Protein AF-0000000079965210 (afdb_homodimer)

Foldseek 3Di:
DDPPPPPPPPPPPPPPQVPPVCVVVVPPPPPDPPCLDDDDDDDDDDDDDDPVCPPDDAQEDEDEALDVVQQQVCCCQQVVKDWLDKDDPDPFKIKTKIGQQCDDDNRPDDDDSVRCNVCSSVHHDMYMYMYGNVPSDDDDDVPVDPPPPAQAAEAEDADLVVSQVSCVVVVFAWLDHAQDDDQDQVDPSNCLNCVSVPNNRSPDPVNVVVSVSCVNVCVQQVVSGWTWTAGPSGHIYTYDYPSGGD/DDPPPPPPPPPPPPPPPVPPVCVVVVPPCPPDPPCLDDDDDDDDDDDDDDPVCPPDDAQEDEDEALDVVQQQVCCCQQVVKDWLDKDDPDPFKIKTKIGQQCDDDNRPDDDDSVRCNVCSSVHHDMYMYMYGNVPSDDDDDVPVPPPPPAQAAEAEDADLVVSQVSCVVVVFAWLDHAQDDDQDQVDPSNCLNCVSVPNNRSPDPVNVVVSVSCVNVCVQQVVSGWTWTAGPSGHIYTYDYPSGGD

InterPro domains:
  IPR004360 Glyoxalase/fosfomycin resistance/dioxygenase domain [PF00903] (58-175)
  IPR029068 Glyoxalase/Bleomycin resistance protein/Dihydroxybiphenyl dioxygenase [G3DSA:3.10.180.10] (38-243)
  IPR029068 Glyoxalase/Bleomycin resistance protein/Dihydroxybiphenyl dioxygenase [SSF54593] (42-241)
  IPR037523 Vicinal oxygen chelate (VOC), core domain [PS51819] (57-242)

Organism: NCBI:txid1448308

Radius of gyration: 24.74 Å; Cα contacts (8 Å, |Δi|>4): 946; chains: 2; bounding box: 66×96×73 Å

Sequence (492 aa):
MHFSIFITLLLPTIALACNYAQLDNFQEDINHENRTFQFKFIPGDDPPADPATKGYFVNHVSLLSSNLTATREWYSTVLGMRHIFTIHVSETYSIMYMGHSQGGRNSTGFQSGAEMIRDKNNMAGLMEFQHYSRHPTRRYTPQSTPHLTFSHMGLIVDSLSAAQARFDRLGVRTIKRQGAIDFSPEREENRIFAGAWGIPDLGDEQAQNDFIEGLPGMRAIGFGEFILVADPDGNLFEVQGRVGRIMHFSIFITLLLPTIALACNYAQLDNFQEDINHENRTFQFKFIPGDDPPADPATKGYFVNHVSLLSSNLTATREWYSTVLGMRHIFTIHVSETYSIMYMGHSQGGRNSTGFQSGAEMIRDKNNMAGLMEFQHYSRHPTRRYTPQSTPHLTFSHMGLIVDSLSAAQARFDRLGVRTIKRQGAIDFSPEREENRIFAGAWGIPDLGDEQAQNDFIEGLPGMRAIGFGEFILVADPDGNLFEVQGRVGRI

Secondary structure (DSSP, 8-state):
-------------------GGGGGGG-----SSS-----EEEE----PPPGGGTT-EEEEEEEE-S-HHHHHHHHHHTT--EEEEEEESSSSEEEEEEE---BSGGG-B---HHHHHHHGGG-SSEEEEEEETT-SS----GGG-----EEEEEEEES-HHHHHHHHHHHT-EEEE-TT-----TTSHHHHHHHHHTT-S-TTSHHHHHHHHHHHHHHHHTTGGG-EEEE-TT--EEEEEESS---/-------------------GGGGGGG-----SSS-----EEEE----PPPGGGTT-EEEEEEEE-S-HHHHHHHHHHTT--EEEEEEE-SSSEEEEEEE---BSGGG-B---HHHHHHHGGG-SSEEEEEEETT--S----GGG-----EEEEEEEES-HHHHHHHHHHHT-EEEE-TT-----TTSHHHHHHHHHTT-S-TTSHHHHHHHHHHHHHHHHTTGGG-EEEE-TT--EEEEEESS---

Nearest PDB structures (foldseek):
  7wsz-assembly1_A  TM=7.697E-01  e=1.062E-11  Homo sapiens
  4x2a-assembly1_A  TM=7.361E-01  e=1.877E-11  Mus musculus
  1bh5-assembly1_B  TM=7.002E-01  e=3.113E-11  Homo sapiens
  4x2a-assembly1_B  TM=7.407E-01  e=2.354E-10  Mus musculus
  7vq6-assembly1_B  TM=7.255E-01  e=2.508E-10  Gossypium hirsutum

Solvent-accessible surface area (backbone atoms only — not comparable to full-atom values): 26935 Å² total; per-residue (Å²): 138,86,80,78,78,80,78,79,78,76,72,78,78,78,75,79,68,82,59,70,77,57,62,69,65,65,67,64,80,75,73,68,89,72,83,67,65,69,48,45,78,46,72,23,75,64,73,81,55,58,74,89,34,58,72,37,42,40,27,30,44,29,30,53,32,64,44,62,69,62,48,52,51,45,43,29,71,74,52,23,29,38,50,27,35,36,35,30,28,32,97,48,34,35,41,35,36,33,30,50,58,68,22,55,78,92,34,71,28,84,53,51,20,66,53,43,55,72,39,48,61,78,38,55,32,28,39,33,36,35,31,34,69,90,44,33,71,49,72,74,53,74,87,70,56,64,60,66,29,71,33,34,33,31,32,26,27,72,43,55,68,61,48,51,53,47,37,58,76,70,65,50,51,68,49,38,54,65,64,52,83,73,72,53,53,86,42,65,43,35,40,55,50,31,40,42,72,53,38,85,52,49,73,38,67,68,51,45,50,49,50,60,50,19,44,66,25,38,52,54,51,37,50,36,56,28,29,29,34,40,50,98,76,60,53,35,35,40,37,39,38,42,82,54,60,108,137,84,80,78,78,78,78,78,78,78,73,77,78,79,73,78,66,84,60,71,76,57,62,68,68,64,67,62,80,76,73,68,88,73,83,65,68,67,46,44,78,46,72,23,76,64,72,80,55,56,75,90,33,58,71,39,42,40,26,30,44,29,31,53,34,64,46,65,68,61,49,51,51,46,42,30,71,75,53,23,29,38,51,28,35,34,36,31,28,30,97,50,33,36,40,34,37,33,30,51,57,67,22,55,80,92,34,70,28,84,53,51,21,68,53,43,55,72,40,48,61,77,39,54,32,28,40,34,35,35,32,34,67,89,44,34,71,50,70,76,53,72,88,71,56,64,60,67,29,71,33,36,33,30,31,26,27,71,43,58,70,60,48,51,52,47,38,57,74,70,65,52,52,68,49,38,53,66,64,50,84,72,72,54,51,86,42,63,41,36,40,54,50,31,41,41,70,52,38,83,52,50,72,39,66,67,50,44,51,50,50,61,50,18,43,65,24,38,54,50,49,37,51,36,54,28,28,29,32,39,51,97,75,61,53,35,36,42,37,38,38,42,80,62,60,105

pLDDT: mean 80.73, std 23.47, range [28.08, 98.81]

Structure (mmCIF, N/CA/C/O backbone):
data_AF-0000000079965210-model_v1
#
loop_
_entity.id
_entity.type
_entity.pdbx_description
1 polymer 'VOC domain-containing protein'
#
loop_
_atom_site.group_PDB
_atom_site.id
_atom_site.type_symbol
_atom_site.label_atom_id
_atom_site.label_alt_id
_atom_site.label_comp_id
_atom_site.label_asym_id
_atom_site.label_entity_id
_atom_site.label_seq_id
_atom_site.pdbx_PDB_ins_code
_atom_site.Cartn_x
_atom_site.Cartn_y
_atom_site.Cartn_z
_atom_site.occupancy
_atom_site.B_iso_or_equiv
_atom_site.auth_seq_id
_atom_site.auth_comp_id
_atom_site.auth_asym_id
_atom_site.auth_atom_id
_atom_site.pdbx_PDB_model_num
ATOM 1 N N . MET A 1 1 ? 40.531 33.531 44.188 1 32.19 1 MET A N 1
ATOM 2 C CA . MET A 1 1 ? 40.156 32.219 43.656 1 32.19 1 MET A CA 1
ATOM 3 C C . MET A 1 1 ? 38.656 32.156 43.375 1 32.19 1 MET A C 1
ATOM 5 O O . MET A 1 1 ? 37.844 32.094 44.312 1 32.19 1 MET A O 1
ATOM 9 N N . HIS A 1 2 ? 38.062 32.906 42.312 1 36.75 2 HIS A N 1
ATOM 10 C CA . HIS A 1 2 ? 36.719 33.188 41.906 1 36.75 2 HIS A CA 1
ATOM 11 C C . HIS A 1 2 ? 36.031 31.953 41.344 1 36.75 2 HIS A C 1
ATOM 13 O O . HIS A 1 2 ? 36.531 31.344 40.375 1 36.75 2 HIS A O 1
ATOM 19 N N . PHE A 1 3 ? 35.375 31.141 42.188 1 37.06 3 PHE A N 1
ATOM 20 C CA . PHE A 1 3 ? 34.562 29.953 41.906 1 37.06 3 PHE A CA 1
ATOM 21 C C . PHE A 1 3 ? 33.406 30.297 41 1 37.06 3 PHE A C 1
ATOM 23 O O . PHE A 1 3 ? 32.531 31.078 41.344 1 37.06 3 PHE A O 1
ATOM 30 N N . SER A 1 4 ? 33.562 30.266 39.625 1 32.97 4 SER A N 1
ATOM 31 C CA . SER A 1 4 ? 32.531 30.453 38.625 1 32.97 4 SER A CA 1
ATOM 32 C C . SER A 1 4 ? 31.484 29.328 38.688 1 32.97 4 SER A C 1
ATOM 34 O O . SER A 1 4 ? 31.828 28.156 38.531 1 32.97 4 SER A O 1
ATOM 36 N N . ILE A 1 5 ? 30.406 29.469 39.469 1 34.97 5 ILE A N 1
ATOM 37 C CA . ILE A 1 5 ? 29.266 28.562 39.562 1 34.97 5 ILE A CA 1
ATOM 38 C C . ILE A 1 5 ? 28.562 28.484 38.188 1 34.97 5 ILE A C 1
ATOM 40 O O . ILE A 1 5 ? 28.094 29.484 37.656 1 34.97 5 ILE A O 1
ATOM 44 N N . PHE A 1 6 ? 28.984 27.547 37.312 1 36.19 6 PHE A N 1
ATOM 45 C CA . PHE A 1 6 ? 28.266 27.25 36.062 1 36.19 6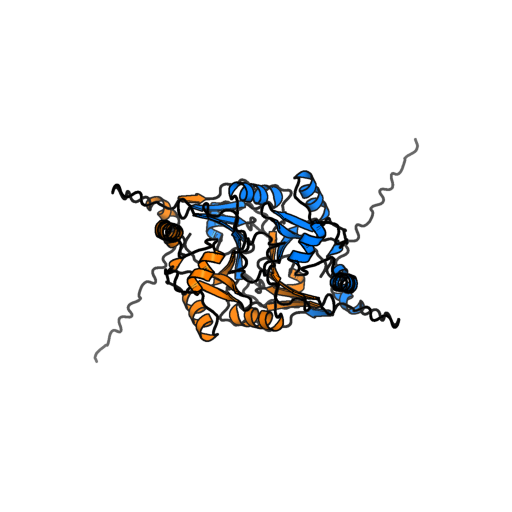 PHE A CA 1
ATOM 46 C C . PHE A 1 6 ? 26.859 26.75 36.344 1 36.19 6 PHE A C 1
ATOM 48 O O . PHE A 1 6 ? 26.672 25.734 37 1 36.19 6 PHE A O 1
ATOM 55 N N . ILE A 1 7 ? 25.797 27.609 36.438 1 33.34 7 ILE A N 1
ATOM 56 C CA . ILE A 1 7 ? 24.375 27.266 36.562 1 33.34 7 ILE A CA 1
ATOM 57 C C . ILE A 1 7 ? 23.922 26.516 35.312 1 33.34 7 ILE A C 1
ATOM 59 O O . ILE A 1 7 ? 23.969 27.062 34.188 1 33.34 7 ILE A O 1
ATOM 63 N N . THR A 1 8 ? 24.047 25.172 35.281 1 31.45 8 THR A N 1
ATOM 64 C CA . THR A 1 8 ? 23.469 24.359 34.219 1 31.45 8 THR A CA 1
ATOM 65 C C . THR A 1 8 ? 21.953 24.531 34.188 1 31.45 8 THR A C 1
ATOM 67 O O . THR A 1 8 ? 21.25 24.188 35.156 1 31.45 8 THR A O 1
ATOM 70 N N . LEU A 1 9 ? 21.375 25.531 33.5 1 29.81 9 LEU A N 1
ATOM 71 C CA . LEU A 1 9 ? 19.938 25.672 33.281 1 29.81 9 LEU A CA 1
ATOM 72 C C . LEU A 1 9 ? 19.375 24.438 32.562 1 29.81 9 LEU A C 1
ATOM 74 O O . LEU A 1 9 ? 19.766 24.125 31.438 1 29.81 9 LEU A O 1
ATOM 78 N N . LEU A 1 10 ? 19.031 23.406 33.344 1 31.59 10 LEU A N 1
ATOM 79 C CA . LEU A 1 10 ? 18.266 22.281 32.781 1 31.59 10 LEU A CA 1
ATOM 80 C C . LEU A 1 10 ? 16.984 22.766 32.125 1 31.59 10 LEU A C 1
ATOM 82 O O . LEU A 1 10 ? 16.109 23.312 32.812 1 31.59 10 LEU A O 1
ATOM 86 N N . LEU A 1 11 ? 16.969 23.172 30.875 1 31.3 11 LEU A N 1
ATOM 87 C CA . LEU A 1 11 ? 15.727 23.469 30.172 1 31.3 11 LEU A CA 1
ATOM 88 C C . LEU A 1 11 ? 14.812 22.25 30.156 1 31.3 11 LEU A C 1
ATOM 90 O O . LEU A 1 11 ? 15.234 21.156 29.781 1 31.3 11 LEU A O 1
ATOM 94 N N . PRO A 1 12 ? 13.742 22.219 30.984 1 31.94 12 PRO A N 1
ATOM 95 C CA . PRO A 1 12 ? 12.789 21.125 30.906 1 31.94 12 PRO A CA 1
ATOM 96 C C . PRO A 1 12 ? 12.281 20.875 29.484 1 31.94 12 PRO A C 1
ATOM 98 O O . PRO A 1 12 ? 12.094 21.812 28.719 1 31.94 12 PRO A O 1
ATOM 101 N N . THR A 1 13 ? 12.719 19.844 28.844 1 32 13 THR A N 1
ATOM 102 C CA . THR A 1 13 ? 12.117 19.359 27.594 1 32 13 THR A CA 1
ATOM 103 C C . THR A 1 13 ? 10.625 19.125 27.781 1 32 13 THR A C 1
ATOM 105 O O . THR A 1 13 ? 10.219 18.281 28.578 1 32 13 THR A O 1
ATOM 108 N N . ILE A 1 14 ? 9.734 20.109 27.656 1 28.08 14 ILE A N 1
ATOM 109 C CA . ILE A 1 14 ? 8.289 19.938 27.578 1 28.08 14 ILE A CA 1
ATOM 110 C C . ILE A 1 14 ? 7.945 18.875 26.547 1 28.08 14 ILE A C 1
ATOM 112 O O . ILE A 1 14 ? 8.203 19.031 25.359 1 28.08 14 ILE A O 1
ATOM 116 N N . ALA A 1 15 ? 7.922 17.688 27 1 28.84 15 ALA A N 1
ATOM 117 C CA . ALA A 1 15 ? 7.266 16.641 26.234 1 28.84 15 ALA A CA 1
ATOM 118 C C . ALA A 1 15 ? 5.809 17 25.953 1 28.84 15 ALA A C 1
ATOM 120 O O . ALA A 1 15 ? 4.977 16.984 26.875 1 28.84 15 ALA A O 1
ATOM 121 N N . LEU A 1 16 ? 5.496 17.797 25 1 28.48 16 LEU A N 1
ATOM 122 C CA . LEU A 1 16 ? 4.137 17.969 24.484 1 28.48 16 LEU A CA 1
ATOM 123 C C . LEU A 1 16 ? 3.523 16.609 24.125 1 28.48 16 LEU A C 1
ATOM 125 O O . LEU A 1 16 ? 3.863 16.031 23.094 1 28.48 16 LEU A O 1
ATOM 129 N N . ALA A 1 17 ? 3.285 15.852 25.094 1 30.02 17 ALA A N 1
ATOM 130 C CA . ALA A 1 17 ? 2.338 14.758 24.891 1 30.02 17 ALA A CA 1
ATOM 131 C C . ALA A 1 17 ? 1.045 15.266 24.25 1 30.02 17 ALA A C 1
ATOM 133 O O . ALA A 1 17 ? 0.423 16.203 24.766 1 30.02 17 ALA A O 1
ATOM 134 N N . CYS A 1 18 ? 0.774 15.07 23.047 1 31.91 18 CYS A N 1
ATOM 135 C CA . CYS A 1 18 ? -0.509 15.32 22.406 1 31.91 18 CYS A CA 1
ATOM 136 C C . CYS A 1 18 ? -1.652 14.711 23.203 1 31.91 18 CYS A C 1
ATOM 138 O O . CYS A 1 18 ? -1.807 13.492 23.25 1 31.91 18 CYS A O 1
ATOM 140 N N . ASN A 1 19 ? -1.995 15.164 24.375 1 30.11 19 ASN A N 1
ATOM 141 C CA . ASN A 1 19 ? -3.219 14.797 25.078 1 30.11 19 ASN A CA 1
ATOM 142 C C . ASN A 1 19 ? -4.441 14.906 24.172 1 30.11 19 ASN A C 1
ATOM 144 O O . ASN A 1 19 ? -4.832 16 23.781 1 30.11 19 ASN A O 1
ATOM 148 N N . TYR A 1 20 ? -4.902 13.914 23.562 1 34.84 20 TYR A N 1
ATOM 149 C CA . TYR A 1 20 ? -6.133 13.805 22.781 1 34.84 20 TYR A CA 1
ATOM 150 C C . TYR A 1 20 ? -7.316 14.383 23.562 1 34.84 20 TYR A C 1
ATOM 152 O O . TYR A 1 20 ? -8.367 14.664 22.969 1 34.84 20 TYR A O 1
ATOM 160 N N . ALA A 1 21 ? -7.383 14.352 24.922 1 34.81 21 ALA A N 1
ATOM 161 C CA . ALA A 1 21 ? -8.484 14.906 25.703 1 34.81 21 ALA A CA 1
ATOM 162 C C . ALA A 1 21 ? -8.68 16.391 25.406 1 34.81 21 ALA A C 1
ATOM 164 O O . ALA A 1 21 ? -9.781 16.922 25.578 1 34.81 21 ALA A O 1
ATOM 165 N N . GLN A 1 22 ? -7.641 17.078 24.984 1 31.16 22 GLN A N 1
ATOM 166 C CA . GLN A 1 22 ? -7.82 18.516 24.766 1 31.16 22 GLN A CA 1
ATOM 167 C C . GLN A 1 22 ? -8.391 18.781 23.375 1 31.16 22 GLN A C 1
ATOM 169 O O . GLN A 1 22 ? -8.711 19.938 23.047 1 31.16 22 GLN A O 1
ATOM 174 N N . LEU A 1 23 ? -8.578 17.766 22.5 1 35.69 23 LEU A N 1
ATOM 175 C CA . LEU A 1 23 ? -9.227 18.078 21.234 1 35.69 23 LEU A CA 1
ATOM 176 C C . LEU A 1 23 ? -10.695 18.422 21.453 1 35.69 23 LEU A C 1
ATOM 178 O O . LEU A 1 23 ? -11.328 19.031 20.578 1 35.69 23 LEU A O 1
ATOM 182 N N . ASP A 1 24 ? -11.398 17.984 22.578 1 33.31 24 ASP A N 1
ATOM 183 C CA . ASP A 1 24 ? -12.75 18.469 22.812 1 33.31 24 ASP A CA 1
ATOM 184 C C . ASP A 1 24 ? -12.789 20 22.859 1 33.31 24 ASP A C 1
ATOM 186 O O . ASP A 1 24 ? -13.758 20.609 22.391 1 33.31 24 ASP A O 1
ATOM 190 N N . ASN A 1 25 ? -11.82 20.594 23.625 1 31.95 25 ASN A N 1
ATOM 191 C CA . ASN A 1 25 ? -11.938 22.016 23.922 1 31.95 25 ASN A CA 1
ATOM 192 C C . ASN A 1 25 ? -11.492 22.859 22.734 1 31.95 25 ASN A C 1
ATOM 194 O O . ASN A 1 25 ? -11.32 24.078 22.859 1 31.95 25 ASN A O 1
ATOM 198 N N . PHE A 1 26 ? -11.047 22.219 21.688 1 32.38 26 PHE A N 1
ATOM 199 C CA . PHE A 1 26 ? -10.648 23.141 20.625 1 32.38 26 PHE A CA 1
ATOM 200 C C . PHE A 1 26 ? -11.867 23.766 19.969 1 32.38 26 PHE A C 1
ATOM 202 O O . PHE A 1 26 ? -11.773 24.344 18.875 1 32.38 26 PHE A O 1
ATOM 209 N N . GLN A 1 27 ? -13.141 23.438 20.531 1 30.75 27 GLN A N 1
ATOM 210 C CA . GLN A 1 27 ? -14.242 24.25 20.031 1 30.75 27 GLN A CA 1
ATOM 211 C C . GLN A 1 27 ? -14.055 25.719 20.422 1 30.75 27 GLN A C 1
ATOM 213 O O . GLN A 1 27 ? -14.531 26.141 21.484 1 30.75 27 GLN A O 1
ATOM 218 N N . GLU A 1 28 ? -12.938 26.266 20.469 1 30.41 28 GLU A N 1
ATOM 219 C CA . GLU A 1 28 ? -13.062 27.688 20.703 1 30.41 28 GLU A CA 1
ATOM 220 C C . GLU A 1 28 ? -14.039 28.328 19.719 1 30.41 28 GLU A C 1
ATOM 222 O O . GLU A 1 28 ? -13.977 28.062 18.516 1 30.41 28 GLU A O 1
ATOM 227 N N . ASP A 1 29 ? -15.18 28.906 20.234 1 29.14 29 ASP A N 1
ATOM 228 C CA . ASP A 1 29 ? -16.219 29.781 19.703 1 29.14 29 ASP A CA 1
ATOM 229 C C . ASP A 1 29 ? -15.602 30.906 18.859 1 29.14 29 ASP A C 1
ATOM 231 O O . ASP A 1 29 ? -15.203 31.938 19.391 1 29.14 29 ASP A O 1
ATOM 235 N N . ILE A 1 30 ? -14.719 30.75 17.906 1 30.11 30 ILE A N 1
ATOM 236 C CA . ILE A 1 30 ? -14.5 31.953 17.125 1 30.11 30 ILE A CA 1
ATOM 237 C C . ILE A 1 30 ? -15.836 32.469 16.594 1 30.11 30 ILE A C 1
ATOM 239 O O . ILE A 1 30 ? -16.5 31.812 15.789 1 30.11 30 ILE A O 1
ATOM 243 N N . ASN A 1 31 ? -16.641 33.219 17.234 1 29.55 31 ASN A N 1
ATOM 244 C CA . ASN A 1 31 ? -17.797 34.031 16.922 1 29.55 31 ASN A CA 1
ATOM 245 C C . ASN A 1 31 ? -17.594 34.812 15.617 1 29.55 31 ASN A C 1
ATOM 247 O O . ASN A 1 31 ? -18.422 35.656 15.258 1 29.55 31 ASN A O 1
ATOM 251 N N . HIS A 1 32 ? -16.391 35.281 15.148 1 31.81 32 HIS A N 1
ATOM 252 C CA . HIS A 1 32 ? -16.641 36.281 14.109 1 31.81 32 HIS A CA 1
ATOM 253 C C . HIS A 1 32 ? -17.344 35.656 12.906 1 31.81 32 HIS A C 1
ATOM 255 O O . HIS A 1 32 ? -17.234 34.469 12.672 1 31.81 32 HIS A O 1
ATOM 261 N N . GLU A 1 33 ? -18.281 36.281 12.086 1 34.16 33 GLU A N 1
ATOM 262 C CA . GLU A 1 33 ? -19.109 35.969 10.922 1 34.16 33 GLU A CA 1
ATOM 263 C C . GLU A 1 33 ? -18.344 35.188 9.875 1 34.16 33 GLU A C 1
ATOM 265 O O . GLU A 1 33 ? -18.844 34.938 8.773 1 34.16 33 GLU A O 1
ATOM 270 N N . ASN A 1 34 ? -17.031 35.344 9.594 1 37.41 34 ASN A N 1
ATOM 271 C CA . ASN A 1 34 ? -16.234 34.719 8.547 1 37.41 34 ASN A CA 1
ATOM 272 C C . ASN A 1 34 ? -16.266 33.188 8.648 1 37.41 34 ASN A C 1
ATOM 274 O O . ASN A 1 34 ? -15.867 32.625 9.672 1 37.41 34 ASN A O 1
ATOM 278 N N . ARG A 1 35 ? -17.078 32.375 7.965 1 41.62 35 ARG A N 1
ATOM 279 C CA . ARG A 1 35 ? -17.391 30.953 7.832 1 41.62 35 ARG A CA 1
ATOM 280 C C . ARG A 1 35 ? -16.141 30.094 7.891 1 41.62 35 ARG A C 1
ATOM 282 O O . ARG A 1 35 ? -15.5 29.859 6.863 1 41.62 35 ARG A O 1
ATOM 289 N N . THR A 1 36 ? -15.133 30.297 8.703 1 50.31 36 THR A N 1
ATOM 290 C CA . THR A 1 36 ? -13.93 29.484 8.766 1 50.31 36 THR A CA 1
ATOM 291 C C . THR A 1 36 ? -14.297 28 8.875 1 50.31 36 THR A C 1
ATOM 293 O O . THR A 1 36 ? -14.977 27.594 9.82 1 50.31 36 THR A O 1
ATOM 296 N N . PHE A 1 37 ? -14.492 27.469 7.766 1 51.5 37 PHE A N 1
ATOM 297 C CA . PHE A 1 37 ? -14.711 26.031 7.824 1 51.5 37 PHE A CA 1
ATOM 298 C C . PHE A 1 37 ? -13.797 25.391 8.859 1 51.5 37 PHE A C 1
ATOM 300 O O . PHE A 1 37 ? -12.586 25.609 8.852 1 51.5 37 PHE A O 1
ATOM 307 N N . GLN A 1 38 ? -14.344 24.922 9.953 1 71.56 38 GLN A N 1
ATOM 308 C CA . GLN A 1 38 ? -13.664 24.094 10.938 1 71.56 38 GLN A CA 1
ATOM 309 C C . GLN A 1 38 ? -13.633 22.641 10.492 1 71.56 38 GLN A C 1
ATOM 311 O O . GLN A 1 38 ? -14.562 22.156 9.828 1 71.56 38 GLN A O 1
ATOM 316 N N . PHE A 1 39 ? -12.5 22.031 10.367 1 81.94 39 PHE A N 1
ATOM 317 C CA . PHE A 1 39 ? -12.43 20.609 10.039 1 81.94 39 PHE A CA 1
ATOM 318 C C . PHE A 1 39 ? -13.297 19.797 10.984 1 81.94 39 PHE A C 1
ATOM 320 O O . PHE A 1 39 ? -13.672 20.266 12.062 1 81.94 39 PHE A O 1
ATOM 327 N N . LYS A 1 40 ? -13.898 18.781 10.492 1 91.81 40 LYS A N 1
ATOM 328 C CA . LYS A 1 40 ? -14.711 17.859 11.273 1 91.81 40 LYS A CA 1
ATOM 329 C C . LYS A 1 40 ? -14.016 16.5 11.43 1 91.81 40 LYS A C 1
ATOM 331 O O . LYS A 1 40 ? -13.531 15.938 10.445 1 91.81 40 LYS A O 1
ATOM 336 N N . PHE A 1 41 ? -13.883 16.094 12.625 1 92.81 41 PHE A N 1
ATOM 337 C CA . PHE A 1 41 ? -13.266 14.812 12.953 1 92.81 41 PHE A CA 1
ATOM 338 C C . PHE A 1 41 ? -14.305 13.812 13.445 1 92.81 41 PHE A C 1
ATOM 340 O O . PHE A 1 41 ? -15.047 14.094 14.391 1 92.81 41 PHE A O 1
ATOM 347 N N . ILE A 1 42 ? -14.414 12.641 12.828 1 95.25 42 ILE A N 1
ATOM 348 C CA . ILE A 1 42 ? -15.359 11.594 13.164 1 95.25 42 ILE A CA 1
ATOM 349 C C . ILE A 1 42 ? -14.609 10.32 13.555 1 95.25 42 ILE A C 1
ATOM 351 O O . ILE A 1 42 ? -14.078 9.617 12.695 1 95.25 42 ILE A O 1
ATOM 355 N N . PRO A 1 43 ? -14.523 9.961 14.82 1 95.19 43 PRO A N 1
ATOM 356 C CA . PRO A 1 43 ? -13.867 8.727 15.25 1 95.19 43 PRO A CA 1
ATOM 357 C C . PRO A 1 43 ? -14.672 7.477 14.898 1 95.19 43 PRO A C 1
ATOM 359 O O . PRO A 1 43 ? -15.898 7.527 14.844 1 95.19 43 PRO A O 1
ATOM 362 N N . GLY A 1 44 ? -13.914 6.426 14.656 1 94.5 44 GLY A N 1
ATOM 363 C CA . GLY A 1 44 ? -14.594 5.16 14.43 1 94.5 44 GLY A CA 1
ATOM 364 C C . GLY A 1 44 ? -15.312 4.633 15.656 1 94.5 44 GLY A C 1
ATOM 365 O O . GLY A 1 44 ? -14.828 4.781 16.781 1 94.5 44 GLY A O 1
ATOM 366 N N . ASP A 1 45 ? -16.453 4.016 15.359 1 93.25 45 ASP A N 1
ATOM 367 C CA . ASP A 1 45 ? -17.25 3.426 16.438 1 93.25 45 ASP A CA 1
ATOM 368 C C . ASP A 1 45 ? -17.828 2.076 16.016 1 93.25 45 ASP A C 1
ATOM 370 O O . ASP A 1 45 ? -18.828 1.632 16.578 1 93.25 45 ASP A O 1
ATOM 374 N N . ASP A 1 46 ? -17.188 1.517 15.125 1 92.88 46 ASP A N 1
ATOM 375 C CA . ASP A 1 46 ? -17.688 0.253 14.578 1 92.88 46 ASP A CA 1
ATOM 376 C C . ASP A 1 46 ? -17.703 -0.835 15.656 1 92.88 46 ASP A C 1
ATOM 378 O O . ASP A 1 46 ? -16.828 -0.863 16.531 1 92.88 46 ASP A O 1
ATOM 382 N N . PRO A 1 47 ? -18.672 -1.729 15.555 1 91.31 47 PRO A N 1
ATOM 383 C CA . PRO A 1 47 ? -18.578 -2.969 16.328 1 91.31 47 PRO A CA 1
ATOM 384 C C . PRO A 1 47 ? -17.469 -3.887 15.828 1 91.31 47 PRO A C 1
ATOM 386 O O . PRO A 1 47 ? -16.797 -3.574 14.836 1 91.31 47 PRO A O 1
ATOM 389 N N . PRO A 1 48 ? -17.25 -5.016 16.531 1 90.62 48 PRO A N 1
ATOM 390 C CA . PRO A 1 48 ? -16.234 -5.953 16.031 1 90.62 48 PRO A CA 1
ATOM 391 C C . PRO A 1 48 ? -16.516 -6.418 14.602 1 90.62 48 PRO A C 1
ATOM 393 O O . PRO A 1 48 ? -17.672 -6.539 14.203 1 90.62 48 PRO A O 1
ATOM 396 N N . ALA A 1 49 ? -15.445 -6.645 13.922 1 92.75 49 ALA A N 1
ATOM 397 C CA . ALA A 1 49 ? -15.547 -7.113 12.539 1 92.75 49 ALA A CA 1
ATOM 398 C C . ALA A 1 49 ? -16.25 -8.469 12.469 1 92.75 49 ALA A C 1
ATOM 400 O O . ALA A 1 49 ? -16.281 -9.203 13.461 1 92.75 49 ALA A O 1
ATOM 401 N N . ASP A 1 50 ? -16.797 -8.719 11.281 1 94.12 50 ASP A N 1
ATOM 402 C CA . ASP A 1 50 ? -17.375 -10.039 11.031 1 94.12 50 ASP A CA 1
ATOM 403 C C . ASP A 1 50 ? -16.375 -11.148 11.336 1 94.12 50 ASP A C 1
ATOM 405 O O . ASP A 1 50 ? -15.25 -11.125 10.828 1 94.12 50 ASP A O 1
ATOM 409 N N . PRO A 1 51 ? -16.797 -12.125 12.117 1 92.69 51 PRO A N 1
ATOM 410 C CA . PRO A 1 51 ? -15.883 -13.211 12.492 1 92.69 51 PRO A CA 1
ATOM 411 C C . PRO A 1 51 ? -15.312 -13.953 11.289 1 92.69 51 PRO A C 1
ATOM 413 O O . PRO A 1 51 ? -14.234 -14.547 11.375 1 92.69 51 PRO A O 1
ATOM 416 N N . ALA A 1 52 ? -15.984 -13.914 10.195 1 94.56 52 ALA A N 1
ATOM 417 C CA . ALA A 1 52 ? -15.531 -14.578 8.977 1 94.56 52 ALA A CA 1
ATOM 418 C C . ALA A 1 52 ? -14.234 -13.953 8.469 1 94.56 52 ALA A C 1
ATOM 420 O O . ALA A 1 52 ? -13.555 -14.539 7.621 1 94.56 52 ALA A O 1
ATOM 421 N N . THR A 1 53 ? -13.859 -12.758 8.969 1 94.94 53 THR A N 1
ATOM 422 C CA . THR A 1 53 ? -12.664 -12.078 8.484 1 94.94 53 THR A CA 1
ATOM 423 C C . THR A 1 53 ? -11.539 -12.156 9.508 1 94.94 53 THR A C 1
ATOM 425 O O . THR A 1 53 ? -10.57 -11.398 9.438 1 94.94 53 THR A O 1
ATOM 428 N N . LYS A 1 54 ? -11.742 -13.039 10.461 1 91.19 54 LYS A N 1
ATOM 429 C CA . LYS A 1 54 ? -10.641 -13.273 11.391 1 91.19 54 LYS A CA 1
ATOM 430 C C . LYS A 1 54 ? -9.359 -13.656 10.656 1 91.19 54 LYS A C 1
ATOM 432 O O . LYS A 1 54 ? -9.383 -14.523 9.773 1 91.19 54 LYS A O 1
ATOM 437 N N . GLY A 1 55 ? -8.289 -12.969 11.016 1 89.44 55 GLY A N 1
ATOM 438 C CA . GLY A 1 55 ? -6.996 -13.297 10.43 1 89.44 55 GLY A CA 1
ATOM 439 C C . GLY A 1 55 ? -6.691 -12.508 9.172 1 89.44 55 GLY A C 1
ATOM 440 O O . GLY A 1 55 ? -5.586 -12.578 8.641 1 89.44 55 GLY A O 1
ATOM 441 N N . TYR A 1 56 ? -7.699 -11.758 8.648 1 94.94 56 TYR A N 1
ATOM 442 C CA . TYR A 1 56 ? -7.457 -10.922 7.48 1 94.94 56 TYR A CA 1
ATOM 443 C C . TYR A 1 56 ? -6.508 -9.773 7.816 1 94.94 56 TYR A C 1
ATOM 445 O O . TYR A 1 56 ? -6.645 -9.141 8.867 1 94.94 56 TYR A O 1
ATOM 453 N N . PHE A 1 57 ? -5.531 -9.5 7 1 94.81 57 PHE A N 1
ATOM 454 C CA . PHE A 1 57 ? -4.781 -8.258 7.109 1 94.81 57 PHE A CA 1
ATOM 455 C C . PHE A 1 57 ? -4.059 -7.941 5.805 1 94.81 57 PHE A C 1
ATOM 457 O O . PHE A 1 57 ? -3.785 -8.844 5.008 1 94.81 57 PHE A O 1
ATOM 464 N N . VAL A 1 58 ? -3.789 -6.707 5.598 1 97.25 58 VAL A N 1
ATOM 465 C CA . VAL A 1 58 ? -3.027 -6.277 4.43 1 97.25 58 VAL A CA 1
ATOM 466 C C . VAL A 1 58 ? -1.543 -6.566 4.648 1 97.25 58 VAL A C 1
ATOM 468 O O . VAL A 1 58 ? -0.936 -6.055 5.594 1 97.25 58 VAL A O 1
ATOM 471 N N . ASN A 1 59 ? -1.025 -7.305 3.775 1 96.81 59 ASN A N 1
ATOM 472 C CA . ASN A 1 59 ? 0.335 -7.824 3.869 1 96.81 59 ASN A CA 1
ATOM 473 C C . ASN A 1 59 ? 1.329 -6.93 3.137 1 96.81 59 ASN A C 1
ATOM 475 O O . ASN A 1 59 ? 2.371 -6.57 3.688 1 96.81 59 ASN A O 1
ATOM 479 N N . HIS A 1 60 ? 0.981 -6.547 1.906 1 98.31 60 HIS A N 1
ATOM 480 C CA . HIS A 1 60 ? 1.954 -5.812 1.107 1 98.31 60 HIS A CA 1
ATOM 481 C C . HIS A 1 60 ? 1.263 -4.922 0.078 1 98.31 60 HIS A C 1
ATOM 483 O O . HIS A 1 60 ? 0.077 -5.102 -0.206 1 98.31 60 HIS A O 1
ATOM 489 N N . VAL A 1 61 ? 2.004 -3.973 -0.381 1 98.06 61 VAL A N 1
ATOM 490 C CA . VAL A 1 61 ? 1.688 -3.199 -1.577 1 98.06 61 VAL A CA 1
ATOM 491 C C . VAL A 1 61 ? 2.645 -3.576 -2.705 1 98.06 61 VAL A C 1
ATOM 493 O O . VAL A 1 61 ? 3.846 -3.742 -2.479 1 98.06 61 VAL A O 1
ATOM 496 N N . SER A 1 62 ? 2.059 -3.75 -3.852 1 97.5 62 SER A N 1
ATOM 497 C CA . SER A 1 62 ? 2.863 -4.133 -5.008 1 97.5 62 SER A CA 1
ATOM 498 C C . SER A 1 62 ? 2.977 -2.982 -6.004 1 97.5 62 SER A C 1
ATOM 500 O O . SER A 1 62 ? 1.968 -2.393 -6.395 1 97.5 62 SER A O 1
ATOM 502 N N . LEU A 1 63 ? 4.172 -2.723 -6.336 1 95.5 63 LEU A N 1
ATOM 503 C CA . LEU A 1 63 ? 4.469 -1.682 -7.312 1 95.5 63 LEU A CA 1
ATOM 504 C C . LEU A 1 63 ? 5.23 -2.256 -8.5 1 95.5 63 LEU A C 1
ATOM 506 O O . LEU A 1 63 ? 6.039 -3.174 -8.344 1 95.5 63 LEU A O 1
ATOM 510 N N . LEU A 1 64 ? 4.969 -1.691 -9.648 1 94.31 64 LEU A N 1
ATOM 511 C CA . LEU A 1 64 ? 5.797 -1.971 -10.812 1 94.31 64 LEU A CA 1
ATOM 512 C C . LEU A 1 64 ? 7.086 -1.162 -10.773 1 94.31 64 LEU A C 1
ATOM 514 O O . LEU A 1 64 ? 7.059 0.048 -10.531 1 94.31 64 LEU A O 1
ATOM 518 N N . SER A 1 65 ? 8.18 -1.86 -10.953 1 95.25 65 SER A N 1
ATOM 519 C CA . SER A 1 65 ? 9.492 -1.224 -10.922 1 95.25 65 SER A CA 1
ATOM 520 C C . SER A 1 65 ? 10.117 -1.161 -12.312 1 95.25 65 SER A C 1
ATOM 522 O O . SER A 1 65 ? 10.125 -2.158 -13.031 1 95.25 65 SER A O 1
ATOM 524 N N . SER A 1 66 ? 10.641 0.009 -12.641 1 92.88 66 SER A N 1
ATOM 525 C CA . SER A 1 66 ? 11.32 0.157 -13.922 1 92.88 66 SER A CA 1
ATOM 526 C C . SER A 1 66 ? 12.719 -0.458 -13.891 1 92.88 66 SER A C 1
ATOM 528 O O . SER A 1 66 ? 13.266 -0.835 -14.93 1 92.88 66 SER A O 1
ATOM 530 N N . ASN A 1 67 ? 13.312 -0.511 -12.75 1 95.44 67 ASN A N 1
ATOM 531 C CA . ASN A 1 67 ? 14.656 -1.019 -12.523 1 95.44 67 ASN A CA 1
ATOM 532 C C . ASN A 1 67 ? 14.812 -1.592 -11.117 1 95.44 67 ASN A C 1
ATOM 534 O O . ASN A 1 67 ? 14.992 -0.845 -10.148 1 95.44 67 ASN A O 1
ATOM 538 N N . LEU A 1 68 ? 14.852 -2.896 -11.008 1 96.69 68 LEU A N 1
ATOM 539 C CA . LEU A 1 68 ? 14.828 -3.566 -9.711 1 96.69 68 LEU A CA 1
ATOM 540 C C . LEU A 1 68 ? 16.094 -3.277 -8.922 1 96.69 68 LEU A C 1
ATOM 542 O O . LEU A 1 68 ? 16.062 -3.168 -7.691 1 96.69 68 LEU A O 1
ATOM 546 N N . THR A 1 69 ? 17.172 -3.195 -9.625 1 97.25 69 THR A N 1
ATOM 547 C CA . THR A 1 69 ? 18.438 -2.922 -8.953 1 97.25 69 THR A CA 1
ATOM 548 C C . THR A 1 69 ? 18.406 -1.552 -8.281 1 97.25 69 THR A C 1
ATOM 550 O O . THR A 1 69 ? 18.766 -1.42 -7.109 1 97.25 69 THR A O 1
ATOM 553 N N . ALA A 1 70 ? 18.016 -0.545 -9.016 1 97.56 70 ALA A N 1
ATOM 554 C CA . ALA A 1 70 ? 17.906 0.801 -8.461 1 97.56 70 ALA A CA 1
ATOM 555 C C . ALA A 1 70 ? 16.875 0.844 -7.324 1 97.56 70 ALA A C 1
ATOM 557 O O . ALA A 1 70 ? 17.094 1.524 -6.316 1 97.56 70 ALA A O 1
ATOM 558 N N . THR A 1 71 ? 15.781 0.156 -7.57 1 97.88 71 THR A N 1
ATOM 559 C CA . THR A 1 71 ? 14.75 0.076 -6.543 1 97.88 71 THR A CA 1
ATOM 560 C C . THR A 1 71 ? 15.312 -0.535 -5.262 1 97.88 71 THR A C 1
ATOM 562 O O . THR A 1 71 ? 15.172 0.042 -4.184 1 97.88 71 THR A O 1
ATOM 565 N N . ARG A 1 72 ? 15.922 -1.632 -5.379 1 98.25 72 ARG A N 1
ATOM 566 C CA . ARG A 1 72 ? 16.484 -2.307 -4.211 1 98.25 72 ARG A CA 1
ATOM 567 C C . ARG A 1 72 ? 17.453 -1.4 -3.467 1 98.25 72 ARG A C 1
ATOM 569 O O . ARG A 1 72 ? 17.406 -1.296 -2.24 1 98.25 72 ARG A O 1
ATOM 576 N N . 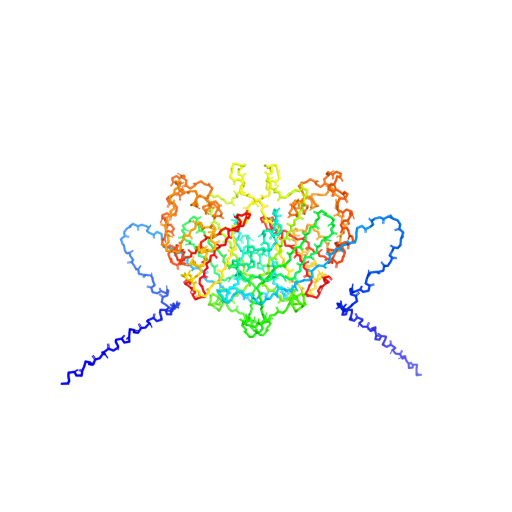GLU A 1 73 ? 18.328 -0.812 -4.191 1 98.19 73 GLU A N 1
ATOM 577 C CA . GLU A 1 73 ? 19.328 0.064 -3.584 1 98.19 73 GLU A CA 1
ATOM 578 C C . GLU A 1 73 ? 18.656 1.215 -2.832 1 98.19 73 GLU A C 1
ATOM 580 O O . GLU A 1 73 ? 19.031 1.511 -1.692 1 98.19 73 GLU A O 1
ATOM 585 N N . TRP A 1 74 ? 17.719 1.822 -3.418 1 98.69 74 TRP A N 1
ATOM 586 C CA . TRP A 1 74 ? 17.078 2.98 -2.809 1 98.69 74 TRP A CA 1
ATOM 587 C C . TRP A 1 74 ? 16.328 2.582 -1.544 1 98.69 74 TRP A C 1
ATOM 589 O O . TRP A 1 74 ? 16.484 3.213 -0.495 1 98.69 74 TRP A O 1
ATOM 599 N N . TYR A 1 75 ? 15.539 1.583 -1.593 1 98.69 75 TYR A N 1
ATOM 600 C CA . TYR A 1 75 ? 14.695 1.191 -0.47 1 98.69 75 TYR A CA 1
ATOM 601 C C . TYR A 1 75 ? 15.531 0.649 0.681 1 98.69 75 TYR A C 1
ATOM 603 O O . TYR A 1 75 ? 15.164 0.794 1.849 1 98.69 75 TYR A O 1
ATOM 611 N N . SER A 1 76 ? 16.625 0.001 0.357 1 97.75 76 SER A N 1
ATOM 612 C CA . SER A 1 76 ? 17.531 -0.468 1.404 1 97.75 76 SER A CA 1
ATOM 613 C C . SER A 1 76 ? 18.266 0.694 2.053 1 97.75 76 SER A C 1
ATOM 615 O O . SER A 1 76 ? 18.25 0.841 3.277 1 97.75 76 SER A O 1
ATOM 617 N N . THR A 1 77 ? 18.828 1.508 1.239 1 98.19 77 THR A N 1
ATOM 618 C CA . THR A 1 77 ? 19.688 2.572 1.736 1 98.19 77 THR A CA 1
ATOM 619 C C . THR A 1 77 ? 18.859 3.689 2.369 1 98.19 77 THR A C 1
ATOM 621 O O . THR A 1 77 ? 19.172 4.156 3.465 1 98.19 77 THR A O 1
ATOM 624 N N . VAL A 1 78 ? 17.812 4.086 1.744 1 98.62 78 VAL A N 1
ATOM 625 C CA . VAL A 1 78 ? 17.078 5.27 2.16 1 98.62 78 VAL A CA 1
ATOM 626 C C . VAL A 1 78 ? 16.094 4.902 3.268 1 98.62 78 VAL A C 1
ATOM 628 O O . VAL A 1 78 ? 15.984 5.609 4.27 1 98.62 78 VAL A O 1
ATOM 631 N N . LEU A 1 79 ? 15.414 3.791 3.104 1 98.25 79 LEU A N 1
ATOM 632 C CA . LEU A 1 79 ? 14.32 3.48 4.023 1 98.25 79 LEU A CA 1
ATOM 633 C C . LEU A 1 79 ? 14.742 2.412 5.027 1 98.25 79 LEU A C 1
ATOM 635 O O . LEU A 1 79 ? 14.023 2.146 5.992 1 98.25 79 LEU A O 1
ATOM 639 N N . GLY A 1 80 ? 15.812 1.739 4.797 1 96.69 80 GLY A N 1
ATOM 640 C CA . GLY A 1 80 ? 16.266 0.713 5.719 1 96.69 80 GLY A CA 1
ATOM 641 C C . GLY A 1 80 ? 15.547 -0.608 5.551 1 96.69 80 GLY A C 1
ATOM 642 O O . GLY A 1 80 ? 15.508 -1.425 6.473 1 96.69 80 GLY A O 1
ATOM 643 N N . MET A 1 81 ? 14.922 -0.827 4.43 1 97 81 MET A N 1
ATOM 644 C CA . MET A 1 81 ? 14.273 -2.109 4.188 1 97 81 MET A CA 1
ATOM 645 C C . MET A 1 81 ? 15.305 -3.186 3.852 1 97 81 MET A C 1
ATOM 647 O O . MET A 1 81 ? 16.375 -2.885 3.324 1 97 81 MET A O 1
ATOM 651 N N . ARG A 1 82 ? 14.914 -4.336 4.145 1 95.81 82 ARG A N 1
ATOM 652 C CA . ARG A 1 82 ? 15.75 -5.48 3.801 1 95.81 82 ARG A CA 1
ATOM 653 C C . ARG A 1 82 ? 15.164 -6.25 2.619 1 95.81 82 ARG A C 1
ATOM 655 O O . ARG A 1 82 ? 13.945 -6.301 2.445 1 95.81 82 ARG A O 1
ATOM 662 N N . HIS A 1 83 ? 16.078 -6.812 1.91 1 97 83 HIS A N 1
ATOM 663 C CA . HIS A 1 83 ? 15.711 -7.723 0.831 1 97 83 HIS A CA 1
ATOM 664 C C . HIS A 1 83 ? 15.242 -9.062 1.379 1 97 83 HIS A C 1
ATOM 666 O O . HIS A 1 83 ? 16 -9.781 2.023 1 97 83 HIS A O 1
ATOM 672 N N . ILE A 1 84 ? 14.023 -9.375 1.152 1 96.25 84 ILE A N 1
ATOM 673 C CA . ILE A 1 84 ? 13.516 -10.664 1.61 1 96.25 84 ILE A CA 1
ATOM 674 C C . ILE A 1 84 ? 13.883 -11.758 0.602 1 96.25 84 ILE A C 1
ATOM 676 O O . ILE A 1 84 ? 14.648 -12.664 0.915 1 96.25 84 ILE A O 1
ATOM 680 N N . PHE A 1 85 ? 13.375 -11.562 -0.623 1 96.12 85 PHE A N 1
ATOM 681 C CA . PHE A 1 85 ? 13.812 -12.43 -1.718 1 96.12 85 PHE A CA 1
ATOM 682 C C . PHE A 1 85 ? 13.484 -11.797 -3.064 1 96.12 85 PHE A C 1
ATOM 684 O O . PHE A 1 85 ? 12.703 -10.844 -3.137 1 96.12 85 PHE A O 1
ATOM 691 N N . THR A 1 86 ? 14.141 -12.305 -4.078 1 97.06 86 THR A N 1
ATOM 692 C CA . THR A 1 86 ? 13.766 -12.102 -5.473 1 97.06 86 THR A CA 1
ATOM 693 C C . THR A 1 86 ? 13.508 -13.438 -6.164 1 97.06 86 THR A C 1
ATOM 695 O O . THR A 1 86 ? 14.273 -14.391 -6 1 97.06 86 THR A O 1
ATOM 698 N N . ILE A 1 87 ? 12.422 -13.484 -6.836 1 95.56 87 ILE A N 1
ATOM 699 C CA . ILE A 1 87 ? 12.18 -14.633 -7.707 1 95.56 87 ILE A CA 1
ATOM 700 C C . ILE A 1 87 ? 12.117 -14.172 -9.164 1 95.56 87 ILE A C 1
ATOM 702 O O . ILE A 1 87 ? 11.367 -13.25 -9.492 1 95.56 87 ILE A O 1
ATOM 706 N N . HIS A 1 88 ? 12.984 -14.734 -9.953 1 95.25 88 HIS A N 1
ATOM 707 C CA . HIS A 1 88 ? 12.828 -14.625 -11.398 1 95.25 88 HIS A CA 1
ATOM 708 C C . HIS A 1 88 ? 11.883 -15.695 -11.938 1 95.25 88 HIS A C 1
ATOM 710 O O . HIS A 1 88 ? 12.289 -16.844 -12.125 1 95.25 88 HIS A O 1
ATOM 716 N N . VAL A 1 89 ? 10.656 -15.258 -12.148 1 93.38 89 VAL A N 1
ATOM 717 C CA . VAL A 1 89 ? 9.594 -16.156 -12.578 1 93.38 89 VAL A CA 1
ATOM 718 C C . VAL A 1 89 ? 9.906 -16.703 -13.969 1 93.38 89 VAL A C 1
ATOM 720 O O . VAL A 1 89 ? 9.641 -17.875 -14.258 1 93.38 89 VAL A O 1
ATOM 723 N N . SER A 1 90 ? 10.406 -15.844 -14.773 1 91.56 90 SER A N 1
ATOM 724 C CA . SER A 1 90 ? 10.93 -16.141 -16.109 1 91.56 90 SER A CA 1
ATOM 725 C C . SER A 1 90 ? 12.125 -15.242 -16.438 1 91.56 90 SER A C 1
ATOM 727 O O . SER A 1 90 ? 12.617 -14.508 -15.57 1 91.56 90 SER A O 1
ATOM 729 N N . GLU A 1 91 ? 12.539 -15.336 -17.609 1 90.88 91 GLU A N 1
ATOM 730 C CA . GLU A 1 91 ? 13.641 -14.484 -18.031 1 90.88 91 GLU A CA 1
ATOM 731 C C . GLU A 1 91 ? 13.227 -13.016 -18.078 1 90.88 91 GLU A C 1
ATOM 733 O O . GLU A 1 91 ? 14.055 -12.117 -17.922 1 90.88 91 GLU A O 1
ATOM 738 N N . THR A 1 92 ? 12.008 -12.82 -18.25 1 93.81 92 THR A N 1
ATOM 739 C CA . THR A 1 92 ? 11.57 -11.453 -18.531 1 93.81 92 THR A CA 1
ATOM 740 C C . THR A 1 92 ? 10.789 -10.891 -17.359 1 93.81 92 THR A C 1
ATOM 742 O O . THR A 1 92 ? 10.445 -9.703 -17.344 1 93.81 92 THR A O 1
ATOM 745 N N . TYR A 1 93 ? 10.5 -11.734 -16.344 1 95.06 93 TYR A N 1
ATOM 746 C CA . TYR A 1 93 ? 9.633 -11.258 -15.281 1 95.06 93 TYR A CA 1
ATOM 747 C C . TYR A 1 93 ? 10.203 -11.617 -13.914 1 95.06 93 TYR A C 1
ATOM 749 O O . TYR A 1 93 ? 10.516 -12.781 -13.656 1 95.06 93 TYR A O 1
ATOM 757 N N . SER A 1 94 ? 10.297 -10.594 -13.07 1 96.81 94 SER A N 1
ATOM 758 C CA . SER A 1 94 ? 10.836 -10.781 -11.727 1 96.81 94 SER A CA 1
ATOM 759 C C . SER A 1 94 ? 9.93 -10.156 -10.672 1 96.81 94 SER A C 1
ATOM 761 O O . SER A 1 94 ? 9.242 -9.172 -10.938 1 96.81 94 SER A O 1
ATOM 763 N N . ILE A 1 95 ? 9.953 -10.742 -9.516 1 97.12 95 ILE A N 1
ATOM 764 C CA . ILE A 1 95 ? 9.258 -10.25 -8.328 1 97.12 95 ILE A CA 1
ATOM 765 C C . ILE A 1 95 ? 10.242 -10.133 -7.168 1 97.12 95 ILE A C 1
ATOM 767 O O . ILE A 1 95 ? 11.023 -11.055 -6.91 1 97.12 95 ILE A O 1
ATOM 771 N N . MET A 1 96 ? 10.234 -9.016 -6.523 1 98.19 96 MET A N 1
ATOM 772 C CA . MET A 1 96 ? 11.078 -8.789 -5.352 1 98.19 96 MET A CA 1
ATOM 773 C C . MET A 1 96 ? 10.242 -8.344 -4.156 1 98.19 96 MET A C 1
ATOM 775 O O . MET A 1 96 ? 9.375 -7.477 -4.289 1 98.19 96 MET A O 1
ATOM 779 N N . TYR A 1 97 ? 10.5 -8.992 -3.021 1 98.06 97 TYR A N 1
ATOM 780 C CA . TYR A 1 97 ? 9.898 -8.57 -1.761 1 98.06 97 TYR A CA 1
ATOM 781 C C . TYR A 1 97 ? 10.938 -7.91 -0.86 1 98.06 97 TYR A C 1
ATOM 783 O O . TYR A 1 97 ? 12.055 -8.414 -0.711 1 98.06 97 TYR A O 1
ATOM 791 N N . MET A 1 98 ? 10.562 -6.812 -0.321 1 98.06 98 MET A N 1
ATOM 792 C CA . MET A 1 98 ? 11.359 -6.113 0.684 1 98.06 98 MET A CA 1
ATOM 793 C C . MET A 1 98 ? 10.5 -5.715 1.879 1 98.06 98 MET A C 1
ATOM 795 O O . MET A 1 98 ? 9.281 -5.613 1.764 1 98.06 98 MET A O 1
ATOM 799 N N . GLY A 1 99 ? 11.109 -5.539 2.982 1 96.69 99 GLY A N 1
ATOM 800 C CA . GLY A 1 99 ? 10.406 -5.086 4.172 1 96.69 99 GLY A CA 1
ATOM 801 C C . GLY A 1 99 ? 11.344 -4.703 5.305 1 96.69 99 GLY A C 1
ATOM 802 O O . GLY A 1 99 ? 12.547 -4.941 5.23 1 96.69 99 GLY A O 1
ATOM 803 N N . HIS A 1 100 ? 10.758 -3.977 6.238 1 95.38 100 HIS A N 1
ATOM 804 C CA . HIS A 1 100 ? 11.484 -3.707 7.477 1 95.38 100 HIS A CA 1
ATOM 805 C C . HIS A 1 100 ? 11.492 -4.93 8.391 1 95.38 100 HIS A C 1
ATOM 807 O O . HIS A 1 100 ? 10.516 -5.676 8.445 1 95.38 100 HIS A O 1
ATOM 813 N N . SER A 1 101 ? 12.602 -5.078 9.062 1 87.38 101 SER A N 1
ATOM 814 C CA . SER A 1 101 ? 12.672 -6.148 10.055 1 87.38 101 SER A CA 1
ATOM 815 C C . SER A 1 101 ? 11.602 -5.973 11.125 1 87.38 101 SER A C 1
ATOM 817 O O . SER A 1 101 ? 11.336 -4.855 11.57 1 87.38 101 SER A O 1
ATOM 819 N N . GLN A 1 102 ? 10.953 -7.016 11.477 1 78.75 102 GLN A N 1
ATOM 820 C CA . GLN A 1 102 ? 9.938 -7.02 12.523 1 78.75 102 GLN A CA 1
ATOM 821 C C . GLN A 1 102 ? 10.32 -7.973 13.656 1 78.75 102 GLN A C 1
ATOM 823 O O . GLN A 1 102 ? 9.453 -8.461 14.383 1 78.75 102 GLN A O 1
ATOM 828 N N . GLY A 1 103 ? 11.648 -8.273 13.578 1 69.75 103 GLY A N 1
ATOM 829 C CA . GLY A 1 103 ? 12.172 -9.18 14.586 1 69.75 103 GLY A CA 1
ATOM 830 C C . GLY A 1 103 ? 12.367 -8.516 15.938 1 69.75 103 GLY A C 1
ATOM 831 O O . GLY A 1 103 ? 12.68 -7.324 16.016 1 69.75 103 GLY A O 1
ATOM 832 N N . GLY A 1 104 ? 12.273 -9.344 16.844 1 62.44 104 GLY A N 1
ATOM 833 C CA . GLY A 1 104 ? 12.492 -8.891 18.203 1 62.44 104 GLY A CA 1
ATOM 834 C C . GLY A 1 104 ? 11.266 -8.227 18.812 1 62.44 104 GLY A C 1
ATOM 835 O O . GLY A 1 104 ? 10.211 -8.164 18.188 1 62.44 104 GLY A O 1
ATOM 836 N N . ARG A 1 105 ? 11.609 -7.906 20 1 51.5 105 ARG A N 1
ATOM 837 C CA . ARG A 1 105 ? 10.57 -7.109 20.656 1 51.5 105 ARG A CA 1
ATOM 838 C C . ARG A 1 105 ? 10.445 -5.734 20 1 51.5 105 ARG A C 1
ATOM 840 O O . ARG A 1 105 ? 11.445 -5.039 19.828 1 51.5 105 ARG A O 1
ATOM 847 N N . ASN A 1 106 ? 9.336 -5.426 19.422 1 49.91 106 ASN A N 1
ATOM 848 C CA . ASN A 1 106 ? 9.008 -4.145 18.812 1 49.91 106 ASN A CA 1
ATOM 849 C C . ASN A 1 106 ? 9.828 -3.898 17.547 1 49.91 106 ASN A C 1
ATOM 851 O O . ASN A 1 106 ? 10.242 -2.77 17.281 1 49.91 106 ASN A O 1
ATOM 855 N N . SER A 1 107 ? 10.359 -5.023 16.984 1 60.06 107 SER A N 1
ATOM 856 C CA . SER A 1 107 ? 11.016 -4.918 15.688 1 60.06 107 SER A CA 1
ATOM 857 C C . SER A 1 107 ? 12.438 -4.371 15.828 1 60.06 107 SER A C 1
ATOM 859 O O . SER A 1 107 ? 12.922 -3.664 14.945 1 60.06 107 SER A O 1
ATOM 861 N N . THR A 1 108 ? 13.016 -4.551 17 1 62.31 108 THR A N 1
ATOM 862 C CA . THR A 1 108 ? 14.352 -4.012 17.234 1 62.31 108 THR A CA 1
ATOM 863 C C . THR A 1 108 ? 15.414 -5.066 16.953 1 62.31 108 THR A C 1
ATOM 865 O O . THR A 1 108 ? 16.609 -4.746 16.844 1 62.31 108 THR A O 1
ATOM 868 N N . GLY A 1 109 ? 14.898 -6.125 16.797 1 73.44 109 GLY A N 1
ATOM 869 C CA . GLY A 1 109 ? 15.875 -7.188 16.609 1 73.44 109 GLY A CA 1
ATOM 870 C C . GLY A 1 109 ? 16.172 -7.461 15.141 1 73.44 109 GLY A C 1
ATOM 871 O O . GLY A 1 109 ? 15.375 -7.109 14.266 1 73.44 109 GLY A O 1
ATOM 872 N N . PHE A 1 110 ? 17.375 -7.961 15.008 1 81 110 PHE A N 1
ATOM 873 C CA . PHE A 1 110 ? 17.75 -8.422 13.672 1 81 110 PHE A CA 1
ATOM 874 C C . PHE A 1 110 ? 16.906 -9.625 13.258 1 81 110 PHE A C 1
ATOM 876 O O . PHE A 1 110 ? 16.609 -10.492 14.078 1 81 110 PHE A O 1
ATOM 883 N N . GLN A 1 111 ? 16.438 -9.547 12.117 1 88.38 111 GLN A N 1
ATOM 884 C CA . GLN A 1 111 ? 15.766 -10.664 11.461 1 88.38 111 GLN A CA 1
ATOM 885 C C . GLN A 1 111 ? 16.484 -11.055 10.164 1 88.38 111 GLN A C 1
ATOM 887 O O . GLN A 1 111 ? 16.656 -10.227 9.273 1 88.38 111 GLN A O 1
ATOM 892 N N . SER A 1 112 ? 16.891 -12.32 10.055 1 87.69 112 SER A N 1
ATOM 893 C CA . SER A 1 112 ? 17.625 -12.781 8.883 1 87.69 112 SER A CA 1
ATOM 894 C C . SER A 1 112 ? 16.703 -12.891 7.664 1 87.69 112 SER A C 1
ATOM 896 O O . SER A 1 112 ? 15.477 -12.891 7.805 1 87.69 112 SER A O 1
ATOM 898 N N . GLY A 1 113 ? 17.375 -12.945 6.516 1 87.69 113 GLY A N 1
ATOM 899 C CA . GLY A 1 113 ? 16.609 -13.172 5.309 1 87.69 113 GLY A CA 1
ATOM 900 C C . GLY A 1 113 ? 15.742 -14.422 5.375 1 87.69 113 GLY A C 1
ATOM 901 O O . GLY A 1 113 ? 14.57 -14.391 4.988 1 87.69 113 GLY A O 1
ATOM 902 N N . ALA A 1 114 ? 16.266 -15.477 5.922 1 89.12 114 ALA A N 1
ATOM 903 C CA . ALA A 1 114 ? 15.531 -16.734 6.055 1 89.12 114 ALA A CA 1
ATOM 904 C C . ALA A 1 114 ? 14.328 -16.578 6.977 1 89.12 114 ALA A C 1
ATOM 906 O O . ALA A 1 114 ? 13.25 -17.109 6.703 1 89.12 114 ALA A O 1
ATOM 907 N N . GLU A 1 115 ? 14.516 -15.875 8.039 1 90.25 115 GLU A N 1
ATOM 908 C CA . GLU A 1 115 ? 13.414 -15.625 8.961 1 90.25 115 GLU A CA 1
ATOM 909 C C . GLU A 1 115 ? 12.328 -14.766 8.312 1 90.25 115 GLU A C 1
ATOM 911 O O . GLU A 1 115 ? 11.141 -15.008 8.508 1 90.25 115 GLU A O 1
ATOM 916 N N . MET A 1 116 ? 12.805 -13.789 7.566 1 92.06 116 MET A N 1
ATOM 917 C CA . MET A 1 116 ? 11.836 -12.922 6.914 1 92.06 116 MET A CA 1
ATOM 918 C C . MET A 1 116 ? 11.062 -13.68 5.84 1 92.06 116 MET A C 1
ATOM 920 O O . MET A 1 116 ? 9.867 -13.43 5.641 1 92.06 116 MET A O 1
ATOM 924 N N . ILE A 1 117 ? 11.688 -14.555 5.125 1 92.31 117 ILE A N 1
ATOM 925 C CA . ILE A 1 117 ? 10.992 -15.406 4.16 1 92.31 117 ILE A CA 1
ATOM 926 C C . ILE A 1 117 ? 9.953 -16.266 4.879 1 92.31 117 ILE A C 1
ATOM 928 O O . ILE A 1 117 ? 8.805 -16.344 4.445 1 92.31 117 ILE A O 1
ATOM 932 N N . ARG A 1 118 ? 10.305 -16.828 5.988 1 89.75 118 ARG A N 1
ATOM 933 C CA . ARG A 1 118 ? 9.414 -17.672 6.773 1 89.75 118 ARG A CA 1
ATOM 934 C C . ARG A 1 118 ? 8.203 -16.891 7.262 1 89.75 118 ARG A C 1
ATOM 936 O O . ARG A 1 118 ? 7.078 -17.391 7.258 1 89.75 118 ARG A O 1
ATOM 943 N N . ASP A 1 119 ? 8.438 -15.68 7.633 1 91.12 119 ASP A N 1
ATOM 944 C CA . ASP A 1 119 ? 7.41 -14.898 8.305 1 91.12 119 ASP A CA 1
ATOM 945 C C . ASP A 1 119 ? 6.668 -14 7.316 1 91.12 119 ASP A C 1
ATOM 947 O O . ASP A 1 119 ? 5.77 -13.25 7.703 1 91.12 119 ASP A O 1
ATOM 951 N N . LYS A 1 120 ? 6.965 -14.07 6.07 1 92.88 120 LYS A N 1
ATOM 952 C CA . LYS A 1 120 ? 6.496 -13.125 5.059 1 92.88 120 LYS A CA 1
ATOM 953 C C . LYS A 1 120 ? 4.984 -12.945 5.129 1 92.88 120 LYS A C 1
ATOM 955 O O . LYS A 1 120 ? 4.484 -11.82 5.121 1 92.88 120 LYS A O 1
ATOM 960 N N . ASN A 1 121 ? 4.227 -14.055 5.23 1 93.31 121 ASN A N 1
ATOM 961 C CA . ASN A 1 121 ? 2.771 -13.977 5.207 1 93.31 121 ASN A CA 1
ATOM 962 C C . ASN A 1 121 ? 2.201 -13.695 6.594 1 93.31 121 ASN A C 1
ATOM 964 O O . ASN A 1 121 ? 0.986 -13.75 6.793 1 93.31 121 ASN A O 1
ATOM 968 N N . ASN A 1 122 ? 3.088 -13.391 7.543 1 90.69 122 ASN A N 1
ATOM 969 C CA . ASN A 1 122 ? 2.672 -12.969 8.875 1 90.69 122 ASN A CA 1
ATOM 970 C C . ASN A 1 122 ? 3.145 -11.547 9.18 1 90.69 122 ASN A C 1
ATOM 972 O O . ASN A 1 122 ? 3.08 -11.102 10.328 1 90.69 122 ASN A O 1
ATOM 976 N N . MET A 1 123 ? 3.615 -10.922 8.227 1 91.44 123 MET A N 1
ATOM 977 C CA . MET A 1 123 ? 4.117 -9.562 8.375 1 91.44 123 MET A CA 1
ATOM 978 C C . MET A 1 123 ? 3.254 -8.578 7.594 1 91.44 123 MET A C 1
ATOM 980 O O . MET A 1 123 ? 2.699 -8.922 6.551 1 91.44 123 MET A O 1
ATOM 984 N N . ALA A 1 124 ? 3.096 -7.355 8.133 1 93.38 124 ALA A N 1
ATOM 985 C CA . ALA A 1 124 ? 2.473 -6.254 7.402 1 93.38 124 ALA A CA 1
ATOM 986 C C . ALA A 1 124 ? 3.506 -5.203 7.008 1 93.38 124 ALA A C 1
ATOM 988 O O . ALA A 1 124 ? 4.637 -5.223 7.496 1 93.38 124 ALA A O 1
ATOM 989 N N . GLY A 1 125 ? 3.119 -4.355 6.066 1 96.19 125 GLY A N 1
ATOM 990 C CA . GLY A 1 125 ? 3.998 -3.266 5.668 1 96.19 125 GLY A CA 1
ATOM 991 C C . GLY A 1 125 ? 5.074 -3.695 4.688 1 96.19 125 GLY A C 1
ATOM 992 O O . GLY A 1 125 ? 6.109 -3.039 4.574 1 96.19 125 GLY A O 1
ATOM 993 N N . LEU A 1 126 ? 4.895 -4.812 4.004 1 97.62 126 LEU A N 1
ATOM 994 C CA . LEU A 1 126 ? 5.867 -5.273 3.018 1 97.62 126 LEU A CA 1
ATOM 995 C C . LEU A 1 126 ? 5.668 -4.555 1.687 1 97.62 126 LEU A C 1
ATOM 997 O O . LEU A 1 126 ? 4.574 -4.07 1.395 1 97.62 126 LEU A O 1
ATOM 1001 N N . MET A 1 127 ? 6.719 -4.48 0.96 1 98.56 127 MET A N 1
ATOM 1002 C CA . MET A 1 127 ? 6.691 -3.984 -0.413 1 98.56 127 MET A CA 1
ATOM 1003 C C . MET A 1 127 ? 7.016 -5.102 -1.399 1 98.56 127 MET A C 1
ATOM 1005 O O . MET A 1 127 ? 7.992 -5.832 -1.216 1 98.56 127 MET A O 1
ATOM 1009 N N . GLU A 1 128 ? 6.215 -5.25 -2.33 1 98.56 128 GLU A N 1
ATOM 1010 C CA . GLU A 1 128 ? 6.488 -6.105 -3.479 1 98.56 128 GLU A CA 1
ATOM 1011 C C . GLU A 1 128 ? 6.758 -5.281 -4.734 1 98.56 128 GLU A C 1
ATOM 1013 O O . GLU A 1 128 ? 6.027 -4.332 -5.023 1 98.56 128 GLU A O 1
ATOM 1018 N N . PHE A 1 129 ? 7.797 -5.6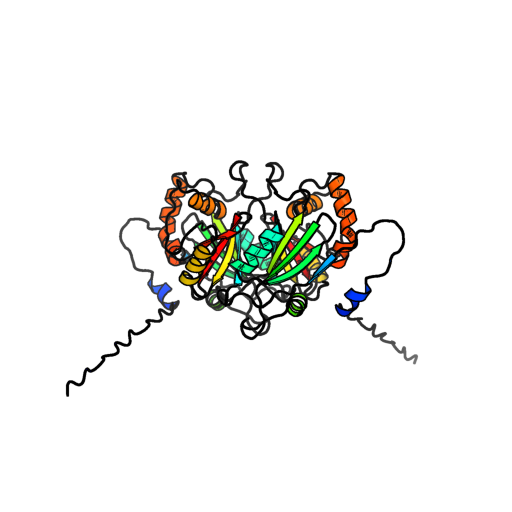45 -5.398 1 97.94 129 PHE A N 1
ATOM 1019 C CA . PHE A 1 129 ? 8.133 -4.996 -6.66 1 97.94 129 PHE A CA 1
ATOM 1020 C C . PHE A 1 129 ? 8.117 -6 -7.809 1 97.94 129 PHE A C 1
ATOM 1022 O O . PHE A 1 129 ? 8.688 -7.082 -7.703 1 97.94 129 PHE A O 1
ATOM 1029 N N . GLN A 1 130 ? 7.445 -5.625 -8.844 1 96.5 130 GLN A N 1
ATOM 1030 C CA . GLN A 1 130 ? 7.379 -6.438 -10.055 1 96.5 130 GLN A CA 1
ATOM 1031 C C . GLN A 1 130 ? 8.055 -5.73 -11.227 1 96.5 130 GLN A C 1
ATOM 1033 O O . GLN A 1 130 ? 7.93 -4.516 -11.383 1 96.5 130 GLN A O 1
ATOM 1038 N N . HIS A 1 131 ? 8.758 -6.5 -11.977 1 96 131 HIS A N 1
ATOM 1039 C CA . HIS A 1 131 ? 9.484 -5.949 -13.117 1 96 131 HIS A CA 1
ATOM 1040 C C . HIS A 1 131 ? 9.305 -6.82 -14.359 1 96 131 HIS A C 1
ATOM 1042 O O . HIS A 1 131 ? 9.68 -7.996 -14.359 1 96 131 HIS A O 1
ATOM 1048 N N . TYR A 1 132 ? 8.688 -6.277 -15.352 1 93.88 132 TYR A N 1
ATOM 1049 C CA . TYR A 1 132 ? 8.594 -6.867 -16.672 1 93.88 132 TYR A CA 1
ATOM 1050 C C . TYR A 1 132 ? 9.578 -6.203 -17.641 1 93.88 132 TYR A C 1
ATOM 1052 O O . TYR A 1 132 ? 9.383 -5.059 -18.047 1 93.88 132 TYR A O 1
ATOM 1060 N N . SER A 1 133 ? 10.602 -6.898 -18.016 1 92.5 133 SER A N 1
ATOM 1061 C CA . SER A 1 133 ? 11.75 -6.301 -18.688 1 92.5 133 SER A CA 1
ATOM 1062 C C . SER A 1 133 ? 11.375 -5.828 -20.094 1 92.5 133 SER A C 1
ATOM 1064 O O . SER A 1 133 ? 12.055 -4.984 -20.672 1 92.5 133 SER A O 1
ATOM 1066 N N . ARG A 1 134 ? 10.312 -6.309 -20.609 1 90.25 134 ARG A N 1
ATOM 1067 C CA . ARG A 1 134 ? 9.914 -5.895 -21.953 1 90.25 134 ARG A CA 1
ATOM 1068 C C . ARG A 1 134 ? 9.203 -4.543 -21.922 1 90.25 134 ARG A C 1
ATOM 1070 O O . ARG A 1 134 ? 9.078 -3.879 -22.953 1 90.25 134 ARG A O 1
ATOM 1077 N N . HIS A 1 135 ? 8.688 -4.195 -20.781 1 82.44 135 HIS A N 1
ATOM 1078 C CA . HIS A 1 135 ? 8.016 -2.914 -20.594 1 82.44 135 HIS A CA 1
ATOM 1079 C C . HIS A 1 135 ? 8.398 -2.281 -19.266 1 82.44 135 HIS A C 1
ATOM 1081 O O . HIS A 1 135 ? 7.547 -2.123 -18.391 1 82.44 135 HIS A O 1
ATOM 1087 N N . PRO A 1 136 ? 9.547 -1.85 -19.188 1 74.62 136 PRO A N 1
ATOM 1088 C CA . PRO A 1 136 ? 10.016 -1.382 -17.891 1 74.62 136 PRO A CA 1
ATOM 1089 C C . PRO A 1 136 ? 9.352 -0.079 -17.453 1 74.62 136 PRO A C 1
ATOM 1091 O O . PRO A 1 136 ? 9.305 0.226 -16.266 1 74.62 136 PRO A O 1
ATOM 1094 N N . THR A 1 137 ? 9.031 0.703 -18.438 1 66.44 137 THR A N 1
ATOM 1095 C CA . THR A 1 137 ? 8.344 1.933 -18.047 1 66.44 137 THR A CA 1
ATOM 1096 C C . THR A 1 137 ? 6.922 1.958 -18.594 1 66.44 137 THR A C 1
ATOM 1098 O O . THR A 1 137 ? 6.691 1.599 -19.75 1 66.44 137 THR A O 1
ATOM 1101 N N . ARG A 1 138 ? 6.016 1.781 -17.641 1 61.31 138 ARG A N 1
ATOM 1102 C CA . ARG A 1 138 ? 4.637 1.799 -18.109 1 61.31 138 ARG A CA 1
ATOM 1103 C C . ARG A 1 138 ? 4.105 3.225 -18.203 1 61.31 138 ARG A C 1
ATOM 1105 O O . ARG A 1 138 ? 4.188 3.988 -17.234 1 61.31 138 ARG A O 1
ATOM 1112 N N . ARG A 1 139 ? 4.039 3.682 -19.438 1 50.34 139 ARG A N 1
ATOM 1113 C CA . ARG A 1 139 ? 3.26 4.891 -19.672 1 50.34 139 ARG A CA 1
ATOM 1114 C C . ARG A 1 139 ? 1.835 4.551 -20.094 1 50.34 139 ARG A C 1
ATOM 1116 O O . ARG A 1 139 ? 1.612 3.572 -20.812 1 50.34 139 ARG A O 1
ATOM 1123 N N . TYR A 1 140 ? 0.915 4.727 -19.125 1 45.94 140 TYR A N 1
ATOM 1124 C CA . TYR A 1 140 ? -0.465 4.445 -19.516 1 45.94 140 TYR A CA 1
ATOM 1125 C C . TYR A 1 140 ? -0.802 5.086 -20.844 1 45.94 140 TYR A C 1
ATOM 1127 O O . TYR A 1 140 ? -0.31 6.172 -21.172 1 45.94 140 TYR A O 1
ATOM 1135 N N . THR A 1 141 ? -1.153 4.234 -21.641 1 42.34 141 THR A N 1
ATOM 1136 C CA . THR A 1 141 ? -1.894 4.809 -22.766 1 42.34 141 THR A CA 1
ATOM 1137 C C . THR A 1 141 ? -3.32 5.148 -22.359 1 42.34 141 THR A C 1
ATOM 1139 O O . THR A 1 141 ? -3.879 4.523 -21.453 1 42.34 141 THR A O 1
ATOM 1142 N N . PRO A 1 142 ? -3.869 6.23 -22.641 1 40.62 142 PRO A N 1
ATOM 1143 C CA . PRO A 1 142 ? -5.234 6.684 -22.375 1 40.62 142 PRO A CA 1
ATOM 1144 C C . PRO A 1 142 ? -6.254 5.547 -22.422 1 40.62 142 PRO A C 1
ATOM 1146 O O . PRO A 1 142 ? -7.285 5.605 -21.75 1 40.62 142 PRO A O 1
ATOM 1149 N N . GLN A 1 143 ? -6.258 4.703 -23.297 1 39.84 143 GLN A N 1
ATOM 1150 C CA . GLN A 1 143 ? -7.367 3.787 -23.547 1 39.84 143 GLN A CA 1
ATOM 1151 C C . GLN A 1 143 ? -7.598 2.877 -22.344 1 39.84 143 GLN A C 1
ATOM 1153 O O . GLN A 1 143 ? -8.688 2.324 -22.172 1 39.84 143 GLN A O 1
ATOM 1158 N N . SER A 1 144 ? -6.711 2.449 -21.672 1 40.94 144 SER A N 1
ATOM 1159 C CA . SER A 1 144 ? -6.891 1.487 -20.578 1 40.94 144 SER A CA 1
ATOM 1160 C C . SER A 1 144 ? -6.719 2.148 -19.219 1 40.94 144 SER A C 1
ATOM 1162 O O . SER A 1 144 ? -5.949 1.672 -18.391 1 40.94 144 SER A O 1
ATOM 1164 N N . THR A 1 145 ? -7.023 3.396 -19.125 1 42.19 145 THR A N 1
ATOM 1165 C CA . THR A 1 145 ? -6.465 4.098 -17.969 1 42.19 145 THR A CA 1
ATOM 1166 C C . THR A 1 145 ? -7.16 3.662 -16.688 1 42.19 145 THR A C 1
ATOM 1168 O O . THR A 1 145 ? -8.352 3.93 -16.5 1 42.19 145 THR A O 1
ATOM 1171 N N . PRO A 1 146 ? -6.84 2.52 -16.203 1 45.88 146 PRO A N 1
ATOM 1172 C CA . PRO A 1 146 ? -7.41 2.279 -14.875 1 45.88 146 PRO A CA 1
ATOM 1173 C C . PRO A 1 146 ? -7.367 3.518 -13.984 1 45.88 146 PRO A C 1
ATOM 1175 O O . PRO A 1 146 ? -6.598 4.445 -14.242 1 45.88 146 PRO A O 1
ATOM 1178 N N . HIS A 1 147 ? -8.461 3.762 -13.305 1 52.56 147 HIS A N 1
ATOM 1179 C CA . HIS A 1 147 ? -8.539 4.809 -12.289 1 52.56 147 HIS A CA 1
ATOM 1180 C C . HIS A 1 147 ? -7.246 4.883 -11.477 1 52.56 147 HIS A C 1
ATOM 1182 O O . HIS A 1 147 ? -6.738 3.859 -11.016 1 52.56 147 HIS A O 1
ATOM 1188 N N . LEU A 1 148 ? -6.539 5.898 -11.688 1 73.19 148 LEU A N 1
ATOM 1189 C CA . LEU A 1 148 ? -5.367 6.199 -10.875 1 73.19 148 LEU A CA 1
ATOM 1190 C C . LEU A 1 148 ? -5.762 6.512 -9.438 1 73.19 148 LEU A C 1
ATOM 1192 O O . LEU A 1 148 ? -6.191 7.629 -9.133 1 73.19 148 LEU A O 1
ATOM 1196 N N . THR A 1 149 ? -5.746 5.512 -8.695 1 89.5 149 THR A N 1
ATOM 1197 C CA . THR A 1 149 ? -6.223 5.684 -7.324 1 89.5 149 THR A CA 1
ATOM 1198 C C . THR A 1 149 ? -5.055 5.781 -6.352 1 89.5 149 THR A C 1
ATOM 1200 O O . THR A 1 149 ? -5.223 6.23 -5.215 1 89.5 149 THR A O 1
ATOM 1203 N N . PHE A 1 150 ? -3.889 5.406 -6.828 1 92.25 150 PHE A N 1
ATOM 1204 C CA . PHE A 1 150 ? -2.768 5.355 -5.898 1 92.25 150 PHE A CA 1
ATOM 1205 C C . PHE A 1 150 ? -2.244 6.758 -5.605 1 92.25 150 PHE A C 1
ATOM 1207 O O . PHE A 1 150 ? -1.912 7.508 -6.523 1 92.25 150 PHE A O 1
ATOM 1214 N N . SER A 1 151 ? -2.199 7.078 -4.34 1 94.19 151 SER A N 1
ATOM 1215 C CA . SER A 1 151 ? -1.713 8.391 -3.914 1 94.19 151 SER A CA 1
ATOM 1216 C C . SER A 1 151 ? -0.281 8.305 -3.398 1 94.19 151 SER A C 1
ATOM 1218 O O . SER A 1 151 ? 0.652 8.758 -4.066 1 94.19 151 SER A O 1
ATOM 1220 N N . HIS A 1 152 ? -0.146 7.668 -2.283 1 96.31 152 HIS A N 1
ATOM 1221 C CA . HIS A 1 152 ? 1.168 7.598 -1.655 1 96.31 152 HIS A CA 1
ATOM 1222 C C . HIS A 1 152 ? 1.231 6.469 -0.634 1 96.31 152 HIS A C 1
ATOM 1224 O O . HIS A 1 152 ? 0.217 5.828 -0.345 1 96.31 152 HIS A O 1
ATOM 1230 N N . MET A 1 153 ? 2.457 6.234 -0.146 1 97.94 153 MET A N 1
ATOM 1231 C CA . MET A 1 153 ? 2.691 5.387 1.021 1 97.94 153 MET A CA 1
ATOM 1232 C C . MET A 1 153 ? 3.049 6.227 2.24 1 97.94 153 MET A C 1
ATOM 1234 O O . MET A 1 153 ? 3.738 7.242 2.121 1 97.94 153 MET A O 1
ATOM 1238 N N . GLY A 1 154 ? 2.568 5.742 3.385 1 98.25 154 GLY A N 1
ATOM 1239 C CA . GLY A 1 154 ? 2.957 6.379 4.633 1 98.25 154 GLY A CA 1
ATOM 1240 C C . GLY A 1 154 ? 4.137 5.699 5.305 1 98.25 154 GLY A C 1
ATOM 1241 O O . GLY A 1 154 ? 4.137 4.48 5.488 1 98.25 154 GLY A O 1
ATOM 1242 N N . LEU A 1 155 ? 5.086 6.457 5.676 1 98 155 LEU A N 1
ATOM 1243 C CA . LEU A 1 155 ? 6.262 5.988 6.402 1 98 155 LEU A CA 1
ATOM 1244 C C . LEU A 1 155 ? 6.34 6.629 7.781 1 98 155 LEU A C 1
ATOM 1246 O O . LEU A 1 155 ? 6.277 7.852 7.91 1 98 155 LEU A O 1
ATOM 1250 N N . ILE A 1 156 ? 6.492 5.789 8.773 1 96.62 156 ILE A N 1
ATOM 1251 C CA . ILE A 1 156 ? 6.699 6.305 10.117 1 96.62 156 ILE A CA 1
ATOM 1252 C C . ILE A 1 156 ? 8.195 6.324 10.438 1 96.62 156 ILE A C 1
ATOM 1254 O O . ILE A 1 156 ? 8.914 5.371 10.125 1 96.62 156 ILE A O 1
ATOM 1258 N N . VAL A 1 157 ? 8.594 7.375 11.07 1 96.19 157 VAL A N 1
ATOM 1259 C CA . VAL A 1 157 ? 9.969 7.496 11.547 1 96.19 157 VAL A CA 1
ATOM 1260 C C . VAL A 1 157 ? 9.969 7.992 12.992 1 96.19 157 VAL A C 1
ATOM 1262 O O . VAL A 1 157 ? 8.969 8.547 13.469 1 96.19 157 VAL A O 1
ATOM 1265 N N . ASP A 1 158 ? 11.094 7.828 13.672 1 92.94 158 ASP A N 1
ATOM 1266 C CA . ASP A 1 158 ? 11.18 8.273 15.055 1 92.94 158 ASP A CA 1
ATOM 1267 C C . ASP A 1 158 ? 11.336 9.789 15.141 1 92.94 158 ASP A C 1
ATOM 1269 O O . ASP A 1 158 ? 10.812 10.422 16.062 1 92.94 158 ASP A O 1
ATOM 1273 N N . SER A 1 159 ? 12.055 10.344 14.211 1 94.94 159 SER A N 1
ATOM 1274 C CA . SER A 1 159 ? 12.328 11.781 14.188 1 94.94 159 SER A CA 1
ATOM 1275 C C . SER A 1 159 ? 12.234 12.336 12.766 1 94.94 159 SER A C 1
ATOM 1277 O O . SER A 1 159 ? 13.016 11.945 11.891 1 94.94 159 SER A O 1
ATOM 1279 N N . LEU A 1 160 ? 11.344 13.266 12.602 1 96.94 160 LEU A N 1
ATOM 1280 C CA . LEU A 1 160 ? 11.172 13.883 11.289 1 96.94 160 LEU A CA 1
ATOM 1281 C C . LEU A 1 160 ? 12.398 14.703 10.906 1 96.94 160 LEU A C 1
ATOM 1283 O O . LEU A 1 160 ? 12.859 14.648 9.766 1 96.94 160 LEU A O 1
ATOM 1287 N N . SER A 1 161 ? 12.93 15.414 11.867 1 97.38 161 SER A N 1
ATOM 1288 C CA . SER A 1 161 ? 14.102 16.234 11.578 1 97.38 161 SER A CA 1
ATOM 1289 C C . SER A 1 161 ? 15.297 15.367 11.195 1 97.38 161 SER A C 1
ATOM 1291 O O . SER A 1 161 ? 16.047 15.695 10.273 1 97.38 161 SER A O 1
ATOM 1293 N N . ALA A 1 162 ? 15.5 14.281 11.883 1 97.62 162 ALA A N 1
ATOM 1294 C CA . ALA A 1 162 ? 16.594 13.367 11.555 1 97.62 162 ALA A CA 1
ATOM 1295 C C . ALA A 1 162 ? 16.391 12.727 10.188 1 97.62 162 ALA A C 1
ATOM 1297 O O . ALA A 1 162 ? 17.328 12.562 9.422 1 97.62 162 ALA A O 1
ATOM 1298 N N . ALA A 1 163 ? 15.18 12.383 9.906 1 98.06 163 ALA A N 1
ATOM 1299 C CA . ALA A 1 163 ? 14.867 11.797 8.609 1 98.06 163 ALA A CA 1
ATOM 1300 C C . ALA A 1 163 ? 15.148 12.781 7.48 1 98.06 163 ALA A C 1
ATOM 1302 O O . ALA A 1 163 ? 15.773 12.43 6.477 1 98.06 163 ALA A O 1
ATOM 1303 N N . GLN A 1 164 ? 14.703 14 7.664 1 98.5 164 GLN A N 1
ATOM 1304 C CA . GLN A 1 164 ? 14.953 15.016 6.645 1 98.5 164 GLN A CA 1
ATOM 1305 C C . GLN A 1 164 ? 16.453 15.195 6.402 1 98.5 164 GLN A C 1
ATOM 1307 O O . GLN A 1 164 ? 16.891 15.258 5.254 1 98.5 164 GLN A O 1
ATOM 1312 N N . ALA A 1 165 ? 17.172 15.312 7.465 1 98.69 165 ALA A N 1
ATOM 1313 C CA . ALA A 1 165 ? 18.625 15.461 7.336 1 98.69 165 ALA A CA 1
ATOM 1314 C C . ALA A 1 165 ? 19.234 14.289 6.578 1 98.69 165 ALA A C 1
ATOM 1316 O O . ALA A 1 165 ? 20.109 14.477 5.742 1 98.69 165 ALA A O 1
ATOM 1317 N N . ARG A 1 166 ? 18.781 13.164 6.84 1 98.5 166 ARG A N 1
ATOM 1318 C CA . ARG A 1 166 ? 19.266 11.961 6.164 1 98.5 166 ARG A CA 1
ATOM 1319 C C . ARG A 1 166 ? 18.922 12 4.676 1 98.5 166 ARG A C 1
ATOM 1321 O O . ARG A 1 166 ? 19.766 11.711 3.83 1 98.5 166 ARG A O 1
ATOM 1328 N N . PHE A 1 167 ? 17.672 12.289 4.375 1 98.81 167 PHE A N 1
ATOM 1329 C CA . PHE A 1 167 ? 17.25 12.375 2.98 1 98.81 167 PHE A CA 1
ATOM 1330 C C . PHE A 1 167 ? 18.109 13.383 2.223 1 98.81 167 PHE A C 1
ATOM 1332 O O . PHE A 1 167 ? 18.516 13.133 1.09 1 98.81 167 PHE A O 1
ATOM 1339 N N . ASP A 1 168 ? 18.359 14.5 2.865 1 98.69 168 ASP A N 1
ATOM 1340 C CA . ASP A 1 168 ? 19.219 15.516 2.252 1 98.69 168 ASP A CA 1
ATOM 1341 C C . ASP A 1 168 ? 20.609 14.961 1.968 1 98.69 168 ASP A C 1
ATOM 1343 O O . ASP A 1 168 ? 21.141 15.125 0.865 1 98.69 168 ASP A O 1
ATOM 1347 N N . ARG A 1 169 ? 21.172 14.328 2.889 1 98.56 169 ARG A N 1
ATOM 1348 C CA . ARG A 1 169 ? 22.531 13.797 2.762 1 98.56 169 ARG A CA 1
ATOM 1349 C C . ARG A 1 169 ? 22.609 12.758 1.647 1 98.56 169 ARG A C 1
ATOM 1351 O O . ARG A 1 169 ? 23.609 12.672 0.941 1 98.56 169 ARG A O 1
ATOM 1358 N N . LEU A 1 170 ? 21.562 12.016 1.51 1 98.75 170 LEU A N 1
ATOM 1359 C CA . LEU A 1 170 ? 21.562 10.914 0.553 1 98.75 170 LEU A CA 1
ATOM 1360 C C . LEU A 1 170 ? 21.094 11.383 -0.817 1 98.75 170 LEU A C 1
ATOM 1362 O O . LEU A 1 170 ? 21.016 10.594 -1.761 1 98.75 170 LEU A O 1
ATOM 1366 N N . GLY A 1 171 ? 20.656 12.617 -0.95 1 98.44 171 GLY A N 1
ATOM 1367 C CA . GLY A 1 171 ? 20.234 13.172 -2.229 1 98.44 171 GLY A CA 1
ATOM 1368 C C . GLY A 1 171 ? 18.859 12.68 -2.666 1 98.44 171 GLY A C 1
ATOM 1369 O O . GLY A 1 171 ? 18.594 12.555 -3.863 1 98.44 171 GLY A O 1
ATOM 1370 N N . VAL A 1 172 ? 18.047 12.391 -1.721 1 98.69 172 VAL A N 1
ATOM 1371 C CA . VAL A 1 172 ? 16.703 11.93 -2.021 1 98.69 172 VAL A CA 1
ATOM 1372 C C . VAL A 1 172 ? 15.867 13.086 -2.559 1 98.69 172 VAL A C 1
ATOM 1374 O O . VAL A 1 172 ? 15.93 14.203 -2.039 1 98.69 172 VAL A O 1
ATOM 1377 N N . ARG A 1 173 ? 15.094 12.82 -3.586 1 97.75 173 ARG A N 1
ATOM 1378 C CA . ARG A 1 173 ? 14.195 13.844 -4.109 1 97.75 173 ARG A CA 1
ATOM 1379 C C . ARG A 1 173 ? 13.109 14.188 -3.092 1 97.75 173 ARG A C 1
ATOM 1381 O O . ARG A 1 173 ? 12.234 13.375 -2.803 1 97.75 173 ARG A O 1
ATOM 1388 N N . THR A 1 174 ? 13.156 15.398 -2.613 1 98.19 174 THR A N 1
ATOM 1389 C CA . THR A 1 174 ? 12.164 15.875 -1.654 1 98.19 174 THR A CA 1
ATOM 1390 C C . THR A 1 174 ? 11.062 16.656 -2.361 1 98.19 174 THR A C 1
ATOM 1392 O O . THR A 1 174 ? 11.336 17.578 -3.131 1 98.19 174 THR A O 1
ATOM 1395 N N . ILE A 1 175 ? 9.875 16.266 -2.129 1 96.62 175 ILE A N 1
ATOM 1396 C CA . ILE A 1 175 ? 8.703 16.922 -2.709 1 96.62 175 ILE A CA 1
ATOM 1397 C C . ILE A 1 175 ? 8.195 18 -1.766 1 96.62 175 ILE A C 1
ATOM 1399 O O . ILE A 1 175 ? 7.844 19.109 -2.205 1 96.62 175 ILE A O 1
ATOM 1403 N N . LYS A 1 176 ? 8.148 17.734 -0.538 1 97.25 176 LYS A N 1
ATOM 1404 C CA . LYS A 1 176 ? 7.809 18.656 0.534 1 97.25 176 LYS A CA 1
ATOM 1405 C C . LYS A 1 176 ? 8.75 18.5 1.726 1 97.25 176 LYS A C 1
ATOM 1407 O O . LYS A 1 176 ? 8.93 17.391 2.229 1 97.25 176 LYS A O 1
ATOM 1412 N N . ARG A 1 177 ? 9.32 19.609 2.164 1 97.69 177 ARG A N 1
ATOM 1413 C CA . ARG A 1 177 ? 10.211 19.578 3.318 1 97.69 177 ARG A CA 1
ATOM 1414 C C . ARG A 1 177 ? 9.43 19.734 4.617 1 97.69 177 ARG A C 1
ATOM 1416 O O . ARG A 1 177 ? 8.336 20.297 4.625 1 97.69 177 ARG A O 1
ATOM 1423 N N . GLN A 1 178 ? 10.016 19.219 5.676 1 96.69 178 GLN A N 1
ATOM 1424 C CA . GLN A 1 178 ? 9.43 19.422 6.996 1 96.69 178 GLN A CA 1
ATOM 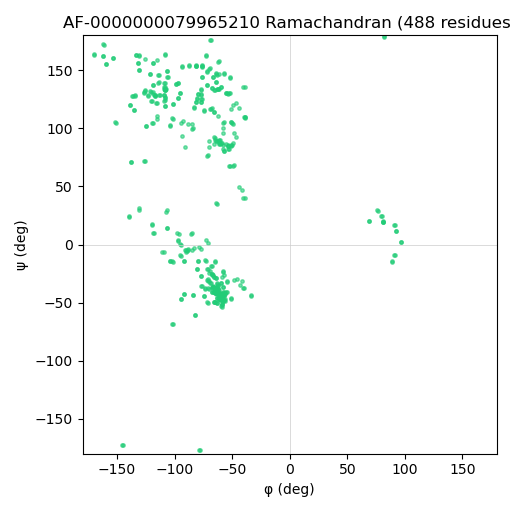1425 C C . GLN A 1 178 ? 9.172 20.906 7.258 1 96.69 178 GLN A C 1
ATOM 1427 O O . GLN A 1 178 ? 10.031 21.734 6.992 1 96.69 178 GLN A O 1
ATOM 1432 N N . GLY A 1 179 ? 7.949 21.188 7.707 1 93.44 179 GLY A N 1
ATOM 1433 C CA . GLY A 1 179 ? 7.617 22.562 8.086 1 93.44 179 GLY A CA 1
ATOM 1434 C C . GLY A 1 179 ? 7.086 23.391 6.938 1 93.44 179 GLY A C 1
ATOM 1435 O O . GLY A 1 179 ? 6.594 24.5 7.141 1 93.44 179 GLY A O 1
ATOM 1436 N N . ALA A 1 180 ? 7.246 22.938 5.727 1 91.31 180 ALA A N 1
ATOM 1437 C CA . ALA A 1 180 ? 6.816 23.703 4.559 1 91.31 180 ALA A CA 1
ATOM 1438 C C . ALA A 1 180 ? 5.301 23.625 4.375 1 91.31 180 ALA A C 1
ATOM 1440 O O . ALA A 1 180 ? 4.715 22.547 4.496 1 91.31 180 ALA A O 1
ATOM 1441 N N . ILE A 1 181 ? 4.695 24.688 4.234 1 86.44 181 ILE A N 1
ATOM 1442 C CA . ILE A 1 181 ? 3.293 24.781 3.838 1 86.44 181 ILE A CA 1
ATOM 1443 C C . ILE A 1 181 ? 3.158 25.688 2.619 1 86.44 181 ILE A C 1
ATOM 1445 O O . ILE A 1 181 ? 2.881 26.875 2.758 1 86.44 181 ILE A O 1
ATOM 1449 N N . ASP A 1 182 ? 3.578 25.25 1.534 1 88.44 182 ASP A N 1
ATOM 1450 C CA . ASP A 1 182 ? 3.547 25.953 0.255 1 88.44 182 ASP A CA 1
ATOM 1451 C C . ASP A 1 182 ? 2.803 25.141 -0.8 1 88.44 182 ASP A C 1
ATOM 1453 O O . ASP A 1 182 ? 3.121 23.969 -1.025 1 88.44 182 ASP A O 1
ATOM 1457 N N . PHE A 1 183 ? 1.877 25.797 -1.41 1 88.38 183 PHE A N 1
ATOM 1458 C CA . PHE A 1 183 ? 1.111 25.125 -2.455 1 88.38 183 PHE A CA 1
ATOM 1459 C C . PHE A 1 183 ? 1.05 25.969 -3.715 1 88.38 183 PHE A C 1
ATOM 1461 O O . PHE A 1 183 ? 0.038 25.984 -4.418 1 88.38 183 PHE A O 1
ATOM 1468 N N . SER A 1 184 ? 2.072 26.734 -3.91 1 92.81 184 SER A N 1
ATOM 1469 C CA . SER A 1 184 ? 2.168 27.531 -5.133 1 92.81 184 SER A CA 1
ATOM 1470 C C . SER A 1 184 ? 2.227 26.641 -6.367 1 92.81 184 SER A C 1
ATOM 1472 O O . SER A 1 184 ? 2.984 25.672 -6.402 1 92.81 184 SER A O 1
ATOM 1474 N N . PRO A 1 185 ? 1.447 26.984 -7.344 1 92.06 185 PRO A N 1
ATOM 1475 C CA . PRO A 1 185 ? 1.397 26.125 -8.523 1 92.06 185 PRO A CA 1
ATOM 1476 C C . PRO A 1 185 ? 2.652 26.219 -9.383 1 92.06 185 PRO A C 1
ATOM 1478 O O . PRO A 1 185 ? 2.857 25.406 -10.281 1 92.06 185 PRO A O 1
ATOM 1481 N N . GLU A 1 186 ? 3.484 27.172 -9.195 1 93.12 186 GLU A N 1
ATOM 1482 C CA . GLU A 1 186 ? 4.688 27.375 -9.992 1 93.12 186 GLU A CA 1
ATOM 1483 C C . GLU A 1 186 ? 5.738 26.312 -9.688 1 93.12 186 GLU A C 1
ATOM 1485 O O . GLU A 1 186 ? 6.559 25.984 -10.539 1 93.12 186 GLU A O 1
ATOM 1490 N N . ARG A 1 187 ? 5.73 25.844 -8.516 1 92.5 187 ARG A N 1
ATOM 1491 C CA . ARG A 1 187 ? 6.695 24.828 -8.102 1 92.5 187 ARG A CA 1
ATOM 1492 C C . ARG A 1 187 ? 6.266 23.438 -8.57 1 92.5 187 ARG A C 1
ATOM 1494 O O . ARG A 1 187 ? 5.172 22.984 -8.234 1 92.5 187 ARG A O 1
ATOM 1501 N N . GLU A 1 188 ? 7.113 22.781 -9.242 1 91.56 188 GLU A N 1
ATOM 1502 C CA . GLU A 1 188 ? 6.816 21.453 -9.789 1 91.56 188 GLU A CA 1
ATOM 1503 C C . GLU A 1 188 ? 6.465 20.469 -8.68 1 91.56 188 GLU A C 1
ATOM 1505 O O . GLU A 1 188 ? 5.523 19.688 -8.812 1 91.56 188 GLU A O 1
ATOM 1510 N N . GLU A 1 189 ? 7.211 20.469 -7.602 1 91.94 189 GLU A N 1
ATOM 1511 C CA . GLU A 1 189 ? 6.992 19.562 -6.48 1 91.94 189 GLU A CA 1
ATOM 1512 C C . GLU A 1 189 ? 5.586 19.719 -5.91 1 91.94 189 GLU A C 1
ATOM 1514 O O . GLU A 1 189 ? 4.949 18.734 -5.535 1 91.94 189 GLU A O 1
ATOM 1519 N N . ASN A 1 190 ? 5.137 20.953 -5.918 1 92.44 190 ASN A N 1
ATOM 1520 C CA . ASN A 1 190 ? 3.773 21.188 -5.449 1 92.44 190 ASN A CA 1
ATOM 1521 C C . ASN A 1 190 ? 2.744 20.562 -6.387 1 92.44 190 ASN A C 1
ATOM 1523 O O . ASN A 1 190 ? 1.724 20.047 -5.934 1 92.44 190 ASN A O 1
ATOM 1527 N N . ARG A 1 191 ? 3.006 20.594 -7.633 1 90.88 191 ARG A N 1
ATOM 1528 C CA . ARG A 1 191 ? 2.088 20 -8.594 1 90.88 191 ARG A CA 1
ATOM 1529 C C . ARG A 1 191 ? 2.09 18.469 -8.484 1 90.88 191 ARG A C 1
ATOM 1531 O O . ARG A 1 191 ? 1.044 17.844 -8.625 1 90.88 191 ARG A O 1
ATOM 1538 N N . ILE A 1 192 ? 3.223 17.922 -8.258 1 90.19 192 ILE A N 1
ATOM 1539 C CA . ILE A 1 192 ? 3.328 16.484 -8.047 1 90.19 192 ILE A CA 1
ATOM 1540 C C . ILE A 1 192 ? 2.508 16.078 -6.824 1 90.19 192 ILE A C 1
ATOM 1542 O O . ILE A 1 192 ? 1.69 15.148 -6.895 1 90.19 192 ILE A O 1
ATOM 1546 N N . PHE A 1 193 ? 2.717 16.828 -5.805 1 90.88 193 PHE A N 1
ATOM 1547 C CA . PHE A 1 193 ? 1.95 16.594 -4.59 1 90.88 193 PHE A CA 1
ATOM 1548 C C . PHE A 1 193 ? 0.456 16.719 -4.859 1 90.88 193 PHE A C 1
ATOM 1550 O O . PHE A 1 193 ? -0.32 15.82 -4.512 1 90.88 193 PHE A O 1
ATOM 1557 N N . ALA A 1 194 ? 0.06 17.766 -5.398 1 89.62 194 ALA A N 1
ATOM 1558 C CA . ALA A 1 194 ? -1.356 18.016 -5.645 1 89.62 194 ALA A CA 1
ATOM 1559 C C . ALA A 1 194 ? -1.974 16.922 -6.504 1 89.62 194 ALA A C 1
ATOM 1561 O O . ALA A 1 194 ? -3.062 16.422 -6.199 1 89.62 194 ALA A O 1
ATOM 1562 N N . GLY A 1 195 ? -1.307 16.547 -7.488 1 86.5 195 GLY A N 1
ATOM 1563 C CA . GLY A 1 195 ? -1.792 15.461 -8.328 1 86.5 195 GLY A CA 1
ATOM 1564 C C . GLY A 1 195 ? -1.98 14.156 -7.582 1 86.5 195 GLY A C 1
ATOM 1565 O O . GLY A 1 195 ? -3.004 13.484 -7.742 1 86.5 195 GLY A O 1
ATOM 1566 N N . ALA A 1 196 ? -1.045 13.828 -6.758 1 89.44 196 ALA A N 1
ATOM 1567 C CA . ALA A 1 196 ? -1.102 12.594 -5.98 1 89.44 196 ALA A CA 1
ATOM 1568 C C . ALA A 1 196 ? -2.236 12.641 -4.961 1 89.44 196 ALA A C 1
ATOM 1570 O O . ALA A 1 196 ? -2.783 11.602 -4.586 1 89.44 196 ALA A O 1
ATOM 1571 N N . TRP A 1 197 ? -2.619 13.781 -4.539 1 90.88 197 TRP A N 1
ATOM 1572 C CA . TRP A 1 197 ? -3.682 13.961 -3.557 1 90.88 197 TRP A CA 1
ATOM 1573 C C . TRP A 1 197 ? -5.016 14.25 -4.238 1 90.88 197 TRP A C 1
ATOM 1575 O O . TRP A 1 197 ? -5.957 14.727 -3.602 1 90.88 197 TRP A O 1
ATOM 1585 N N . GLY A 1 198 ? -5.062 14.109 -5.543 1 87.56 198 GLY A N 1
ATOM 1586 C CA . GLY A 1 198 ? -6.324 14.109 -6.262 1 87.56 198 GLY A CA 1
ATOM 1587 C C . GLY A 1 198 ? -6.727 15.484 -6.758 1 87.56 198 GLY A C 1
ATOM 1588 O O . GLY A 1 198 ? -7.883 15.703 -7.125 1 87.56 198 GLY A O 1
ATOM 1589 N N . ILE A 1 199 ? -5.84 16.375 -6.688 1 87.5 199 ILE A N 1
ATOM 1590 C CA . ILE A 1 199 ? -6.074 17.703 -7.219 1 87.5 199 ILE A CA 1
ATOM 1591 C C . ILE A 1 199 ? -5.348 17.875 -8.547 1 87.5 199 ILE A C 1
ATOM 1593 O O . ILE A 1 199 ? -4.148 18.156 -8.578 1 87.5 199 ILE A O 1
ATOM 1597 N N . PRO A 1 200 ? -6.004 17.797 -9.641 1 82.5 200 PRO A N 1
ATOM 1598 C CA . PRO A 1 200 ? -5.332 17.656 -10.938 1 82.5 200 PRO A CA 1
ATOM 1599 C C . PRO A 1 200 ? -4.656 18.953 -11.391 1 82.5 200 PRO A C 1
ATOM 1601 O O . PRO A 1 200 ? -3.619 18.906 -12.055 1 82.5 200 PRO A O 1
ATOM 1604 N N . ASP A 1 201 ? -5.27 20.062 -11.141 1 86.94 201 ASP A N 1
ATOM 1605 C CA . ASP A 1 201 ? -4.703 21.344 -11.562 1 86.94 201 ASP A CA 1
ATOM 1606 C C . ASP A 1 201 ? -4.566 22.297 -10.383 1 86.94 201 ASP A C 1
ATOM 1608 O O . ASP A 1 201 ? -5.508 23.016 -10.047 1 86.94 201 ASP A O 1
ATOM 1612 N N . LEU A 1 202 ? -3.369 22.406 -9.898 1 88.56 202 LEU A N 1
ATOM 1613 C CA . LEU A 1 202 ? -3.105 23.25 -8.727 1 88.56 202 LEU A CA 1
ATOM 1614 C C . LEU A 1 202 ? -3.215 24.719 -9.086 1 88.56 202 LEU A C 1
ATOM 1616 O O . LEU A 1 202 ? -3.352 25.562 -8.203 1 88.56 202 LEU A O 1
ATOM 1620 N N . GLY A 1 203 ? -3.096 25.062 -10.344 1 90.62 203 GLY A N 1
ATOM 1621 C CA . GLY A 1 203 ? -3.189 26.438 -10.773 1 90.62 203 GLY A CA 1
ATOM 1622 C C . GLY A 1 203 ? -4.621 26.938 -10.891 1 90.62 203 GLY A C 1
ATOM 1623 O O . GLY A 1 203 ? -4.855 28.125 -11.078 1 90.62 203 GLY A O 1
ATOM 1624 N N . ASP A 1 204 ? -5.508 25.984 -10.883 1 92 204 ASP A N 1
ATOM 1625 C CA . ASP A 1 204 ? -6.926 26.328 -10.93 1 92 204 ASP A CA 1
ATOM 1626 C C . ASP A 1 204 ? -7.32 27.156 -9.703 1 92 204 ASP A C 1
ATOM 1628 O O . ASP A 1 204 ? -6.984 26.797 -8.57 1 92 204 ASP A O 1
ATOM 1632 N N . GLU A 1 205 ? -8.039 28.219 -9.891 1 93.75 205 GLU A N 1
ATOM 1633 C CA . GLU A 1 205 ? -8.406 29.125 -8.812 1 93.75 205 GLU A CA 1
ATOM 1634 C C . GLU A 1 205 ? -9.234 28.406 -7.75 1 93.75 205 GLU A C 1
ATOM 1636 O O . GLU A 1 205 ? -9.055 28.641 -6.551 1 93.75 205 GLU A O 1
ATOM 1641 N N . GLN A 1 206 ? -10.172 27.688 -8.195 1 92.31 206 GLN A N 1
ATOM 1642 C CA . GLN A 1 206 ? -11.008 26.953 -7.25 1 92.31 206 GLN A CA 1
ATOM 1643 C C . GLN A 1 206 ? -10.172 26 -6.402 1 92.31 206 GLN A C 1
ATOM 1645 O O . GLN A 1 206 ? -10.406 25.859 -5.203 1 92.31 206 GLN A O 1
ATOM 1650 N N . ALA A 1 207 ? -9.281 25.281 -7 1 90.69 207 ALA A N 1
ATOM 1651 C CA . ALA A 1 207 ? -8.375 24.406 -6.266 1 90.69 207 ALA A CA 1
ATOM 1652 C C . ALA A 1 207 ? -7.582 25.188 -5.223 1 90.69 207 ALA A C 1
ATOM 1654 O O . ALA A 1 207 ? -7.434 24.734 -4.082 1 90.69 207 ALA A O 1
ATOM 1655 N N . GLN A 1 208 ? -7.109 26.297 -5.578 1 92.19 208 GLN A N 1
ATOM 1656 C CA . GLN A 1 208 ? -6.355 27.141 -4.656 1 92.19 208 GLN A CA 1
ATOM 1657 C C . GLN A 1 208 ? -7.215 27.562 -3.467 1 92.19 208 GLN A C 1
ATOM 1659 O O . GLN A 1 208 ? -6.762 27.516 -2.32 1 92.19 208 GLN A O 1
ATOM 1664 N N . ASN A 1 209 ? -8.406 27.906 -3.775 1 91.5 209 ASN A N 1
ATOM 1665 C CA . ASN A 1 209 ? -9.32 28.281 -2.705 1 91.5 209 ASN A CA 1
ATOM 1666 C C . ASN A 1 209 ? -9.602 27.109 -1.773 1 91.5 209 ASN A C 1
ATOM 1668 O O . ASN A 1 209 ? -9.68 27.281 -0.556 1 91.5 209 ASN A O 1
ATOM 1672 N N . ASP A 1 210 ? -9.734 25.984 -2.344 1 89.56 210 ASP A N 1
ATOM 1673 C CA . ASP A 1 210 ? -9.984 24.797 -1.538 1 89.56 210 ASP A CA 1
ATOM 1674 C C . ASP A 1 210 ? -8.805 24.5 -0.616 1 89.56 210 ASP A C 1
ATOM 1676 O O . ASP A 1 210 ? -8.992 24.094 0.531 1 89.56 210 ASP A O 1
ATOM 1680 N N . PHE A 1 211 ? -7.633 24.641 -1.112 1 88.44 211 PHE A N 1
ATOM 1681 C CA . PHE A 1 211 ? -6.449 24.453 -0.284 1 88.44 211 PHE A CA 1
ATOM 1682 C C . PHE A 1 211 ? -6.445 25.438 0.887 1 88.44 211 PHE A C 1
ATOM 1684 O O . PHE A 1 211 ? -6.172 25.047 2.025 1 88.44 211 PHE A O 1
ATOM 1691 N N . ILE A 1 212 ? -6.703 26.625 0.596 1 88.12 212 ILE A N 1
ATOM 1692 C CA . ILE A 1 212 ? -6.723 27.641 1.636 1 88.12 212 ILE A CA 1
ATOM 1693 C C . ILE A 1 212 ? -7.766 27.297 2.691 1 88.12 212 ILE A C 1
ATOM 1695 O O . ILE A 1 212 ? -7.496 27.375 3.893 1 88.12 212 ILE A O 1
ATOM 1699 N N . GLU A 1 213 ? -8.867 26.859 2.254 1 89.31 213 GLU A N 1
ATOM 1700 C CA . GLU A 1 213 ? -9.945 26.5 3.174 1 89.31 213 GLU A CA 1
ATOM 1701 C C . GLU A 1 213 ? -9.555 25.297 4.027 1 89.31 213 GLU A C 1
ATOM 1703 O O . GLU A 1 213 ? -10.016 25.156 5.16 1 89.31 213 GLU A O 1
ATOM 1708 N N . GLY A 1 214 ? -8.719 24.5 3.469 1 90.5 214 GLY A N 1
ATOM 1709 C CA . GLY A 1 214 ? -8.344 23.266 4.152 1 90.5 214 GLY A CA 1
ATOM 1710 C C . GLY A 1 214 ? -7.164 23.453 5.09 1 90.5 214 GLY A C 1
ATOM 1711 O O . GLY A 1 214 ? -6.793 22.516 5.816 1 90.5 214 GLY A O 1
ATOM 1712 N N . LEU A 1 215 ? -6.574 24.625 5.117 1 88.56 215 LEU A N 1
ATOM 1713 C CA . LEU A 1 215 ? -5.344 24.859 5.859 1 88.56 215 LEU A CA 1
ATOM 1714 C C . LEU A 1 215 ? -5.535 24.547 7.344 1 88.56 215 LEU A C 1
ATOM 1716 O O . LEU A 1 215 ? -4.699 23.891 7.953 1 88.56 215 LEU A O 1
ATOM 1720 N N . PRO A 1 216 ? -6.617 24.969 8 1 87.19 216 PRO A N 1
ATOM 1721 C CA . PRO A 1 216 ? -6.793 24.625 9.406 1 87.19 216 PRO A CA 1
ATOM 1722 C C . PRO A 1 216 ? -6.828 23.109 9.641 1 87.19 216 PRO A C 1
ATOM 1724 O O . PRO A 1 216 ? -6.223 22.625 10.602 1 87.19 216 PRO A O 1
ATOM 1727 N N . GLY A 1 217 ? -7.52 22.422 8.789 1 86.69 217 GLY A N 1
ATOM 1728 C CA . GLY A 1 217 ? -7.551 20.969 8.891 1 86.69 217 GLY A CA 1
ATOM 1729 C C . GLY A 1 217 ? -6.195 20.328 8.68 1 86.69 217 GLY A C 1
ATOM 1730 O O . GLY A 1 217 ? -5.836 19.375 9.383 1 86.69 217 GLY A O 1
ATOM 1731 N N . MET A 1 218 ? -5.48 20.812 7.727 1 88.81 218 MET A N 1
ATOM 1732 C CA . MET A 1 218 ? -4.141 20.312 7.445 1 88.81 218 MET A CA 1
ATOM 1733 C C . MET A 1 218 ? -3.217 20.516 8.641 1 88.81 218 MET A C 1
ATOM 1735 O O . MET A 1 218 ? -2.42 19.641 8.977 1 88.81 218 MET A O 1
ATOM 1739 N N . ARG A 1 219 ? -3.338 21.641 9.234 1 86.19 219 ARG A N 1
ATOM 1740 C CA . ARG A 1 219 ? -2.545 21.906 10.43 1 86.19 219 ARG A CA 1
ATOM 1741 C C . ARG A 1 219 ? -2.938 20.984 11.57 1 86.19 219 ARG A C 1
ATOM 1743 O O . ARG A 1 219 ? -2.074 20.484 12.297 1 86.19 219 ARG A O 1
ATOM 1750 N N . ALA A 1 220 ? -4.195 20.719 11.672 1 83.5 220 ALA A N 1
ATOM 1751 C CA . ALA A 1 220 ? -4.703 19.859 12.742 1 83.5 220 ALA A CA 1
ATOM 1752 C C . ALA A 1 220 ? -4.145 18.438 12.625 1 83.5 220 ALA A C 1
ATOM 1754 O O . ALA A 1 220 ? -3.846 17.797 13.633 1 83.5 220 ALA A O 1
ATOM 1755 N N . ILE A 1 221 ? -3.938 18 11.469 1 86.44 221 ILE A N 1
ATOM 1756 C CA . ILE A 1 221 ? -3.471 16.641 11.297 1 86.44 221 ILE A CA 1
ATOM 1757 C C . ILE A 1 221 ? -1.944 16.609 11.297 1 86.44 221 ILE A C 1
ATOM 1759 O O . ILE A 1 221 ? -1.338 15.539 11.219 1 86.44 221 ILE A O 1
ATOM 1763 N N . GLY A 1 222 ? -1.326 17.719 11.305 1 87.31 222 GLY A N 1
ATOM 1764 C CA . GLY A 1 222 ? 0.124 17.781 11.406 1 87.31 222 GLY A CA 1
ATOM 1765 C C . GLY A 1 222 ? 0.812 17.797 10.055 1 87.31 222 GLY A C 1
ATOM 1766 O O . GLY A 1 222 ? 2.006 17.5 9.953 1 87.31 222 GLY A O 1
ATOM 1767 N N . PHE A 1 223 ? 0.053 18.094 9.039 1 90.88 223 PHE A N 1
ATOM 1768 C CA . PHE A 1 223 ? 0.582 17.984 7.684 1 90.88 223 PHE A CA 1
ATOM 1769 C C . PHE A 1 223 ? 1.8 18.891 7.504 1 90.88 223 PHE A C 1
ATOM 1771 O O . PHE A 1 223 ? 2.721 18.547 6.754 1 90.88 223 PHE A O 1
ATOM 1778 N N . GLY A 1 224 ? 1.798 20 8.164 1 91.25 224 GLY A N 1
ATOM 1779 C CA . GLY A 1 224 ? 2.924 20.922 8.062 1 91.25 224 GLY A CA 1
ATOM 1780 C C . GLY A 1 224 ? 4.254 20.266 8.391 1 91.25 224 GLY A C 1
ATOM 1781 O O . GLY A 1 224 ? 5.281 20.625 7.809 1 91.25 224 GLY A O 1
ATOM 1782 N N . GLU A 1 225 ? 4.242 19.328 9.258 1 94.25 225 GLU A N 1
ATOM 1783 C CA . GLU A 1 225 ? 5.484 18.719 9.719 1 94.25 225 GLU A CA 1
ATOM 1784 C C . GLU A 1 225 ? 5.836 17.484 8.875 1 94.25 225 GLU A C 1
ATOM 1786 O O . GLU A 1 225 ? 6.969 17 8.93 1 94.25 225 GLU A O 1
ATOM 1791 N N . PHE A 1 226 ? 4.914 17.047 8.156 1 96.69 226 PHE A N 1
ATOM 1792 C CA . PHE A 1 226 ? 5.168 15.844 7.375 1 96.69 226 PHE A CA 1
ATOM 1793 C C . PHE A 1 226 ? 6.164 16.125 6.258 1 96.69 226 PHE A C 1
ATOM 1795 O O . PHE A 1 226 ? 6.316 17.266 5.828 1 96.69 226 PHE A O 1
ATOM 1802 N N . ILE A 1 227 ? 6.887 15.141 5.875 1 98.19 227 ILE A N 1
ATOM 1803 C CA . ILE A 1 227 ? 7.82 15.18 4.754 1 98.19 227 ILE A CA 1
ATOM 1804 C C . ILE A 1 227 ? 7.273 14.344 3.598 1 98.19 227 ILE A C 1
ATOM 1806 O O . ILE A 1 227 ? 6.664 13.297 3.816 1 98.19 227 ILE A O 1
ATOM 1810 N N . LEU A 1 228 ? 7.426 14.844 2.385 1 97.88 228 LEU A N 1
ATOM 1811 C CA . LEU A 1 228 ? 7.152 14.031 1.205 1 97.88 228 LEU A CA 1
ATOM 1812 C C . LEU A 1 228 ? 8.414 13.836 0.374 1 97.88 228 LEU A C 1
ATOM 1814 O O . LEU A 1 228 ? 9.078 14.805 -0 1 97.88 228 LEU A O 1
ATOM 1818 N N . VAL A 1 229 ? 8.695 12.555 0.069 1 98.44 229 VAL A N 1
ATOM 1819 C CA . VAL A 1 229 ? 9.82 12.227 -0.796 1 98.44 229 VAL A CA 1
ATOM 1820 C C . VAL A 1 229 ? 9.375 11.266 -1.895 1 98.44 229 VAL A C 1
ATOM 1822 O O . VAL A 1 229 ? 8.297 10.672 -1.803 1 98.44 229 VAL A O 1
ATOM 1825 N N . ALA A 1 230 ? 10.195 11.18 -2.934 1 96.5 230 ALA A N 1
ATOM 1826 C CA . ALA A 1 230 ? 9.875 10.305 -4.059 1 96.5 230 ALA A CA 1
ATOM 1827 C C . ALA A 1 230 ? 10.953 9.234 -4.238 1 96.5 230 ALA A C 1
ATOM 1829 O O . ALA A 1 230 ? 12.148 9.516 -4.113 1 96.5 230 ALA A O 1
ATOM 1830 N N . ASP A 1 231 ? 10.492 8.039 -4.484 1 97.06 231 ASP A N 1
ATOM 1831 C CA . ASP A 1 231 ? 11.43 6.973 -4.828 1 97.06 231 ASP A CA 1
ATOM 1832 C C . ASP A 1 231 ? 11.883 7.09 -6.281 1 97.06 231 ASP A C 1
ATOM 1834 O O . ASP A 1 231 ? 11.492 8.016 -6.988 1 97.06 231 ASP A O 1
ATOM 1838 N N . PRO A 1 232 ? 12.672 6.195 -6.805 1 94.62 232 PRO A N 1
ATOM 1839 C CA . PRO A 1 232 ? 13.25 6.332 -8.141 1 94.62 232 PRO A CA 1
ATOM 1840 C C . PRO A 1 232 ? 12.195 6.344 -9.242 1 94.62 232 PRO A C 1
ATOM 1842 O O . PRO A 1 232 ? 12.422 6.922 -10.312 1 94.62 232 PRO A O 1
ATOM 1845 N N . ASP A 1 233 ? 11.07 5.676 -9.016 1 93 233 ASP A N 1
ATOM 1846 C CA . ASP A 1 233 ? 10.016 5.625 -10.023 1 93 233 ASP A CA 1
ATOM 1847 C C . ASP A 1 233 ? 8.969 6.707 -9.789 1 93 233 ASP A C 1
ATOM 1849 O O . ASP A 1 233 ? 7.945 6.75 -10.469 1 93 233 ASP A O 1
ATOM 1853 N N . GLY A 1 234 ? 9.141 7.512 -8.75 1 92.12 234 GLY A N 1
ATOM 1854 C CA . GLY A 1 234 ? 8.266 8.648 -8.516 1 92.12 234 GLY A CA 1
ATOM 1855 C C . GLY A 1 234 ? 7.156 8.359 -7.523 1 92.12 234 GLY A C 1
ATOM 1856 O O . GLY A 1 234 ? 6.281 9.195 -7.301 1 92.12 234 GLY A O 1
ATOM 1857 N N . ASN A 1 235 ? 7.137 7.16 -6.973 1 94.38 235 ASN A N 1
ATOM 1858 C CA . ASN A 1 235 ? 6.191 6.902 -5.895 1 94.38 235 ASN A CA 1
ATOM 1859 C C . ASN A 1 235 ? 6.484 7.766 -4.672 1 94.38 235 ASN A C 1
ATOM 1861 O O . ASN A 1 235 ? 7.645 7.945 -4.297 1 94.38 235 ASN A O 1
ATOM 1865 N N . LEU A 1 236 ? 5.434 8.242 -4.086 1 96.5 236 LEU A N 1
ATOM 1866 C CA . LEU A 1 236 ? 5.633 9.18 -2.99 1 96.5 236 LEU A CA 1
ATOM 1867 C C . LEU A 1 236 ? 5.52 8.477 -1.642 1 96.5 236 LEU A C 1
ATOM 1869 O O . LEU A 1 236 ? 4.66 7.613 -1.46 1 96.5 236 LEU A O 1
ATOM 1873 N N . PHE A 1 237 ? 6.391 8.828 -0.752 1 98.19 237 PHE A N 1
ATOM 1874 C CA . PHE A 1 237 ? 6.273 8.508 0.665 1 98.19 237 PHE A CA 1
ATOM 1875 C C . PHE A 1 237 ? 5.938 9.75 1.48 1 98.19 237 PHE A C 1
ATOM 1877 O O . PHE A 1 237 ? 6.645 10.75 1.412 1 98.19 237 PHE A O 1
ATOM 1884 N N . GLU A 1 238 ? 4.832 9.703 2.123 1 98.19 238 GLU A N 1
ATOM 1885 C CA . GLU A 1 238 ? 4.531 10.656 3.189 1 98.19 238 GLU A CA 1
ATOM 1886 C C . GLU A 1 238 ? 5.152 10.211 4.512 1 98.19 238 GLU A C 1
ATOM 1888 O O . GLU A 1 238 ? 4.773 9.18 5.066 1 98.19 238 GLU A O 1
ATOM 1893 N N . VAL A 1 239 ? 6.027 11.008 5.031 1 98.19 239 VAL A N 1
ATOM 1894 C CA . VAL A 1 239 ? 6.777 10.641 6.227 1 98.19 239 VAL A CA 1
ATOM 1895 C C . VAL A 1 239 ? 6.18 11.344 7.445 1 98.19 239 VAL A C 1
ATOM 1897 O O . VAL A 1 239 ? 6.082 12.57 7.477 1 98.19 239 VAL A O 1
ATOM 1900 N N . GLN A 1 240 ? 5.754 10.547 8.414 1 96.81 240 GLN A N 1
ATOM 1901 C CA . GLN A 1 240 ? 5.168 11.016 9.664 1 96.81 240 GLN A CA 1
ATOM 1902 C C . GLN A 1 240 ? 5.996 10.57 10.859 1 96.81 240 GLN A C 1
ATOM 1904 O O . GLN A 1 240 ? 6.742 9.594 10.781 1 96.81 240 GLN A O 1
ATOM 1909 N N . GLY A 1 241 ? 5.855 11.312 11.922 1 94.5 241 GLY A N 1
ATOM 1910 C CA . GLY A 1 241 ? 6.504 10.906 13.156 1 94.5 241 GLY A CA 1
ATOM 1911 C C . GLY A 1 241 ? 5.719 9.852 13.922 1 94.5 241 GLY A C 1
ATOM 1912 O O . GLY A 1 241 ? 4.5 9.742 13.758 1 94.5 241 GLY A O 1
ATOM 1913 N N . ARG A 1 242 ? 6.484 9.055 14.719 1 86.94 242 ARG A N 1
ATOM 1914 C CA . ARG A 1 242 ? 5.863 8 15.516 1 86.94 242 ARG A CA 1
ATOM 1915 C C . ARG A 1 242 ? 4.82 8.578 16.469 1 86.94 242 ARG A C 1
ATOM 1917 O O . ARG A 1 242 ? 3.781 7.957 16.703 1 86.94 242 ARG A O 1
ATOM 1924 N N . VAL A 1 243 ? 5.324 9.57 17.156 1 65.25 243 VAL A N 1
ATOM 1925 C CA . VAL A 1 243 ? 4.383 10.25 18.031 1 65.25 243 VAL A CA 1
ATOM 1926 C C . VAL A 1 243 ? 3.719 11.414 17.297 1 65.25 243 VAL A C 1
ATOM 1928 O O . VAL A 1 243 ? 4.402 12.258 16.703 1 65.25 243 VAL A O 1
ATOM 1931 N N . GLY A 1 244 ? 2.738 11.039 16.609 1 58 244 GLY A N 1
ATOM 1932 C CA . GLY A 1 244 ? 2.23 12.156 15.828 1 58 244 GLY A CA 1
ATOM 1933 C C . GLY A 1 244 ? 0.83 12.578 16.219 1 58 244 GLY A C 1
ATOM 1934 O O . GLY A 1 244 ? 0.221 11.977 17.109 1 58 244 GLY A O 1
ATOM 1935 N N . ARG A 1 245 ? 0.492 13.773 15.883 1 50.06 245 ARG A N 1
ATOM 1936 C CA . ARG A 1 245 ? -0.79 14.445 16.062 1 50.06 245 ARG A CA 1
ATOM 1937 C C . ARG A 1 245 ? -1.898 13.742 15.297 1 50.06 245 ARG A C 1
ATOM 1939 O O . ARG A 1 245 ? -1.641 13.109 14.266 1 50.06 245 ARG A O 1
ATOM 1946 N N . ILE A 1 246 ? -2.783 13.141 15.898 1 43.75 246 ILE A N 1
ATOM 1947 C CA . ILE A 1 246 ? -4.055 13.164 15.188 1 43.75 246 ILE A CA 1
ATOM 1948 C C . ILE A 1 246 ? -4.82 14.438 15.523 1 43.75 246 ILE A C 1
ATOM 1950 O O . ILE A 1 246 ? -4.848 14.867 16.688 1 43.75 246 ILE A O 1
ATOM 1954 N N . MET B 1 1 ? -26.844 -60.719 18.812 1 32.47 1 MET B N 1
ATOM 1955 C CA . MET B 1 1 ? -26.328 -59.469 19.359 1 32.47 1 MET B CA 1
ATOM 1956 C C . MET B 1 1 ? -25.188 -58.938 18.5 1 32.47 1 MET B C 1
ATOM 1958 O O . MET B 1 1 ? -24.078 -59.5 18.531 1 32.47 1 MET B O 1
ATOM 1962 N N . HIS B 1 2 ? -25.438 -58.438 17.219 1 37.22 2 HIS B N 1
ATOM 1963 C CA . HIS B 1 2 ? -24.594 -58.031 16.094 1 37.22 2 HIS B CA 1
ATOM 1964 C C . HIS B 1 2 ? -23.859 -56.75 16.406 1 37.22 2 HIS B C 1
ATOM 1966 O O . HIS B 1 2 ? -24.5 -55.719 16.656 1 37.22 2 HIS B O 1
ATOM 1972 N N . PHE B 1 3 ? -22.703 -56.812 17.094 1 36.62 3 PHE B N 1
ATOM 1973 C CA . PHE B 1 3 ? -21.797 -55.719 17.453 1 36.62 3 PHE B CA 1
ATOM 1974 C C . PHE B 1 3 ? -21.25 -55.031 16.203 1 36.62 3 PHE B C 1
ATOM 1976 O O . PHE B 1 3 ? -20.562 -55.656 15.398 1 36.62 3 PHE B O 1
ATOM 1983 N N . SER B 1 4 ? -21.969 -54.031 15.656 1 32.75 4 SER B N 1
ATOM 1984 C CA . SER B 1 4 ? -21.531 -53.188 14.547 1 32.75 4 SER B CA 1
ATOM 1985 C C . SER B 1 4 ? -20.297 -52.344 14.922 1 32.75 4 SER B C 1
ATOM 1987 O O . SER B 1 4 ? -20.344 -51.562 15.859 1 32.75 4 SER B O 1
ATOM 1989 N N . ILE B 1 5 ? -19.078 -52.844 14.727 1 34.03 5 ILE B N 1
ATOM 1990 C CA . ILE B 1 5 ? -17.797 -52.188 14.914 1 34.03 5 ILE B CA 1
ATOM 1991 C C . ILE B 1 5 ? -17.688 -51 13.984 1 34.03 5 ILE B C 1
ATOM 1993 O O . ILE B 1 5 ? -17.766 -51.125 12.766 1 34.03 5 ILE B O 1
ATOM 1997 N N . PHE B 1 6 ? -18.172 -49.812 14.406 1 36.28 6 PHE B N 1
ATOM 1998 C CA . PHE B 1 6 ? -17.969 -48.562 13.68 1 36.28 6 PHE B CA 1
ATOM 1999 C C . PHE B 1 6 ? -16.469 -48.25 13.562 1 36.28 6 PHE B C 1
ATOM 2001 O O . PHE B 1 6 ? -15.789 -48.062 14.57 1 36.28 6 PHE B O 1
ATOM 2008 N N . ILE B 1 7 ? -15.727 -48.688 12.508 1 33.25 7 ILE B N 1
ATOM 2009 C CA . ILE B 1 7 ? -14.344 -48.344 12.211 1 33.25 7 ILE B CA 1
ATOM 2010 C C . ILE B 1 7 ? -14.234 -46.875 11.883 1 33.25 7 ILE B C 1
ATOM 2012 O O . ILE B 1 7 ? -14.828 -46.406 10.914 1 33.25 7 ILE B O 1
ATOM 2016 N N . THR B 1 8 ? -14.078 -46 12.906 1 31.78 8 THR B N 1
ATOM 2017 C CA . THR B 1 8 ? -13.766 -44.625 12.672 1 31.78 8 THR B CA 1
ATOM 2018 C C . THR B 1 8 ? -12.445 -44.469 11.922 1 31.78 8 THR B C 1
ATOM 2020 O O . THR B 1 8 ? -11.391 -44.875 12.422 1 31.78 8 THR B O 1
ATOM 2023 N N . LEU B 1 9 ? -12.406 -44.5 10.57 1 30.23 9 LEU B N 1
ATOM 2024 C CA . LEU B 1 9 ? -11.234 -44.219 9.75 1 30.23 9 LEU B CA 1
ATOM 2025 C C . LEU B 1 9 ? -10.703 -42.812 10.031 1 30.23 9 LEU B C 1
ATOM 2027 O O . LEU B 1 9 ? -11.398 -41.812 9.797 1 30.23 9 LEU B O 1
ATOM 2031 N N . LEU B 1 10 ? -9.906 -42.656 11.094 1 31.97 10 LEU B N 1
ATOM 2032 C CA . LEU B 1 10 ? -9.164 -41.438 11.297 1 31.97 10 LEU B CA 1
ATOM 2033 C C . LEU B 1 10 ? -8.32 -41.094 10.07 1 31.97 10 LEU B C 1
ATOM 2035 O O . LEU B 1 10 ? -7.406 -41.844 9.719 1 31.97 10 LEU B O 1
ATOM 2039 N N . LEU B 1 11 ? -8.859 -40.406 9.055 1 31.66 11 LEU B N 1
ATOM 2040 C CA . LEU B 1 11 ? -8.039 -39.906 7.953 1 31.66 11 LEU B CA 1
ATOM 2041 C C . LEU B 1 11 ? -6.93 -39 8.469 1 31.66 11 LEU B C 1
ATOM 2043 O O . LEU B 1 11 ? -7.191 -38.062 9.234 1 31.66 11 LEU B O 1
ATOM 2047 N N . PRO B 1 12 ? -5.664 -39.438 8.516 1 32.22 12 PRO B N 1
ATOM 2048 C CA . PRO B 1 12 ? -4.562 -38.562 8.914 1 32.22 12 PRO B CA 1
ATOM 2049 C C . PRO B 1 12 ? -4.547 -37.25 8.133 1 32.22 12 PRO B C 1
ATOM 2051 O O . PRO B 1 12 ? -4.855 -37.25 6.938 1 32.22 12 PRO B O 1
ATOM 2054 N N . THR B 1 13 ? -4.93 -36.188 8.719 1 32.16 13 THR B N 1
ATOM 2055 C CA . THR B 1 13 ? -4.711 -34.844 8.18 1 32.16 13 THR B CA 1
ATOM 2056 C C . THR B 1 13 ? -3.236 -34.625 7.859 1 32.16 13 THR B C 1
ATOM 2058 O O . THR B 1 13 ? -2.395 -34.625 8.758 1 32.16 13 THR B O 1
ATOM 2061 N N . ILE B 1 14 ? -2.707 -35.062 6.723 1 28.69 14 ILE B N 1
ATOM 2062 C CA . ILE B 1 14 ? -1.372 -34.719 6.254 1 28.69 14 ILE B CA 1
ATOM 2063 C C . ILE B 1 14 ? -1.196 -33.219 6.297 1 28.69 14 ILE B C 1
ATOM 2065 O O . ILE B 1 14 ? -1.877 -32.469 5.574 1 28.69 14 ILE B O 1
ATOM 2069 N N . ALA B 1 15 ? -0.83 -32.75 7.418 1 28.67 15 ALA B N 1
ATOM 2070 C CA . ALA B 1 15 ? -0.293 -31.406 7.48 1 28.67 15 ALA B CA 1
ATOM 2071 C C . ALA B 1 15 ? 0.911 -31.25 6.555 1 28.67 15 ALA B C 1
ATOM 2073 O O . ALA B 1 15 ? 1.984 -31.781 6.824 1 28.67 15 ALA B O 1
ATOM 2074 N N . LEU B 1 16 ? 0.743 -31.062 5.281 1 28.77 16 LEU B N 1
ATOM 2075 C CA . LEU B 1 16 ? 1.815 -30.625 4.395 1 28.77 16 LEU B CA 1
ATOM 2076 C C . LEU B 1 16 ? 2.488 -29.359 4.941 1 28.77 16 LEU B C 1
ATOM 2078 O O . LEU B 1 16 ? 1.929 -28.266 4.859 1 28.77 16 LEU B O 1
ATOM 2082 N N . ALA B 1 17 ? 3.141 -29.5 6.016 1 29.67 17 ALA B N 1
ATOM 2083 C CA . ALA B 1 17 ? 4.137 -28.5 6.355 1 29.67 17 ALA B CA 1
ATOM 2084 C C . ALA B 1 17 ? 5.062 -28.219 5.176 1 29.67 17 ALA B C 1
ATOM 2086 O O . ALA B 1 17 ? 5.656 -29.141 4.609 1 29.67 17 ALA B O 1
ATOM 2087 N N . CYS B 1 18 ? 4.926 -27.172 4.488 1 32.28 18 CYS B N 1
ATOM 2088 C CA . CYS B 1 18 ? 5.871 -26.719 3.475 1 32.28 18 CYS B CA 1
ATOM 2089 C C . CYS B 1 18 ? 7.297 -26.75 4.008 1 32.28 18 CYS B C 1
ATOM 2091 O O . CYS B 1 18 ? 7.664 -25.922 4.855 1 32.28 18 CYS B O 1
ATOM 2093 N N . ASN B 1 19 ? 7.922 -27.875 4.27 1 30.27 19 ASN B N 1
ATOM 2094 C CA . ASN B 1 19 ? 9.352 -28 4.531 1 30.27 19 ASN B CA 1
ATOM 2095 C C . ASN B 1 19 ? 10.18 -27.234 3.508 1 30.27 19 ASN B C 1
ATOM 2097 O O . ASN B 1 19 ? 10.234 -27.609 2.336 1 30.27 19 ASN B O 1
ATOM 2101 N N . TYR B 1 20 ? 10.555 -26.031 3.705 1 35.03 20 TYR B N 1
ATOM 2102 C CA . TYR B 1 20 ? 11.469 -25.219 2.918 1 35.03 20 TYR B CA 1
ATOM 2103 C C . TYR B 1 20 ? 12.727 -26 2.549 1 35.03 20 TYR B C 1
ATOM 2105 O O . TYR B 1 20 ? 13.43 -25.641 1.604 1 35.03 20 TYR B O 1
ATOM 2113 N N . ALA B 1 21 ? 13.227 -27 3.342 1 34.81 21 ALA B N 1
ATOM 2114 C CA . ALA B 1 21 ? 14.414 -27.797 3.021 1 34.81 21 ALA B CA 1
ATOM 2115 C C . ALA B 1 21 ? 14.242 -28.531 1.695 1 34.81 21 ALA B C 1
ATOM 2117 O O . ALA B 1 21 ? 15.227 -28.844 1.022 1 34.81 21 ALA B O 1
ATOM 2118 N N . GLN B 1 22 ? 13.055 -28.844 1.305 1 31.62 22 GLN B N 1
ATOM 2119 C CA . GLN B 1 22 ? 12.922 -29.625 0.083 1 31.62 22 GLN B CA 1
ATOM 2120 C C . GLN B 1 22 ? 12.977 -28.734 -1.154 1 31.62 22 GLN B C 1
ATOM 2122 O O . GLN B 1 22 ? 12.969 -29.234 -2.283 1 31.62 22 GLN B O 1
ATOM 2127 N N . LEU B 1 23 ? 13.078 -27.406 -1.021 1 35.19 23 LEU B N 1
ATOM 2128 C CA . LEU B 1 23 ? 13.258 -26.625 -2.238 1 35.19 23 LEU B CA 1
ATOM 2129 C C . LEU B 1 23 ? 14.641 -26.844 -2.834 1 35.19 23 LEU B C 1
ATOM 2131 O O . LEU B 1 23 ? 14.867 -26.562 -4.016 1 35.19 23 LEU B O 1
ATOM 2135 N N . ASP B 1 24 ? 15.711 -27.266 -2.031 1 33.66 24 ASP B N 1
ATOM 2136 C CA . ASP B 1 24 ? 16.984 -27.594 -2.668 1 33.66 24 ASP B CA 1
ATOM 2137 C C . ASP B 1 24 ? 16.797 -28.688 -3.723 1 33.66 24 ASP B C 1
ATOM 2139 O O . ASP B 1 24 ? 17.453 -28.656 -4.77 1 33.66 24 ASP B O 1
ATOM 2143 N N . ASN B 1 25 ? 16.062 -29.766 -3.33 1 32.31 25 ASN B N 1
ATOM 2144 C CA . ASN B 1 25 ? 16.062 -30.953 -4.176 1 32.31 25 ASN B CA 1
ATOM 2145 C C . ASN B 1 25 ? 15.156 -30.766 -5.395 1 32.31 25 ASN B C 1
ATOM 2147 O O . ASN B 1 25 ? 14.891 -31.734 -6.121 1 32.31 25 ASN B O 1
ATOM 2151 N N . PHE B 1 26 ? 14.484 -29.641 -5.453 1 32 26 PHE B N 1
ATOM 2152 C CA . PHE B 1 26 ? 13.672 -29.547 -6.656 1 32 26 PHE B CA 1
ATOM 2153 C C . PHE B 1 26 ? 14.539 -29.359 -7.891 1 32 26 PHE B C 1
ATOM 2155 O O . PHE B 1 26 ? 14.039 -29.031 -8.969 1 32 26 PHE B O 1
ATOM 2162 N N . GLN B 1 27 ? 15.961 -29.328 -7.684 1 31.42 27 GLN B N 1
ATOM 2163 C CA . GLN B 1 27 ? 16.734 -29.406 -8.914 1 31.42 27 GLN B CA 1
ATOM 2164 C C . GLN B 1 27 ? 16.5 -30.734 -9.633 1 31.42 27 GLN B C 1
ATOM 2166 O O . GLN B 1 27 ? 17.344 -31.625 -9.609 1 31.42 27 GLN B O 1
ATOM 2171 N N . GLU B 1 28 ? 15.414 -31.312 -9.625 1 29.98 28 GLU B N 1
ATOM 2172 C CA . GLU B 1 28 ? 15.406 -32.469 -10.508 1 29.98 28 GLU B CA 1
ATOM 2173 C C . GLU B 1 28 ? 15.953 -32.125 -11.891 1 29.98 28 GLU B C 1
ATOM 2175 O O . GLU B 1 28 ? 15.617 -31.078 -12.445 1 29.98 28 GLU B O 1
ATOM 2180 N N . ASP B 1 29 ? 17.062 -32.812 -12.328 1 29.38 29 ASP B N 1
ATOM 2181 C CA . ASP B 1 29 ? 17.781 -32.969 -13.586 1 29.38 29 ASP B CA 1
ATOM 2182 C C . ASP B 1 29 ? 16.812 -33.125 -14.766 1 29.38 29 ASP B C 1
ATOM 2184 O O . ASP B 1 29 ? 16.375 -34.219 -15.078 1 29.38 29 ASP B O 1
ATOM 2188 N N . ILE B 1 30 ? 15.766 -32.375 -14.984 1 30.02 30 ILE B N 1
ATOM 2189 C CA . ILE B 1 30 ? 15.172 -32.594 -16.297 1 30.02 30 ILE B CA 1
ATOM 2190 C C . ILE B 1 30 ? 16.234 -32.469 -17.375 1 30.02 30 ILE B C 1
ATOM 2192 O O . ILE B 1 30 ? 16.781 -31.375 -17.594 1 30.02 30 IL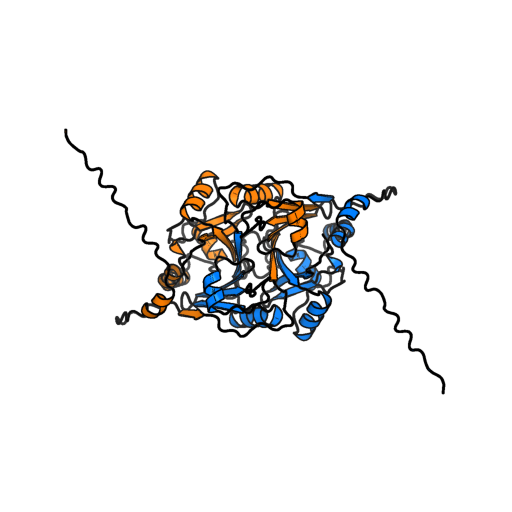E B O 1
ATOM 2196 N N . ASN B 1 31 ? 17.047 -33.375 -17.734 1 29.89 31 ASN B N 1
ATOM 2197 C CA . ASN B 1 31 ? 17.953 -33.594 -18.859 1 29.89 31 ASN B CA 1
ATOM 2198 C C . ASN B 1 31 ? 17.359 -33.156 -20.172 1 29.89 31 ASN B C 1
ATOM 2200 O O . ASN B 1 31 ? 17.953 -33.344 -21.234 1 29.89 31 ASN B O 1
ATOM 2204 N N . HIS B 1 32 ? 16.031 -33.312 -20.516 1 31.77 32 HIS B N 1
ATOM 2205 C CA . HIS B 1 32 ? 15.859 -33.188 -21.969 1 31.77 32 HIS B CA 1
ATOM 2206 C C . HIS B 1 32 ? 16.281 -31.812 -22.469 1 31.77 32 HIS B C 1
ATOM 2208 O O . HIS B 1 32 ? 16.25 -30.844 -21.703 1 31.77 32 HIS B O 1
ATOM 2214 N N . GLU B 1 33 ? 16.859 -31.5 -23.688 1 34.19 33 GLU B N 1
ATOM 2215 C CA . GLU B 1 33 ? 17.344 -30.359 -24.469 1 34.19 33 GLU B CA 1
ATOM 2216 C C . GLU B 1 33 ? 16.406 -29.172 -24.328 1 34.19 33 GLU B C 1
ATOM 2218 O O . 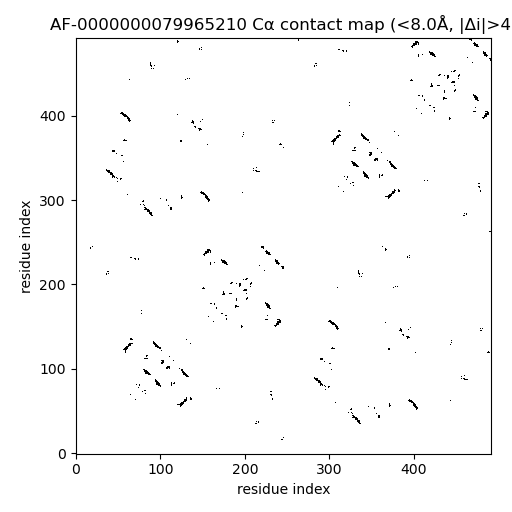GLU B 1 33 ? 16.609 -28.141 -24.984 1 34.19 33 GLU B O 1
ATOM 2223 N N . ASN B 1 34 ? 15.055 -29.25 -24.25 1 37.34 34 ASN B N 1
ATOM 2224 C CA . ASN B 1 34 ? 14.086 -28.156 -24.25 1 37.34 34 ASN B CA 1
ATOM 2225 C C . ASN B 1 34 ? 14.344 -27.188 -23.109 1 37.34 34 ASN B C 1
ATOM 2227 O O . ASN B 1 34 ? 14.336 -27.578 -21.938 1 37.34 34 ASN B O 1
ATOM 2231 N N . ARG B 1 35 ? 14.984 -25.984 -23.172 1 41.69 35 ARG B N 1
ATOM 2232 C CA . ARG B 1 35 ? 15.406 -24.859 -22.359 1 41.69 35 ARG B CA 1
ATOM 2233 C C . ARG B 1 35 ? 14.328 -24.484 -21.344 1 41.69 35 ARG B C 1
ATOM 2235 O O . ARG B 1 35 ? 13.438 -23.688 -21.641 1 41.69 35 ARG B O 1
ATOM 2242 N N . THR B 1 36 ? 13.594 -25.328 -20.656 1 50.31 36 THR B N 1
ATOM 2243 C CA . THR B 1 36 ? 12.562 -24.984 -19.688 1 50.31 36 THR B CA 1
ATOM 2244 C C . THR B 1 36 ? 13.094 -23.984 -18.672 1 50.31 36 THR B C 1
ATOM 2246 O O . THR B 1 36 ? 14.062 -24.266 -17.953 1 50.31 36 THR B O 1
ATOM 2249 N N . PHE B 1 37 ? 12.992 -22.812 -19.062 1 51.59 37 PHE B N 1
ATOM 2250 C CA . PHE B 1 37 ? 13.367 -21.812 -18.062 1 51.59 37 PHE B CA 1
ATOM 2251 C C . PHE B 1 37 ? 12.875 -22.219 -16.672 1 51.59 37 PHE B C 1
ATOM 2253 O O . PHE B 1 37 ? 11.695 -22.547 -16.5 1 51.59 37 PHE B O 1
ATOM 2260 N N . GLN B 1 38 ? 13.781 -22.594 -15.789 1 71.38 38 GLN B N 1
ATOM 2261 C CA . GLN B 1 38 ? 13.531 -22.797 -14.367 1 71.38 38 GLN B CA 1
ATOM 2262 C C . GLN B 1 38 ? 13.547 -21.484 -13.609 1 71.38 38 GLN B C 1
ATOM 2264 O O . GLN B 1 38 ? 14.281 -20.562 -13.977 1 71.38 38 GLN B O 1
ATOM 2269 N N . PHE B 1 39 ? 12.5 -21.125 -12.914 1 82.12 39 PHE B N 1
ATOM 2270 C CA . PHE B 1 39 ? 12.508 -19.922 -12.094 1 82.12 39 PHE B CA 1
ATOM 2271 C C . PHE B 1 39 ? 13.719 -19.906 -11.164 1 82.12 39 PHE B C 1
ATOM 2273 O O . PHE B 1 39 ? 14.328 -20.938 -10.922 1 82.12 39 PHE B O 1
ATOM 2280 N N . LYS B 1 40 ? 14.266 -18.766 -10.945 1 91.88 40 LYS B N 1
ATOM 2281 C CA . LYS B 1 40 ? 15.383 -18.578 -10.039 1 91.88 40 LYS B CA 1
ATOM 2282 C C . LYS B 1 40 ? 14.945 -17.844 -8.773 1 91.88 40 LYS B C 1
ATOM 2284 O O . LYS B 1 40 ? 14.266 -16.812 -8.844 1 91.88 40 LYS B O 1
ATOM 2289 N N . PHE B 1 41 ? 15.258 -18.438 -7.66 1 92.88 41 PHE B N 1
ATOM 2290 C CA . PHE B 1 41 ? 14.93 -17.859 -6.359 1 92.88 41 PHE B CA 1
ATOM 2291 C C . PHE B 1 41 ? 16.188 -17.375 -5.652 1 92.88 41 PHE B C 1
ATOM 2293 O O . PHE B 1 41 ? 17.141 -18.141 -5.477 1 92.88 41 PHE B O 1
ATOM 2300 N N . ILE B 1 42 ? 16.266 -16.109 -5.262 1 95.31 42 ILE B N 1
ATOM 2301 C CA . ILE B 1 42 ? 17.406 -15.5 -4.586 1 95.31 42 ILE B CA 1
ATOM 2302 C C . ILE B 1 42 ? 16.969 -15 -3.209 1 95.31 42 ILE B C 1
ATOM 2304 O O . ILE B 1 42 ? 16.297 -13.969 -3.098 1 95.31 42 ILE B O 1
ATOM 2308 N N . PRO B 1 43 ? 17.312 -15.672 -2.121 1 95.25 43 PRO B N 1
ATOM 2309 C CA . PRO B 1 43 ? 16.969 -15.203 -0.771 1 95.25 43 PRO B CA 1
ATOM 2310 C C . PRO B 1 43 ? 17.797 -13.984 -0.348 1 95.25 43 PRO B C 1
ATOM 2312 O O . PRO B 1 43 ? 18.938 -13.82 -0.787 1 95.25 43 PRO B O 1
ATOM 2315 N N . GLY B 1 44 ? 17.141 -13.188 0.481 1 94.62 44 GLY B N 1
ATOM 2316 C CA . GLY B 1 44 ? 17.875 -12.055 1.031 1 94.62 44 GLY B CA 1
ATOM 2317 C C . GLY B 1 44 ? 19 -12.469 1.97 1 94.62 44 GLY B C 1
ATOM 2318 O O . GLY B 1 44 ? 18.844 -13.438 2.723 1 94.62 44 GLY B O 1
ATOM 2319 N N . ASP B 1 45 ? 20.062 -11.68 1.88 1 93.38 45 ASP B N 1
ATOM 2320 C CA . ASP B 1 45 ? 21.203 -11.938 2.75 1 93.38 45 ASP B CA 1
ATOM 2321 C C . ASP B 1 45 ? 21.797 -10.633 3.268 1 93.38 45 ASP B C 1
ATOM 2323 O O . ASP B 1 45 ? 22.984 -10.586 3.631 1 93.38 45 ASP B O 1
ATOM 2327 N N . ASP B 1 46 ? 21.016 -9.68 3.285 1 93.06 46 ASP B N 1
ATOM 2328 C CA . ASP B 1 46 ? 21.484 -8.359 3.686 1 93.06 46 ASP B CA 1
ATOM 2329 C C . ASP B 1 46 ? 21.953 -8.359 5.137 1 93.06 46 ASP B C 1
ATOM 2331 O O . ASP B 1 46 ? 21.406 -9.078 5.977 1 93.06 46 ASP B O 1
ATOM 2335 N N . PRO B 1 47 ? 22.984 -7.539 5.406 1 91.38 47 PRO B N 1
ATOM 2336 C CA . PRO B 1 47 ? 23.281 -7.242 6.809 1 91.38 47 PRO B CA 1
ATOM 2337 C C . PRO B 1 47 ? 22.188 -6.395 7.473 1 91.38 47 PRO B C 1
ATOM 2339 O O . PRO B 1 47 ? 21.234 -5.988 6.816 1 91.38 47 PRO B O 1
ATOM 2342 N N . PRO B 1 48 ? 22.344 -6.141 8.781 1 90.75 48 PRO B N 1
ATOM 2343 C CA . PRO B 1 48 ? 21.359 -5.27 9.438 1 90.75 48 PRO B CA 1
ATOM 2344 C C . PRO B 1 48 ? 21.266 -3.9 8.773 1 90.75 48 PRO B C 1
ATOM 2346 O O . PRO B 1 48 ? 22.25 -3.381 8.258 1 90.75 48 PRO B O 1
ATOM 2349 N N . ALA B 1 49 ? 20.078 -3.391 8.812 1 92.88 49 ALA B N 1
ATOM 2350 C CA . ALA B 1 49 ? 19.828 -2.074 8.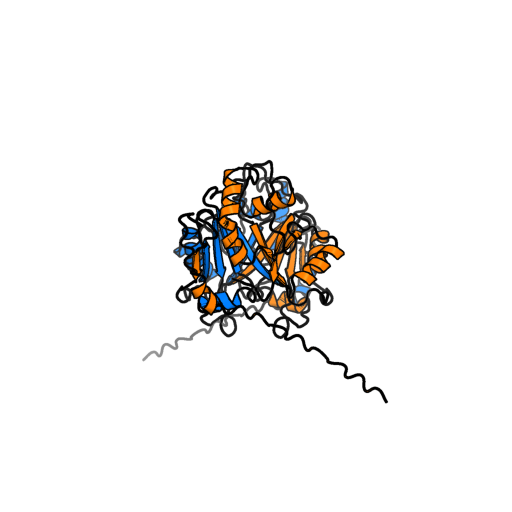234 1 92.88 49 ALA B CA 1
ATOM 2351 C C . ALA B 1 49 ? 20.641 -0.998 8.938 1 92.88 49 ALA B C 1
ATOM 2353 O O . ALA B 1 49 ? 21.078 -1.185 10.078 1 92.88 49 ALA B O 1
ATOM 2354 N N . ASP B 1 50 ? 20.828 0.103 8.195 1 94.19 50 ASP B N 1
ATOM 2355 C CA . ASP B 1 50 ? 21.484 1.263 8.797 1 94.19 50 ASP B CA 1
ATOM 2356 C C . ASP B 1 50 ? 20.766 1.687 10.078 1 94.19 50 ASP B C 1
ATOM 2358 O O . ASP B 1 50 ? 19.547 1.891 10.078 1 94.19 50 ASP B O 1
ATOM 2362 N N . PRO B 1 51 ? 21.531 1.863 11.148 1 92.81 51 PRO B N 1
ATOM 2363 C CA . PRO B 1 51 ? 20.922 2.23 12.43 1 92.81 51 PRO B CA 1
ATOM 2364 C C . PRO B 1 51 ? 20.125 3.531 12.359 1 92.81 51 PRO B C 1
ATOM 2366 O O . PRO B 1 51 ? 19.219 3.75 13.164 1 92.81 51 PRO B O 1
ATOM 2369 N N . ALA B 1 52 ? 20.422 4.355 11.422 1 94.62 52 ALA B N 1
ATOM 2370 C CA . ALA B 1 52 ? 19.719 5.621 11.25 1 94.62 52 ALA B CA 1
ATOM 2371 C C . ALA B 1 52 ? 18.25 5.387 10.875 1 94.62 52 ALA B C 1
ATOM 2373 O O . ALA B 1 52 ? 17.438 6.305 10.953 1 94.62 52 ALA B O 1
ATOM 2374 N N . THR B 1 53 ? 17.891 4.16 10.469 1 95.06 53 THR B N 1
ATOM 2375 C CA . THR B 1 53 ? 16.531 3.879 10.031 1 95.06 53 THR B CA 1
ATOM 2376 C C . THR B 1 53 ? 15.781 3.059 11.086 1 95.06 53 THR B C 1
ATOM 2378 O O . THR B 1 53 ? 14.742 2.467 10.797 1 95.06 53 THR B O 1
ATOM 2381 N N . LYS B 1 54 ? 16.375 3.02 12.258 1 91.25 54 LYS B N 1
ATOM 2382 C CA . LYS B 1 54 ? 15.648 2.373 13.352 1 91.25 54 LYS B CA 1
ATOM 2383 C C . LYS B 1 54 ? 14.266 3 13.539 1 91.25 54 LYS B C 1
ATOM 2385 O O . LYS B 1 54 ? 14.141 4.227 13.586 1 91.25 54 LYS B O 1
ATOM 2390 N N . GLY B 1 55 ? 13.266 2.117 13.602 1 89.44 55 GLY B N 1
ATOM 2391 C CA . GLY B 1 55 ? 11.914 2.592 13.852 1 89.44 55 GLY B CA 1
ATOM 2392 C C . GLY B 1 55 ? 11.141 2.898 12.578 1 89.44 55 GLY B C 1
ATOM 2393 O O . GLY B 1 55 ? 9.945 3.191 12.625 1 89.44 55 GLY B O 1
ATOM 2394 N N . TYR B 1 56 ? 11.836 2.887 11.406 1 94.94 56 TYR B N 1
ATOM 2395 C CA . TYR B 1 56 ? 11.141 3.107 10.141 1 94.94 56 TYR B CA 1
ATOM 2396 C C . TYR B 1 56 ? 10.203 1.949 9.82 1 94.94 56 TYR B C 1
ATOM 2398 O O . TYR B 1 56 ? 10.57 0.783 9.984 1 94.94 56 TYR B O 1
ATOM 2406 N N . PHE B 1 57 ? 9.008 2.215 9.406 1 94.88 57 PHE B N 1
ATOM 2407 C CA . PHE B 1 57 ? 8.172 1.176 8.82 1 94.88 57 PHE B CA 1
ATOM 2408 C C . PHE B 1 57 ? 7.059 1.79 7.977 1 94.88 57 PHE B C 1
ATOM 2410 O O . PHE B 1 57 ? 6.672 2.941 8.195 1 94.88 57 PHE B O 1
ATOM 2417 N N . VAL B 1 58 ? 6.578 1.043 7.051 1 97.19 58 VAL B N 1
ATOM 2418 C CA . VAL B 1 58 ? 5.449 1.472 6.23 1 97.19 58 VAL B CA 1
ATOM 2419 C C . VAL B 1 58 ? 4.148 1.323 7.02 1 97.19 58 VAL B C 1
ATOM 2421 O O . VAL B 1 58 ? 3.801 0.222 7.449 1 97.19 58 VAL B O 1
ATOM 2424 N N . ASN B 1 59 ? 3.49 2.385 7.133 1 96.81 59 ASN B N 1
ATOM 2425 C CA . ASN B 1 59 ? 2.303 2.502 7.973 1 96.81 59 ASN B CA 1
ATOM 2426 C C . ASN B 1 59 ? 1.025 2.271 7.168 1 96.81 59 ASN B C 1
ATOM 2428 O O . ASN B 1 59 ? 0.16 1.496 7.582 1 96.81 59 ASN B O 1
ATOM 2432 N N . HIS B 1 60 ? 0.941 2.924 6.008 1 98.25 60 HIS B N 1
ATOM 2433 C CA . HIS B 1 60 ? -0.316 2.857 5.27 1 98.25 60 HIS B CA 1
ATOM 2434 C C . HIS B 1 60 ? -0.091 3.062 3.777 1 98.25 60 HIS B C 1
ATOM 2436 O O . HIS B 1 60 ? 0.97 3.535 3.363 1 98.25 60 HIS B O 1
ATOM 2442 N N . VAL B 1 61 ? -1.053 2.631 3.037 1 98.12 61 VAL B N 1
ATOM 2443 C CA . VAL B 1 61 ? -1.217 2.984 1.631 1 98.12 61 VAL B CA 1
ATOM 2444 C C . VAL B 1 61 ? -2.41 3.922 1.47 1 98.12 61 VAL B C 1
ATOM 2446 O O . VAL B 1 61 ? -3.455 3.721 2.092 1 98.12 61 VAL B O 1
ATOM 2449 N N . SER B 1 62 ? -2.18 4.93 0.688 1 97.56 62 SER B N 1
ATOM 2450 C CA . SER B 1 62 ? -3.238 5.91 0.465 1 97.56 62 SER B CA 1
ATOM 2451 C C . SER B 1 62 ? -3.793 5.812 -0.952 1 97.56 62 SER B C 1
ATOM 2453 O O . SER B 1 62 ? -3.035 5.816 -1.923 1 97.56 62 SER B O 1
ATOM 2455 N N . LEU B 1 63 ? -5.059 5.711 -0.987 1 95.56 63 LEU B N 1
ATOM 2456 C CA . LEU B 1 63 ? -5.766 5.645 -2.26 1 95.56 63 LEU B CA 1
ATOM 2457 C C . LEU B 1 63 ? -6.766 6.789 -2.383 1 95.56 63 LEU B C 1
ATOM 2459 O O . LEU B 1 63 ? -7.363 7.211 -1.387 1 95.56 63 LEU B O 1
ATOM 2463 N N . LEU B 1 64 ? -6.934 7.246 -3.592 1 94.31 64 LEU B N 1
ATOM 2464 C CA . LEU B 1 64 ? -8.031 8.164 -3.891 1 94.31 64 LEU B CA 1
ATOM 2465 C C . LEU B 1 64 ? -9.344 7.402 -4.051 1 94.31 64 LEU B C 1
ATOM 2467 O O . LEU B 1 64 ? -9.406 6.402 -4.773 1 94.31 64 LEU B O 1
ATOM 2471 N N . SER B 1 65 ? -10.344 7.875 -3.34 1 95.19 65 SER B N 1
ATOM 2472 C CA . SER B 1 65 ? -11.656 7.234 -3.375 1 95.19 65 SER B CA 1
ATOM 2473 C C . SER B 1 65 ? -12.672 8.094 -4.113 1 95.19 65 SER B C 1
ATOM 2475 O O . SER B 1 65 ? -12.766 9.305 -3.867 1 95.19 65 SER B O 1
ATOM 2477 N N . SER B 1 66 ? -13.422 7.457 -4.996 1 92.94 66 SER B N 1
ATOM 2478 C CA . SER B 1 66 ? -14.469 8.18 -5.715 1 92.94 66 SER B CA 1
ATOM 2479 C C . SER B 1 66 ? -15.695 8.398 -4.836 1 92.94 66 SER B C 1
ATOM 2481 O O . SER B 1 66 ? -16.469 9.32 -5.062 1 92.94 66 SER B O 1
ATOM 2483 N N . ASN B 1 67 ? -15.906 7.543 -3.893 1 95.44 67 ASN B N 1
ATOM 2484 C CA . ASN B 1 67 ? -17.047 7.555 -2.986 1 95.44 67 ASN B CA 1
ATOM 2485 C C . ASN B 1 67 ? -16.703 6.938 -1.635 1 95.44 67 ASN B C 1
ATOM 2487 O O . ASN B 1 67 ? -16.672 5.711 -1.496 1 95.44 67 ASN B O 1
ATOM 2491 N N . LEU B 1 68 ? -16.531 7.754 -0.636 1 96.69 68 LEU B N 1
ATOM 2492 C CA . LEU B 1 68 ? -16.031 7.305 0.658 1 96.69 68 LEU B CA 1
ATOM 2493 C C . LEU B 1 68 ? -17.031 6.375 1.337 1 96.69 68 LEU B C 1
ATOM 2495 O O . LEU B 1 68 ? -16.641 5.438 2.033 1 96.69 68 LEU B O 1
ATOM 2499 N N . THR B 1 69 ? -18.281 6.68 1.145 1 97.19 69 THR B N 1
ATOM 2500 C CA . THR B 1 69 ? -19.312 5.848 1.759 1 97.19 69 THR B CA 1
ATOM 2501 C C . THR B 1 69 ? -19.25 4.426 1.202 1 97.19 69 THR B C 1
ATOM 2503 O O . THR B 1 69 ? -19.25 3.455 1.963 1 97.19 69 THR B O 1
ATOM 2506 N N . ALA B 1 70 ? -19.219 4.301 -0.092 1 97.56 70 ALA B N 1
ATOM 2507 C CA . ALA B 1 70 ? -19.125 2.99 -0.727 1 97.56 70 ALA B CA 1
ATOM 2508 C C . ALA B 1 70 ? -17.828 2.289 -0.337 1 97.56 70 ALA B C 1
ATOM 2510 O O . ALA B 1 70 ? -17.812 1.077 -0.112 1 97.56 70 ALA B O 1
ATOM 2511 N N . THR B 1 71 ? -16.766 3.092 -0.33 1 97.88 71 THR B N 1
ATOM 2512 C CA . THR B 1 71 ? -15.477 2.555 0.074 1 97.88 71 THR B CA 1
ATOM 2513 C C . THR B 1 71 ? -15.539 1.996 1.493 1 97.88 71 THR B C 1
ATOM 2515 O O . THR B 1 71 ? -15.164 0.849 1.731 1 97.88 71 THR B O 1
ATOM 2518 N N . ARG B 1 72 ? -16.016 2.746 2.379 1 98.25 72 ARG B N 1
ATOM 2519 C CA . ARG B 1 72 ? -16.109 2.312 3.77 1 98.25 72 ARG B CA 1
ATOM 2520 C C . ARG B 1 72 ? -16.922 1.031 3.893 1 98.25 72 ARG B C 1
ATOM 2522 O O . ARG B 1 72 ? -16.516 0.095 4.586 1 98.25 72 ARG B O 1
ATOM 2529 N N . GLU B 1 73 ? -18.031 1.023 3.27 1 98.19 73 GLU B N 1
ATOM 2530 C CA . GLU B 1 73 ? -18.906 -0.144 3.334 1 98.19 73 GLU B CA 1
ATOM 2531 C C . GLU B 1 73 ? -18.203 -1.39 2.801 1 98.19 73 GLU B C 1
ATOM 2533 O O . GLU B 1 73 ? -18.25 -2.449 3.428 1 98.19 73 GLU B O 1
ATOM 2538 N N . TRP B 1 74 ? -17.578 -1.277 1.713 1 98.69 74 TRP B N 1
ATOM 2539 C CA . TRP B 1 74 ? -16.938 -2.426 1.083 1 98.69 74 TRP B CA 1
ATOM 2540 C C . TRP B 1 74 ? -15.797 -2.949 1.946 1 98.69 74 TRP B C 1
ATOM 2542 O O . TRP B 1 74 ? -15.711 -4.152 2.213 1 98.69 74 TRP B O 1
ATOM 2552 N N . TYR B 1 75 ? -14.93 -2.117 2.393 1 98.69 75 TYR B N 1
ATOM 2553 C CA . TYR B 1 75 ? -13.742 -2.533 3.131 1 98.69 75 TYR B CA 1
ATOM 2554 C C . TYR B 1 75 ? -14.117 -3.082 4.5 1 98.69 75 TYR B C 1
ATOM 2556 O O . TYR B 1 75 ? -13.438 -3.963 5.031 1 98.69 75 TYR B O 1
ATOM 2564 N N . SER B 1 76 ? -15.164 -2.543 5.074 1 97.69 76 SER B N 1
ATOM 2565 C CA . SER B 1 76 ? -15.641 -3.076 6.348 1 97.69 76 SER B CA 1
ATOM 2566 C C . SER B 1 76 ? -16.297 -4.438 6.164 1 97.69 76 SER B C 1
ATOM 2568 O O . SER B 1 76 ? -15.938 -5.406 6.84 1 97.69 76 SER B O 1
ATOM 2570 N N . THR B 1 77 ? -17.172 -4.496 5.234 1 98.12 77 THR B N 1
ATOM 2571 C CA . THR B 1 77 ? -17.984 -5.703 5.059 1 98.12 77 THR B CA 1
ATOM 2572 C C . THR B 1 77 ? -17.156 -6.816 4.422 1 98.12 77 THR B C 1
ATOM 2574 O O . THR B 1 77 ? -17.172 -7.957 4.887 1 98.12 77 THR B O 1
ATOM 2577 N N . VAL B 1 78 ? -16.406 -6.516 3.424 1 98.62 78 VAL B N 1
ATOM 2578 C CA . VAL B 1 78 ? -15.734 -7.535 2.627 1 98.62 78 VAL B CA 1
ATOM 2579 C C . VAL B 1 78 ? -14.43 -7.938 3.299 1 98.62 78 VAL B C 1
ATOM 2581 O O . VAL B 1 78 ? -14.117 -9.125 3.402 1 98.62 78 VAL B O 1
ATOM 2584 N N . LEU B 1 79 ? -13.695 -6.957 3.779 1 98.25 79 LEU B N 1
ATOM 2585 C CA . LEU B 1 79 ? -12.352 -7.25 4.258 1 98.25 79 LEU B CA 1
ATOM 2586 C C . LEU B 1 79 ? -12.312 -7.273 5.781 1 98.25 79 LEU B C 1
ATOM 2588 O O . LEU B 1 79 ? -11.305 -7.68 6.371 1 98.25 79 LEU B O 1
ATOM 2592 N N . GLY B 1 80 ? -13.297 -6.785 6.426 1 96.62 80 GLY B N 1
ATOM 2593 C CA . GLY B 1 80 ? -13.32 -6.793 7.883 1 96.62 80 GLY B CA 1
ATOM 2594 C C . GLY B 1 80 ? -12.516 -5.664 8.492 1 96.62 80 GLY B C 1
ATOM 2595 O O . GLY B 1 80 ? -12.102 -5.75 9.656 1 96.62 80 GLY B O 1
ATOM 2596 N N . MET B 1 81 ? -12.234 -4.645 7.754 1 97.06 81 MET B N 1
ATOM 2597 C CA . MET B 1 81 ? -11.523 -3.5 8.32 1 97.06 81 MET B CA 1
ATOM 2598 C C . MET B 1 81 ? -12.461 -2.65 9.18 1 97.06 81 MET B C 1
ATOM 2600 O O . MET B 1 81 ? -13.672 -2.623 8.945 1 97.06 81 MET B O 1
ATOM 2604 N N . ARG B 1 82 ? -11.844 -2.008 10.062 1 95.81 82 ARG B N 1
ATOM 2605 C CA . ARG B 1 82 ? -12.586 -1.077 10.906 1 95.81 82 ARG B CA 1
ATOM 2606 C C . ARG B 1 82 ? -12.289 0.368 10.523 1 95.81 82 ARG B C 1
ATOM 2608 O O . ARG B 1 82 ? -11.188 0.686 10.078 1 95.81 82 ARG B O 1
ATOM 2615 N N . HIS B 1 83 ? -13.297 1.142 10.742 1 97 83 HIS B N 1
ATOM 2616 C CA . HIS B 1 83 ? -13.156 2.586 10.594 1 97 83 HIS B CA 1
ATOM 2617 C C . HIS B 1 83 ? -12.375 3.189 11.75 1 97 83 HIS B C 1
ATOM 2619 O O . HIS B 1 83 ? -12.82 3.143 12.898 1 97 83 HIS B O 1
ATOM 2625 N N . ILE B 1 84 ? -11.234 3.717 11.461 1 96.19 84 ILE B N 1
ATOM 2626 C CA . ILE B 1 84 ? -10.453 4.352 12.523 1 96.19 84 ILE B CA 1
ATOM 2627 C C . ILE B 1 84 ? -10.969 5.77 12.758 1 96.19 84 ILE B C 1
ATOM 2629 O O . ILE B 1 84 ? -11.492 6.074 13.836 1 96.19 84 ILE B O 1
ATOM 2633 N N . PHE B 1 85 ? -10.883 6.578 11.695 1 96.12 85 PHE B N 1
ATOM 2634 C CA . PHE B 1 85 ? -11.508 7.891 11.742 1 96.12 85 PHE B CA 1
ATOM 2635 C C . PHE B 1 85 ? -11.688 8.453 10.336 1 96.12 85 PHE B C 1
ATOM 2637 O O . PHE B 1 85 ? -11.102 7.945 9.375 1 96.12 85 PHE B O 1
ATOM 2644 N N . THR B 1 86 ? -12.562 9.438 10.25 1 97.06 86 THR B N 1
ATOM 2645 C CA . THR B 1 86 ? -12.656 10.336 9.102 1 97.06 86 THR B CA 1
ATOM 2646 C C . THR B 1 86 ? -12.438 11.781 9.531 1 97.06 86 THR B C 1
ATOM 2648 O O . THR B 1 86 ? -12.984 12.227 10.547 1 97.06 86 THR B O 1
ATOM 2651 N N . ILE B 1 87 ? -11.602 12.43 8.812 1 95.5 87 ILE B N 1
ATOM 2652 C CA . ILE B 1 87 ? -11.484 13.875 8.992 1 95.5 87 ILE B CA 1
ATOM 2653 C C . ILE B 1 87 ? -11.93 14.594 7.719 1 95.5 87 ILE B C 1
ATOM 2655 O O . ILE B 1 87 ? -11.438 14.289 6.629 1 95.5 87 ILE B O 1
ATOM 2659 N N . HIS B 1 88 ? -12.914 15.43 7.875 1 95.31 88 HIS B N 1
ATOM 2660 C CA . HIS B 1 88 ? -13.211 16.406 6.828 1 95.31 88 HIS B CA 1
ATOM 2661 C C . HIS B 1 88 ? -12.344 17.641 6.961 1 95.31 88 HIS B C 1
ATOM 2663 O O . HIS B 1 88 ? -12.625 18.531 7.777 1 95.31 88 HIS B O 1
ATOM 2669 N N . VAL B 1 89 ? -11.312 17.656 6.141 1 93.31 89 VAL B N 1
ATOM 2670 C CA . VAL B 1 89 ? -10.32 18.734 6.191 1 93.31 89 VAL B CA 1
ATOM 2671 C C . VAL B 1 89 ? -10.961 20.062 5.789 1 93.31 89 VAL B C 1
ATOM 2673 O O . VAL B 1 89 ? -10.656 21.109 6.359 1 93.31 89 VAL B O 1
ATOM 2676 N N . SER B 1 90 ? -11.781 19.969 4.805 1 91.56 90 SER B N 1
ATOM 2677 C CA . SER B 1 90 ? -12.641 21.047 4.324 1 91.56 90 SER B CA 1
ATOM 2678 C C . SER B 1 90 ? -13.984 20.5 3.842 1 91.56 90 SER B C 1
ATOM 2680 O O . SER B 1 90 ? -14.281 19.328 4.023 1 91.56 90 SER B O 1
ATOM 2682 N N . GLU B 1 91 ? -14.711 21.359 3.273 1 90.88 91 GLU B N 1
ATOM 2683 C CA . GLU B 1 91 ? -15.992 20.922 2.73 1 90.88 91 GLU B CA 1
ATOM 2684 C C . GLU B 1 91 ? -15.805 19.984 1.538 1 90.88 91 GLU B C 1
ATOM 2686 O O . GLU B 1 91 ? -16.656 19.141 1.26 1 90.88 91 GLU B O 1
ATOM 2691 N N . THR B 1 92 ? -14.742 20.141 0.913 1 93.75 92 THR B N 1
ATOM 2692 C CA . THR B 1 92 ? -14.594 19.438 -0.362 1 93.75 92 THR B CA 1
ATOM 2693 C C . THR B 1 92 ? -13.57 18.312 -0.247 1 93.75 92 THR B C 1
ATOM 2695 O O . THR B 1 92 ? -13.398 17.531 -1.181 1 93.75 92 THR B O 1
ATOM 2698 N N . TYR B 1 93 ? -12.883 18.219 0.913 1 95.06 93 TYR B N 1
ATOM 2699 C CA . TYR B 1 93 ? -11.797 17.25 0.996 1 95.06 93 TYR B CA 1
ATOM 2700 C C . TYR B 1 93 ? -11.875 16.453 2.297 1 95.06 93 TYR B C 1
ATOM 2702 O O . TYR B 1 93 ? -11.938 17.047 3.381 1 95.06 93 TYR B O 1
ATOM 2710 N N . SER B 1 94 ? -11.844 15.133 2.139 1 96.81 94 SER B N 1
ATOM 2711 C CA . SER B 1 94 ? -11.93 14.242 3.291 1 96.81 94 SER B CA 1
ATOM 2712 C C . SER B 1 94 ? -10.836 13.18 3.252 1 96.81 94 SER B C 1
ATOM 2714 O O . SER B 1 94 ? -10.398 12.781 2.174 1 96.81 94 SER B O 1
ATOM 2716 N N . ILE B 1 95 ? -10.438 12.766 4.406 1 97.19 95 ILE B N 1
ATOM 2717 C CA . ILE B 1 95 ? -9.492 11.672 4.605 1 97.19 95 ILE B CA 1
ATOM 2718 C C . ILE B 1 95 ? -10.086 10.641 5.559 1 97.19 95 ILE B C 1
ATOM 2720 O O . ILE B 1 95 ? -10.617 10.992 6.613 1 97.19 95 ILE B O 1
ATOM 2724 N N . MET B 1 96 ? -10.023 9.414 5.176 1 98.12 96 MET B N 1
ATOM 2725 C CA . MET B 1 96 ? -10.5 8.312 6.016 1 98.12 96 MET B CA 1
ATOM 2726 C C . MET B 1 96 ? -9.406 7.27 6.207 1 98.12 96 MET B C 1
ATOM 2728 O O . MET B 1 96 ? -8.734 6.879 5.25 1 98.12 96 MET B O 1
ATOM 2732 N N . TYR B 1 97 ? -9.227 6.871 7.465 1 98.06 97 TYR B N 1
ATOM 2733 C CA . TYR B 1 97 ? -8.336 5.762 7.789 1 98.06 97 TYR B CA 1
ATOM 2734 C C . TYR B 1 97 ? -9.133 4.527 8.211 1 98.06 97 TYR B C 1
ATOM 2736 O O . TYR B 1 97 ? -10.07 4.629 9 1 98.06 97 TYR B O 1
ATOM 2744 N N . MET B 1 98 ? -8.766 3.445 7.66 1 98.06 98 MET B N 1
ATOM 2745 C CA . MET B 1 98 ? -9.305 2.145 8.047 1 98.06 98 MET B CA 1
ATOM 2746 C C . MET B 1 98 ? -8.18 1.134 8.266 1 98.06 98 MET B C 1
ATOM 2748 O O . MET B 1 98 ? -7.078 1.303 7.742 1 98.06 98 MET B O 1
ATOM 2752 N N . GLY B 1 99 ? -8.445 0.153 9.023 1 96.75 99 GLY B N 1
ATOM 2753 C CA . GLY B 1 99 ? -7.488 -0.916 9.25 1 96.75 99 GLY B CA 1
ATOM 2754 C C . GLY B 1 99 ? -8.078 -2.105 9.977 1 96.75 99 GLY B C 1
ATOM 2755 O O . GLY B 1 99 ? -9.211 -2.045 10.461 1 96.75 99 GLY B O 1
ATOM 2756 N N . HIS B 1 100 ? -7.332 -3.199 9.883 1 95.44 100 HIS B N 1
ATOM 2757 C CA . HIS B 1 100 ? -7.68 -4.359 10.703 1 95.44 100 HIS B CA 1
ATOM 2758 C C . HIS B 1 100 ? -7.258 -4.156 12.156 1 95.44 100 HIS B C 1
ATOM 2760 O O . HIS B 1 100 ? -6.215 -3.559 12.422 1 95.44 100 HIS B O 1
ATOM 2766 N N . SER B 1 101 ? -8.094 -4.676 13.023 1 87.25 101 SER B N 1
ATOM 2767 C CA . SER B 1 101 ? -7.719 -4.645 14.438 1 87.25 101 SER B CA 1
ATOM 2768 C C . SER B 1 101 ? -6.414 -5.391 14.68 1 87.25 101 SER B C 1
ATOM 2770 O O . SER B 1 101 ? -6.18 -6.453 14.094 1 87.25 101 SER B O 1
ATOM 2772 N N . GLN B 1 102 ? -5.555 -4.828 15.445 1 78.69 102 GLN B N 1
ATOM 2773 C CA . GLN B 1 102 ? -4.281 -5.441 15.812 1 78.69 102 GLN B CA 1
ATOM 2774 C C . GLN B 1 102 ? -4.176 -5.625 17.328 1 78.69 102 GLN B C 1
ATOM 2776 O O . GLN B 1 102 ? -3.074 -5.688 17.875 1 78.69 102 GLN B O 1
ATOM 2781 N N . GLY B 1 103 ? -5.426 -5.535 17.891 1 69.69 103 GLY B N 1
ATOM 2782 C CA . GLY B 1 103 ? -5.496 -5.684 19.328 1 69.69 103 GLY B CA 1
ATOM 2783 C C . GLY B 1 103 ? -5.363 -7.121 19.797 1 69.69 103 GLY B C 1
ATOM 2784 O O . GLY B 1 103 ? -5.781 -8.047 19.094 1 69.69 103 GLY B O 1
ATOM 2785 N N . GLY B 1 104 ? -4.914 -7.176 20.938 1 62.41 104 GLY B N 1
ATOM 2786 C CA . GLY B 1 104 ? -4.766 -8.484 21.562 1 62.41 104 GLY B CA 1
ATOM 2787 C C . GLY B 1 104 ? -3.502 -9.203 21.141 1 62.41 104 GLY B C 1
ATOM 2788 O O . GLY B 1 104 ? -2.688 -8.656 20.391 1 62.41 104 GLY B O 1
ATOM 2789 N N . ARG B 1 105 ? -3.516 -10.297 21.797 1 51.88 105 ARG B N 1
ATOM 2790 C CA . ARG B 1 105 ? -2.43 -11.164 21.359 1 51.88 105 ARG B CA 1
ATOM 2791 C C . ARG B 1 105 ? -2.658 -11.648 19.922 1 51.88 105 ARG B C 1
ATOM 2793 O O . ARG B 1 105 ? -3.736 -12.156 19.609 1 51.88 105 ARG B O 1
ATOM 2800 N N . ASN B 1 106 ? -1.808 -11.305 19.031 1 50.19 106 ASN B N 1
ATOM 2801 C CA . ASN B 1 106 ? -1.816 -11.727 17.625 1 50.19 106 ASN B CA 1
ATOM 2802 C C . ASN B 1 106 ? -2.996 -11.117 16.875 1 50.19 106 ASN B C 1
ATOM 2804 O O . ASN B 1 106 ? -3.586 -11.773 16 1 50.19 106 ASN B O 1
ATOM 2808 N N . SER B 1 107 ? -3.553 -10.016 17.453 1 60.16 107 SER B N 1
ATOM 2809 C CA . SER B 1 107 ? -4.574 -9.266 16.719 1 60.16 107 SER B CA 1
ATOM 2810 C C . SER B 1 107 ? -5.938 -9.945 16.828 1 60.16 107 SER B C 1
ATOM 2812 O O . SER B 1 107 ? -6.742 -9.883 15.898 1 60.16 107 SER B O 1
ATOM 2814 N N . THR B 1 108 ? -6.129 -10.719 17.875 1 62.41 108 THR B N 1
ATOM 2815 C CA . THR B 1 108 ? -7.391 -11.438 18.016 1 62.41 108 THR B CA 1
ATOM 2816 C C . THR B 1 108 ? -8.359 -10.656 18.906 1 62.41 108 THR B C 1
ATOM 2818 O O . THR B 1 108 ? -9.555 -10.961 18.953 1 62.41 108 THR B O 1
ATOM 2821 N N . GLY B 1 109 ? -7.793 -9.742 19.406 1 73.31 109 GLY B N 1
ATOM 2822 C CA . GLY B 1 109 ? -8.648 -8.992 20.312 1 73.31 109 GLY B CA 1
ATOM 2823 C C . GLY B 1 109 ? -9.32 -7.805 19.641 1 73.31 109 GLY B C 1
ATOM 2824 O O . GLY B 1 109 ? -8.875 -7.328 18.609 1 73.31 109 GLY B O 1
ATOM 2825 N N . PHE B 1 110 ? -10.445 -7.527 20.25 1 80.81 110 PHE B N 1
ATOM 2826 C CA . PHE B 1 110 ? -11.141 -6.316 19.844 1 80.81 110 PHE B CA 1
ATOM 2827 C C . PHE B 1 110 ? -10.32 -5.078 20.188 1 80.81 110 PHE B C 1
ATOM 2829 O O . PHE B 1 110 ? -9.68 -5.023 21.234 1 80.81 110 PHE B O 1
ATOM 2836 N N . GLN B 1 111 ? -10.227 -4.25 19.266 1 88.38 111 GLN B N 1
ATOM 2837 C CA . GLN B 1 111 ? -9.641 -2.926 19.453 1 88.38 111 GLN B CA 1
ATOM 2838 C C . GLN B 1 111 ? -10.648 -1.828 19.109 1 88.38 111 GLN B C 1
ATOM 2840 O O . GLN B 1 111 ? -11.195 -1.788 18.016 1 88.38 111 GLN B O 1
ATOM 2845 N N . SER B 1 112 ? -10.906 -0.93 20.062 1 87.56 112 SER B N 1
ATOM 2846 C CA . SER B 1 112 ? -11.891 0.131 19.859 1 87.56 112 SER B CA 1
ATOM 2847 C C . SER B 1 112 ? -11.367 1.185 18.891 1 87.56 112 SER B C 1
ATOM 2849 O O . SER B 1 112 ? -10.172 1.246 18.625 1 87.56 112 SER B O 1
ATOM 2851 N N . GLY B 1 113 ? -12.344 1.947 18.406 1 87.56 113 GLY B N 1
ATOM 2852 C CA . GLY B 1 113 ? -11.938 3.061 17.562 1 87.56 113 GLY B CA 1
ATOM 2853 C C . GLY B 1 113 ? -10.945 3.986 18.234 1 87.56 113 GLY B C 1
ATOM 2854 O O . GLY B 1 113 ? -9.961 4.402 17.625 1 87.56 113 GLY B O 1
ATOM 2855 N N . ALA B 1 114 ? -11.141 4.258 19.484 1 89 114 ALA B N 1
ATOM 2856 C CA . ALA B 1 114 ? -10.25 5.129 20.25 1 89 114 ALA B CA 1
ATOM 2857 C C . ALA B 1 114 ? -8.852 4.523 20.359 1 89 114 ALA B C 1
ATOM 2859 O O . ALA B 1 114 ? -7.852 5.23 20.266 1 89 114 ALA B O 1
ATOM 2860 N N . GLU B 1 115 ? -8.805 3.258 20.594 1 90.12 115 GLU B N 1
ATOM 2861 C CA . GLU B 1 115 ? -7.523 2.57 20.688 1 90.12 115 GLU B CA 1
ATOM 2862 C C . GLU B 1 115 ? -6.805 2.584 19.328 1 90.12 115 GLU B C 1
ATOM 2864 O O . GLU B 1 115 ? -5.586 2.768 19.281 1 90.12 115 GLU B O 1
ATOM 2869 N N . MET B 1 116 ? -7.594 2.375 18.312 1 92.06 116 MET B N 1
ATOM 2870 C CA . MET B 1 116 ? -6.984 2.361 16.984 1 92.06 116 MET B CA 1
ATOM 2871 C C . MET B 1 116 ? -6.477 3.748 16.609 1 92.06 116 MET B C 1
ATOM 2873 O O . MET B 1 116 ? -5.445 3.875 15.945 1 92.06 116 MET B O 1
ATOM 2877 N N . ILE B 1 117 ? -7.16 4.785 16.969 1 92.31 117 ILE B N 1
ATOM 2878 C CA . ILE B 1 117 ? -6.688 6.145 16.75 1 92.31 117 ILE B CA 1
ATOM 2879 C C . ILE B 1 117 ? -5.379 6.363 17.5 1 92.31 117 ILE B C 1
ATOM 2881 O O . ILE B 1 117 ? -4.406 6.879 16.938 1 92.31 117 ILE B O 1
ATOM 2885 N N . ARG B 1 118 ? -5.309 5.934 18.719 1 89.75 118 ARG B N 1
ATOM 2886 C CA . ARG B 1 118 ? -4.121 6.078 19.562 1 89.75 118 ARG B CA 1
ATOM 2887 C C . ARG B 1 118 ? -2.932 5.34 18.953 1 89.75 118 ARG B C 1
ATOM 2889 O O . ARG B 1 118 ? -1.804 5.84 18.984 1 89.75 118 ARG B O 1
ATOM 2896 N N . ASP B 1 119 ? -3.205 4.211 18.406 1 91 119 ASP B N 1
ATOM 2897 C CA . ASP B 1 119 ? -2.133 3.324 17.969 1 91 119 ASP B CA 1
ATOM 2898 C C . ASP B 1 119 ? -1.847 3.5 16.469 1 91 119 ASP B C 1
ATOM 2900 O O . ASP B 1 119 ? -0.984 2.818 15.914 1 91 119 ASP B O 1
ATOM 2904 N N . LYS B 1 120 ? -2.484 4.398 15.812 1 92.88 120 LYS B N 1
ATOM 2905 C CA . LYS B 1 120 ? -2.469 4.523 14.359 1 92.88 120 LYS B CA 1
ATOM 2906 C C . LYS B 1 120 ? -1.041 4.543 13.828 1 92.88 120 LYS B C 1
ATOM 2908 O O . LYS B 1 120 ? -0.717 3.83 12.875 1 92.88 120 LYS B O 1
ATOM 2913 N N . ASN B 1 121 ? -0.148 5.348 14.453 1 93.31 121 ASN B N 1
ATOM 2914 C CA . ASN B 1 121 ? 1.212 5.5 13.945 1 93.31 121 ASN B CA 1
ATOM 2915 C C . ASN B 1 121 ? 2.129 4.395 14.461 1 93.31 121 ASN B C 1
ATOM 2917 O O . ASN B 1 121 ? 3.344 4.449 14.266 1 93.31 121 ASN B O 1
ATOM 2921 N N . ASN B 1 122 ? 1.526 3.385 15.102 1 90.62 122 ASN B N 1
ATOM 2922 C CA . ASN B 1 122 ? 2.264 2.199 15.523 1 90.62 122 ASN B CA 1
ATOM 2923 C C . ASN B 1 122 ? 1.727 0.938 14.852 1 90.62 122 ASN B C 1
ATOM 2925 O O . ASN B 1 122 ? 2.074 -0.176 15.25 1 90.62 122 ASN B O 1
ATOM 2929 N N . MET B 1 123 ? 0.914 1.123 13.938 1 91.44 123 MET B N 1
ATOM 2930 C CA . MET B 1 123 ? 0.309 0.008 13.219 1 91.44 123 MET B CA 1
ATOM 2931 C C . MET B 1 123 ? 0.756 -0.003 11.758 1 91.44 123 MET B C 1
ATOM 2933 O O . MET B 1 123 ? 1.001 1.054 11.172 1 91.44 123 MET B O 1
ATOM 2937 N N . ALA B 1 124 ? 0.907 -1.208 11.188 1 93.44 124 ALA B N 1
ATOM 2938 C CA . ALA B 1 124 ? 1.136 -1.374 9.75 1 93.44 124 ALA B CA 1
ATOM 2939 C C . ALA B 1 124 ? -0.097 -1.954 9.062 1 93.44 124 ALA B C 1
ATOM 2941 O O . ALA B 1 124 ? -1.019 -2.434 9.727 1 93.44 124 ALA B O 1
ATOM 2942 N N . GLY B 1 125 ? -0.116 -1.824 7.75 1 96.19 125 GLY B N 1
ATOM 2943 C CA . GLY B 1 125 ? -1.207 -2.408 6.984 1 96.19 125 GLY B CA 1
ATOM 2944 C C . GLY B 1 125 ? -2.463 -1.556 6.988 1 96.19 125 GLY B C 1
ATOM 2945 O O . GLY B 1 125 ? -3.564 -2.062 6.766 1 96.19 125 GLY B O 1
ATOM 2946 N N . LEU B 1 126 ? -2.355 -0.274 7.293 1 97.62 126 LEU B N 1
ATOM 2947 C CA . LEU B 1 126 ? -3.51 0.618 7.285 1 97.62 126 LEU B CA 1
ATOM 2948 C C . LEU B 1 126 ? -3.816 1.097 5.871 1 97.62 126 LEU B C 1
ATOM 2950 O O . LEU B 1 126 ? -2.934 1.113 5.012 1 97.62 126 LEU B O 1
ATOM 2954 N N . MET B 1 127 ? -5.043 1.423 5.676 1 98.56 127 MET B N 1
ATOM 2955 C CA . MET B 1 127 ? -5.496 2.057 4.441 1 98.56 127 MET B CA 1
ATOM 2956 C C . MET B 1 127 ? -5.957 3.486 4.703 1 98.56 127 MET B C 1
ATOM 2958 O O . MET B 1 127 ? -6.734 3.734 5.625 1 98.56 127 MET B O 1
ATOM 2962 N N . GLU B 1 128 ? -5.457 4.355 3.969 1 98.56 128 GLU B N 1
ATOM 2963 C CA . GLU B 1 128 ? -5.949 5.727 3.926 1 98.56 128 GLU B CA 1
ATOM 2964 C C . GLU B 1 128 ? -6.688 6.008 2.623 1 98.56 128 GLU B C 1
ATOM 2966 O O . GLU B 1 128 ? -6.211 5.656 1.542 1 98.56 128 GLU B O 1
ATOM 2971 N N . PHE B 1 129 ? -7.828 6.602 2.77 1 98 129 PHE B N 1
ATOM 2972 C CA . PHE B 1 129 ? -8.617 7 1.607 1 98 129 PHE B CA 1
ATOM 2973 C C . PHE B 1 129 ? -8.812 8.508 1.579 1 98 129 PHE B C 1
ATOM 2975 O O . PHE B 1 129 ? -9.188 9.109 2.586 1 98 129 PHE B O 1
ATOM 2982 N N . GLN B 1 130 ? -8.523 9.07 0.464 1 96.5 130 GLN B N 1
ATOM 2983 C CA . GLN B 1 130 ? -8.719 10.5 0.248 1 96.5 130 GLN B CA 1
ATOM 2984 C C . GLN B 1 130 ? -9.805 10.75 -0.797 1 96.5 130 GLN B C 1
ATOM 2986 O O . GLN B 1 130 ? -9.891 10.039 -1.796 1 96.5 130 GLN B O 1
ATOM 2991 N N . HIS B 1 131 ? -10.602 11.727 -0.528 1 95.94 131 HIS B N 1
ATOM 2992 C CA . HIS B 1 131 ? -11.703 12.062 -1.427 1 95.94 131 HIS B CA 1
ATOM 2993 C C . HIS B 1 131 ? -11.789 13.562 -1.657 1 95.94 131 HIS B C 1
ATOM 2995 O O . HIS B 1 131 ? -11.984 14.328 -0.712 1 95.94 131 HIS B O 1
ATOM 3001 N N . TYR B 1 132 ? -11.57 13.969 -2.854 1 93.88 132 TYR B N 1
ATOM 3002 C CA . TYR B 1 132 ? -11.805 15.328 -3.312 1 93.88 132 TYR B CA 1
ATOM 3003 C C . TYR B 1 132 ? -13.102 15.422 -4.102 1 93.88 132 TYR B C 1
ATOM 3005 O O . TYR B 1 132 ? -13.188 14.945 -5.238 1 93.88 132 TYR B O 1
ATOM 3013 N N . SER B 1 133 ? -14.102 16.031 -3.541 1 92.5 133 SER B N 1
ATOM 3014 C CA . SER B 1 133 ? -15.461 15.961 -4.055 1 92.5 133 SER B CA 1
ATOM 3015 C C . SER B 1 133 ? -15.586 16.672 -5.395 1 92.5 133 SER B C 1
ATOM 3017 O O . SER B 1 133 ? -16.516 16.406 -6.164 1 92.5 133 SER B O 1
ATOM 3019 N N . ARG B 1 134 ? -14.688 17.5 -5.703 1 90.25 134 ARG B N 1
ATOM 3020 C CA . ARG B 1 134 ? -14.766 18.219 -6.973 1 90.25 134 ARG B CA 1
ATOM 3021 C C . ARG B 1 134 ? -14.258 17.359 -8.125 1 90.25 134 ARG B C 1
ATOM 3023 O O . ARG B 1 134 ? -14.531 17.656 -9.289 1 90.25 134 ARG B O 1
ATOM 3030 N N . HIS B 1 135 ? -13.477 16.375 -7.801 1 82 135 HIS B N 1
ATOM 3031 C CA . HIS B 1 135 ? -12.945 15.445 -8.797 1 82 135 HIS B CA 1
ATOM 3032 C C . HIS B 1 135 ? -12.992 14.016 -8.281 1 82 135 HIS B C 1
ATOM 3034 O O . HIS B 1 135 ? -11.945 13.383 -8.086 1 82 135 HIS B O 1
ATOM 3040 N N . PRO B 1 136 ? -14.117 13.516 -8.203 1 74.31 136 PRO B N 1
ATOM 3041 C CA . PRO B 1 136 ? -14.234 12.211 -7.562 1 74.31 136 PRO B CA 1
ATOM 3042 C C . PRO B 1 136 ? -13.648 11.078 -8.406 1 74.31 136 PRO B C 1
ATOM 3044 O O . PRO B 1 136 ? -13.289 10.031 -7.875 1 74.31 136 PRO B O 1
ATOM 3047 N N . THR B 1 137 ? -13.742 11.273 -9.688 1 65.44 137 THR B N 1
ATOM 3048 C CA . THR B 1 137 ? -13.148 10.234 -10.523 1 65.44 137 THR B CA 1
ATOM 3049 C C . THR B 1 137 ? -11.969 10.789 -11.312 1 65.44 137 THR B C 1
ATOM 3051 O O . THR B 1 137 ? -12.039 11.898 -11.844 1 65.44 137 THR B O 1
ATOM 3054 N N . ARG B 1 138 ? -10.805 10.281 -10.875 1 60.22 138 ARG B N 1
ATOM 3055 C CA . ARG B 1 138 ? -9.648 10.797 -11.602 1 60.22 138 ARG B CA 1
ATOM 3056 C C . ARG B 1 138 ? -9.352 9.953 -12.836 1 60.22 138 ARG B C 1
ATOM 3058 O O . ARG B 1 138 ? -9.227 8.727 -12.742 1 60.22 138 ARG B O 1
ATOM 3065 N N . ARG B 1 139 ? -9.734 10.523 -13.984 1 50.25 139 ARG B N 1
ATOM 3066 C CA . ARG B 1 139 ? -9.227 9.977 -15.234 1 50.25 139 ARG B CA 1
ATOM 3067 C C . ARG B 1 139 ? -7.961 10.695 -15.68 1 50.25 139 ARG B C 1
ATOM 3069 O O . ARG B 1 139 ? -7.809 11.898 -15.453 1 50.25 139 ARG B O 1
ATOM 3076 N N . TYR B 1 140 ? -6.832 10 -15.523 1 46.22 140 TYR B N 1
ATOM 3077 C CA . TYR B 1 140 ? -5.582 10.594 -15.977 1 46.22 140 TYR B CA 1
ATOM 3078 C C . TYR B 1 140 ? -5.75 11.227 -17.344 1 46.22 140 TYR B C 1
ATOM 3080 O O . TYR B 1 140 ? -6.496 10.719 -18.188 1 46.22 140 TYR B O 1
ATOM 3088 N N . THR B 1 141 ? -5.555 12.438 -17.281 1 42.38 141 THR B N 1
ATOM 3089 C CA . THR B 1 141 ? -5.242 12.961 -18.609 1 42.38 141 THR B CA 1
ATOM 3090 C C . THR B 1 141 ? -3.807 12.625 -19 1 42.38 141 THR B C 1
ATOM 3092 O O . THR B 1 141 ? -2.939 12.477 -18.141 1 42.38 141 THR B O 1
ATOM 3095 N N . PRO B 1 142 ? -3.5 12.141 -20.141 1 40.88 142 PRO B N 1
ATOM 3096 C CA . PRO B 1 142 ? -2.176 11.828 -20.688 1 40.88 142 PRO B CA 1
ATOM 3097 C C . PRO B 1 142 ? -1.094 12.789 -20.203 1 40.88 142 PRO B C 1
ATOM 3099 O O . PRO B 1 142 ? 0.08 12.414 -20.125 1 40.88 142 PRO B O 1
ATOM 3102 N N . GLN B 1 143 ? -1.239 13.992 -20.141 1 39.88 143 GLN B N 1
ATOM 3103 C CA . GLN B 1 143 ? -0.138 14.93 -19.969 1 39.88 143 GLN B CA 1
ATOM 3104 C C . GLN B 1 143 ? 0.582 14.703 -18.641 1 39.88 143 GLN B C 1
ATOM 3106 O O . GLN B 1 143 ? 1.742 15.094 -18.484 1 39.88 143 GLN B O 1
ATOM 3111 N N . SER B 1 144 ? 0.014 14.422 -17.625 1 40.59 144 SER B N 1
ATOM 3112 C CA . SER B 1 144 ? 0.662 14.336 -16.312 1 40.59 144 SER B CA 1
ATOM 3113 C C . SER B 1 144 ? 0.789 12.883 -15.859 1 40.59 144 SER B C 1
ATOM 3115 O O . SER B 1 144 ? 0.398 12.539 -14.742 1 40.59 144 SER B O 1
ATOM 3117 N N . THR B 1 145 ? 0.874 11.984 -16.781 1 42.12 145 THR B N 1
ATOM 3118 C CA . THR B 1 145 ? 0.569 10.625 -16.359 1 42.12 145 THR B CA 1
ATOM 3119 C C . THR B 1 145 ? 1.68 10.078 -15.469 1 42.12 145 THR B C 1
ATOM 3121 O O . THR B 1 145 ? 2.807 9.875 -15.922 1 42.12 145 THR B O 1
ATOM 3124 N N . PRO B 1 146 ? 1.71 10.492 -14.25 1 45.62 146 PRO B N 1
ATOM 3125 C CA . PRO B 1 146 ? 2.678 9.781 -13.414 1 45.62 146 PRO B CA 1
ATOM 3126 C C . PRO B 1 146 ? 2.734 8.281 -13.727 1 45.62 146 PRO B C 1
ATOM 3128 O O . PRO B 1 146 ? 1.797 7.734 -14.305 1 45.62 146 PRO B O 1
ATOM 3131 N N . HIS B 1 147 ? 3.943 7.762 -13.805 1 52.47 147 HIS B N 1
ATOM 3132 C CA . HIS B 1 147 ? 4.18 6.328 -13.938 1 52.47 147 HIS B CA 1
ATOM 3133 C C . HIS B 1 147 ? 3.195 5.527 -13.086 1 52.47 147 HIS B C 1
ATOM 3135 O O . HIS B 1 147 ? 2.986 5.836 -11.914 1 52.47 147 HIS B O 1
ATOM 3141 N N . LEU B 1 148 ? 2.33 4.91 -13.742 1 73.12 148 LEU B N 1
ATOM 3142 C CA . LEU B 1 148 ? 1.424 3.977 -13.086 1 73.12 148 LEU B CA 1
ATOM 3143 C C . LEU B 1 148 ? 2.191 2.789 -12.508 1 73.12 148 LEU B C 1
ATOM 3145 O O . LEU B 1 148 ? 2.535 1.856 -13.234 1 73.12 148 LEU B O 1
ATOM 3149 N N . THR B 1 149 ? 2.537 2.969 -11.312 1 89.5 149 THR B N 1
ATOM 3150 C CA . THR B 1 149 ? 3.375 1.94 -10.703 1 89.5 149 THR B CA 1
ATOM 3151 C C . THR B 1 149 ? 2.547 1.031 -9.805 1 89.5 149 THR B C 1
ATOM 3153 O O . THR B 1 149 ? 2.982 -0.067 -9.445 1 89.5 149 THR B O 1
ATOM 3156 N N . PHE B 1 150 ? 1.357 1.485 -9.5 1 92.25 150 PHE B N 1
ATOM 3157 C CA . PHE B 1 150 ? 0.581 0.717 -8.539 1 92.25 150 PHE B CA 1
ATOM 3158 C C . PHE B 1 150 ? -0.004 -0.533 -9.18 1 92.25 150 PHE B C 1
ATOM 3160 O O . PHE B 1 150 ? -0.686 -0.447 -10.203 1 92.25 150 PHE B O 1
ATOM 3167 N N . SER B 1 151 ? 0.286 -1.668 -8.586 1 94.12 151 SER B N 1
ATOM 3168 C CA . SER B 1 151 ? -0.214 -2.939 -9.102 1 94.12 151 SER B CA 1
ATOM 3169 C C . SER B 1 151 ? -1.401 -3.438 -8.281 1 94.12 151 SER B C 1
ATOM 3171 O O . SER B 1 151 ? -2.543 -3.389 -8.742 1 94.12 151 SER B O 1
ATOM 3173 N N . HIS B 1 152 ? -1.108 -3.799 -7.07 1 96.25 152 HIS B N 1
ATOM 3174 C CA . HIS B 1 152 ? -2.15 -4.367 -6.227 1 96.25 152 HIS B CA 1
ATOM 3175 C C . HIS B 1 152 ? -1.755 -4.316 -4.754 1 96.25 152 HIS B C 1
ATOM 3177 O O . HIS B 1 152 ? -0.627 -3.945 -4.422 1 96.25 152 HIS B O 1
ATOM 3183 N N . MET B 1 153 ? -2.738 -4.672 -3.91 1 98 153 MET B N 1
ATOM 3184 C CA . MET B 1 153 ? -2.5 -4.941 -2.496 1 98 153 MET B CA 1
ATOM 3185 C C . MET B 1 153 ? -2.584 -6.438 -2.205 1 98 153 MET B C 1
ATOM 3187 O O . MET B 1 153 ? -3.4 -7.145 -2.797 1 98 153 MET B O 1
ATOM 3191 N N . GLY B 1 154 ? -1.719 -6.852 -1.276 1 98.25 154 GLY B N 1
ATOM 3192 C CA . GLY B 1 154 ? -1.796 -8.227 -0.815 1 98.25 154 GLY B CA 1
ATOM 3193 C C . GLY B 1 154 ? -2.619 -8.391 0.448 1 98.25 154 GLY B C 1
ATOM 3194 O O . GLY B 1 154 ? -2.406 -7.672 1.43 1 98.25 154 GLY B O 1
ATOM 3195 N N . LEU B 1 155 ? -3.51 -9.305 0.432 1 98.06 155 LEU B N 1
ATOM 3196 C CA . LEU B 1 155 ? -4.344 -9.641 1.58 1 98.06 155 LEU B CA 1
ATOM 3197 C C . LEU B 1 155 ? -4.082 -11.078 2.031 1 98.06 155 LEU B C 1
ATOM 3199 O O . LEU B 1 155 ? -4.148 -12.008 1.224 1 98.06 155 LEU B O 1
ATOM 3203 N N . ILE B 1 156 ? -3.814 -11.211 3.299 1 96.69 156 ILE B N 1
ATOM 3204 C CA . ILE B 1 156 ? -3.672 -12.555 3.854 1 96.69 156 ILE B CA 1
ATOM 3205 C C . ILE B 1 156 ? -4.988 -12.992 4.496 1 96.69 156 ILE B C 1
ATOM 3207 O O . ILE B 1 156 ? -5.637 -12.203 5.188 1 96.69 156 ILE B O 1
ATOM 3211 N N . VAL B 1 157 ? -5.316 -14.219 4.273 1 96.25 157 VAL B N 1
ATOM 3212 C CA . VAL B 1 157 ? -6.484 -14.82 4.906 1 96.25 157 VAL B CA 1
ATOM 3213 C C . VAL B 1 157 ? -6.113 -16.188 5.473 1 96.25 157 VAL B C 1
ATOM 3215 O O . VAL B 1 157 ? -5.105 -16.781 5.082 1 96.25 157 VAL B O 1
ATOM 3218 N N . ASP B 1 158 ? -6.945 -16.703 6.355 1 93.06 158 ASP B N 1
ATOM 3219 C CA . ASP B 1 158 ? -6.668 -18 6.949 1 93.06 158 ASP B CA 1
ATOM 3220 C C . ASP B 1 158 ? -6.996 -19.125 5.973 1 93.06 158 ASP B C 1
ATOM 3222 O O . ASP B 1 158 ? -6.316 -20.156 5.953 1 93.06 158 ASP B O 1
ATOM 3226 N N . SER B 1 159 ? -8.031 -18.953 5.199 1 94.88 159 SER B N 1
ATOM 3227 C CA . SER B 1 159 ? -8.484 -19.953 4.246 1 94.88 159 SER B CA 1
ATOM 3228 C C . SER B 1 159 ? -8.898 -19.328 2.924 1 94.88 159 SER B C 1
ATOM 3230 O O . SER B 1 159 ? -9.836 -18.531 2.877 1 94.88 159 SER B O 1
ATOM 3232 N N . LEU B 1 160 ? -8.227 -19.75 1.892 1 96.94 160 LEU B N 1
ATOM 3233 C CA . LEU B 1 160 ? -8.539 -19.219 0.565 1 96.94 160 LEU B CA 1
ATOM 3234 C C . LEU B 1 160 ? -9.922 -19.672 0.11 1 96.94 160 LEU B C 1
ATOM 3236 O O . LEU B 1 160 ? -10.688 -18.875 -0.443 1 96.94 160 LEU B O 1
ATOM 3240 N N . SER B 1 161 ? -10.234 -20.906 0.371 1 97.38 161 SER B N 1
ATOM 3241 C CA . SER B 1 161 ? -11.539 -21.422 -0.039 1 97.38 161 SER B CA 1
ATOM 3242 C C . SER B 1 161 ? -12.664 -20.703 0.694 1 97.38 161 SER B C 1
ATOM 3244 O O . SER B 1 161 ? -13.688 -20.375 0.091 1 97.38 161 SER B O 1
ATOM 3246 N N . ALA B 1 162 ? -12.508 -20.469 1.964 1 97.69 162 ALA B N 1
ATOM 3247 C CA . ALA B 1 162 ? -13.516 -19.75 2.732 1 97.69 162 ALA B CA 1
ATOM 3248 C C . ALA B 1 162 ? -13.641 -18.297 2.248 1 97.69 162 ALA B C 1
ATOM 3250 O O . ALA B 1 162 ? -14.75 -17.766 2.164 1 97.69 162 ALA B O 1
ATOM 3251 N N . ALA B 1 163 ? -12.547 -17.703 1.947 1 98.12 163 ALA B N 1
ATOM 3252 C CA . ALA B 1 163 ? -12.562 -16.344 1.441 1 98.12 163 ALA B CA 1
ATOM 3253 C C . ALA B 1 163 ? -13.297 -16.25 0.104 1 98.12 163 ALA B C 1
ATOM 3255 O O . ALA B 1 163 ? -14.141 -15.383 -0.096 1 98.12 163 ALA B O 1
ATOM 3256 N N . GLN B 1 164 ? -12.977 -17.172 -0.772 1 98.5 164 GLN B N 1
ATOM 3257 C CA . GLN B 1 164 ? -13.656 -17.188 -2.066 1 98.5 164 GLN B CA 1
ATOM 3258 C C . GLN B 1 164 ? -15.164 -17.328 -1.899 1 98.5 164 GLN B C 1
ATOM 3260 O O . GLN B 1 164 ? -15.938 -16.625 -2.545 1 98.5 164 GLN B O 1
ATOM 3265 N N . ALA B 1 165 ? -15.547 -18.266 -1.096 1 98.69 165 ALA B N 1
ATOM 3266 C CA . ALA B 1 165 ? -16.969 -18.469 -0.847 1 98.69 165 ALA B CA 1
ATOM 3267 C C . ALA B 1 165 ? -17.625 -17.188 -0.314 1 98.69 165 ALA B C 1
ATOM 3269 O O . ALA B 1 165 ? -18.734 -16.844 -0.71 1 98.69 165 ALA B O 1
ATOM 3270 N N . ARG B 1 166 ? -16.969 -16.531 0.518 1 98.5 166 ARG B N 1
ATOM 3271 C CA . ARG B 1 166 ? -17.469 -15.289 1.082 1 98.5 166 ARG B CA 1
ATOM 3272 C C . ARG B 1 166 ? -17.594 -14.211 0.007 1 98.5 166 ARG B C 1
ATOM 3274 O O . ARG B 1 166 ? -18.625 -13.523 -0.075 1 98.5 166 ARG B O 1
ATOM 3281 N N . PHE B 1 167 ? -16.547 -14.039 -0.762 1 98.81 167 PHE B N 1
ATOM 3282 C CA . PHE B 1 167 ? -16.594 -13.055 -1.838 1 98.81 167 PHE B CA 1
ATOM 3283 C C . PHE B 1 167 ? -17.75 -13.328 -2.781 1 98.81 167 PHE B C 1
ATOM 3285 O O . PHE B 1 167 ? -18.453 -12.406 -3.197 1 98.81 167 PHE B O 1
ATOM 3292 N N . ASP B 1 168 ? -17.953 -14.594 -3.084 1 98.69 168 ASP B N 1
ATOM 3293 C CA . ASP B 1 168 ? -19.062 -14.969 -3.939 1 98.69 168 ASP B CA 1
ATOM 3294 C C . ASP B 1 168 ? -20.406 -14.57 -3.309 1 98.69 168 ASP B C 1
ATOM 3296 O O . ASP B 1 168 ? -21.25 -13.969 -3.969 1 98.69 168 ASP B O 1
ATOM 3300 N N . ARG B 1 169 ? -20.578 -14.859 -2.107 1 98.56 169 ARG B N 1
ATOM 3301 C CA . ARG B 1 169 ? -21.828 -14.578 -1.401 1 98.56 169 ARG B CA 1
ATOM 3302 C C . ARG B 1 169 ? -22.094 -13.078 -1.352 1 98.56 169 ARG B C 1
ATOM 3304 O O . ARG B 1 169 ? -23.25 -12.648 -1.436 1 98.56 169 ARG B O 1
ATOM 3311 N N . LEU B 1 170 ? -21.047 -12.328 -1.233 1 98.75 170 LEU B N 1
ATOM 3312 C CA . LEU B 1 170 ? -21.203 -10.891 -1.062 1 98.75 170 LEU B CA 1
ATOM 3313 C C . LEU B 1 170 ? -21.219 -10.18 -2.412 1 98.75 170 LEU B C 1
ATOM 3315 O O . LEU B 1 170 ? -21.344 -8.953 -2.471 1 98.75 170 LEU B O 1
ATOM 3319 N N . GLY B 1 171 ? -21 -10.883 -3.5 1 98.38 171 GLY B N 1
ATOM 3320 C CA . GLY B 1 171 ? -21.062 -10.297 -4.832 1 98.38 171 GLY B CA 1
ATOM 3321 C C . GLY B 1 171 ? -19.844 -9.477 -5.176 1 98.38 171 GLY B C 1
ATOM 3322 O O . GLY B 1 171 ? -19.922 -8.5 -5.934 1 98.38 171 GLY B O 1
ATOM 3323 N N . VAL B 1 172 ? -18.75 -9.836 -4.613 1 98.69 172 VAL B N 1
ATOM 3324 C CA . VAL B 1 172 ? -17.5 -9.125 -4.879 1 98.69 172 VAL B CA 1
ATOM 3325 C C . VAL B 1 172 ? -17.016 -9.438 -6.297 1 98.69 172 VAL B C 1
ATOM 3327 O O . VAL B 1 172 ? -17.078 -10.586 -6.734 1 98.69 172 VAL B O 1
ATOM 3330 N N . ARG B 1 173 ? -16.562 -8.422 -6.988 1 97.75 173 ARG B N 1
ATOM 3331 C CA . ARG B 1 173 ? -16 -8.648 -8.32 1 97.75 173 ARG B CA 1
ATOM 3332 C C . ARG B 1 173 ? -14.727 -9.469 -8.242 1 97.75 173 ARG B C 1
ATOM 3334 O O . ARG B 1 173 ? -13.703 -9 -7.727 1 97.75 173 ARG B O 1
ATOM 3341 N N . THR B 1 174 ? -14.781 -10.648 -8.781 1 98.19 174 THR B N 1
ATOM 3342 C CA . THR B 1 174 ? -13.625 -11.539 -8.805 1 98.19 174 THR B CA 1
ATOM 3343 C C . THR B 1 174 ? -12.891 -11.43 -10.141 1 98.19 174 THR B C 1
ATOM 3345 O O . THR B 1 174 ? -13.508 -11.562 -11.203 1 98.19 174 THR B O 1
ATOM 3348 N N . ILE B 1 175 ? -11.641 -11.172 -10.078 1 96.56 175 ILE B N 1
ATOM 3349 C CA . ILE B 1 175 ? -10.797 -11.062 -11.258 1 96.56 175 ILE B CA 1
ATOM 3350 C C . ILE B 1 175 ? -10.172 -12.422 -11.578 1 96.56 175 ILE B C 1
ATOM 3352 O O . ILE B 1 175 ? -10.117 -12.82 -12.742 1 96.56 175 ILE B O 1
ATOM 3356 N N . LYS B 1 176 ? -9.727 -13.102 -10.609 1 97.31 176 LYS B N 1
ATOM 3357 C CA . LYS B 1 176 ? -9.203 -14.461 -10.688 1 97.31 176 LYS B CA 1
ATOM 3358 C C . LYS B 1 176 ? -9.711 -15.312 -9.531 1 97.31 176 LYS B C 1
ATOM 3360 O O . LYS B 1 176 ? -9.586 -14.93 -8.359 1 97.31 176 LYS B O 1
ATOM 3365 N N . ARG B 1 177 ? -10.266 -16.453 -9.875 1 97.69 177 ARG B N 1
ATOM 3366 C CA . ARG B 1 177 ? -10.766 -17.375 -8.852 1 97.69 177 ARG B CA 1
ATOM 3367 C C . ARG B 1 177 ? -9.656 -18.312 -8.367 1 97.69 177 ARG B C 1
ATOM 3369 O O . ARG B 1 177 ? -8.688 -18.562 -9.086 1 97.69 177 ARG B O 1
ATOM 3376 N N . GLN B 1 178 ? -9.828 -18.766 -7.152 1 96.75 178 GLN B N 1
ATOM 3377 C CA . GLN B 1 178 ? -8.906 -19.766 -6.633 1 96.75 178 GLN B CA 1
ATOM 3378 C C . GLN B 1 178 ? -8.773 -20.953 -7.594 1 96.75 178 GLN B C 1
ATOM 3380 O O . GLN B 1 178 ? -9.773 -21.453 -8.109 1 96.75 178 GLN B O 1
ATOM 3385 N N . GLY B 1 179 ? -7.52 -21.312 -7.875 1 93.44 179 GLY B N 1
ATOM 3386 C CA . GLY B 1 179 ? -7.27 -22.484 -8.695 1 93.44 179 GLY B CA 1
ATOM 3387 C C . GLY B 1 179 ? -7.223 -22.172 -10.18 1 93.44 179 GLY B C 1
ATOM 3388 O O . GLY B 1 179 ? -6.848 -23.031 -10.992 1 93.44 179 GLY B O 1
ATOM 3389 N N . ALA B 1 180 ? -7.668 -21.031 -10.578 1 91.38 180 ALA B N 1
ATOM 3390 C CA . ALA B 1 180 ? -7.715 -20.672 -12 1 91.38 180 ALA B CA 1
ATOM 3391 C C . ALA B 1 180 ? -6.328 -20.297 -12.516 1 91.38 180 ALA B C 1
ATOM 3393 O O . ALA B 1 180 ? -5.598 -19.547 -11.852 1 91.38 180 ALA B O 1
ATOM 3394 N N . ILE B 1 181 ? -5.938 -20.859 -13.547 1 86.5 181 ILE B N 1
ATOM 3395 C CA . ILE B 1 181 ? -4.742 -20.453 -14.281 1 86.5 181 ILE B CA 1
ATOM 3396 C C . ILE B 1 181 ? -5.102 -20.203 -15.742 1 86.5 181 ILE B C 1
ATOM 3398 O O . ILE B 1 181 ? -4.965 -21.094 -16.594 1 86.5 181 ILE B O 1
ATOM 3402 N N . ASP B 1 182 ? -5.766 -19.188 -16 1 88.5 182 ASP B N 1
ATOM 3403 C CA . ASP B 1 182 ? -6.211 -18.75 -17.328 1 88.5 182 ASP B CA 1
ATOM 3404 C C . ASP B 1 182 ? -5.723 -17.344 -17.641 1 88.5 182 ASP B C 1
ATOM 3406 O O . ASP B 1 182 ? -5.938 -16.422 -16.859 1 88.5 182 ASP B O 1
ATOM 3410 N N . PHE B 1 183 ? -5.117 -17.25 -18.766 1 88.5 183 PHE B N 1
ATOM 3411 C CA . PHE B 1 183 ? -4.621 -15.938 -19.188 1 88.5 183 PHE B CA 1
ATOM 3412 C C . PHE B 1 183 ? -5.055 -15.633 -20.625 1 88.5 183 PHE B C 1
ATOM 3414 O O . PHE B 1 183 ? -4.312 -15.008 -21.375 1 88.5 183 PHE B O 1
ATOM 3421 N N . SER B 1 184 ? -6.191 -16.141 -20.969 1 92.94 184 SER B N 1
ATOM 3422 C CA . SER B 1 184 ? -6.754 -15.836 -22.281 1 92.94 184 SER B CA 1
ATOM 3423 C C . SER B 1 184 ? -7.059 -14.352 -22.422 1 92.94 184 SER B C 1
ATOM 3425 O O . SER B 1 184 ? -7.66 -13.75 -21.531 1 92.94 184 SER B O 1
ATOM 3427 N N . PRO B 1 185 ? -6.656 -13.812 -23.531 1 92.06 185 PRO B N 1
ATOM 3428 C CA . PRO B 1 185 ? -6.848 -12.367 -23.672 1 92.06 185 PRO B CA 1
ATOM 3429 C C . PRO B 1 185 ? -8.305 -11.984 -23.922 1 92.06 185 PRO B C 1
ATOM 3431 O O . PRO B 1 185 ? -8.656 -10.805 -23.844 1 92.06 185 PRO B O 1
ATOM 3434 N N . GLU B 1 186 ? -9.156 -12.867 -24.234 1 93.12 186 GLU B N 1
ATOM 3435 C CA . GLU B 1 186 ? -10.555 -12.594 -24.516 1 93.12 186 GLU B CA 1
ATOM 3436 C C . GLU B 1 186 ? -11.32 -12.219 -23.25 1 93.12 186 GLU B C 1
ATOM 3438 O O . GLU B 1 186 ? -12.305 -11.484 -23.312 1 93.12 186 GLU B O 1
ATOM 3443 N N . ARG B 1 187 ? -10.906 -12.727 -22.188 1 92.5 187 ARG B N 1
ATOM 3444 C CA . ARG B 1 187 ? -11.562 -12.445 -20.906 1 92.5 187 ARG B CA 1
ATOM 3445 C C . ARG B 1 187 ? -11.109 -11.102 -20.344 1 92.5 187 ARG B C 1
ATOM 3447 O O . ARG B 1 187 ? -9.922 -10.875 -20.141 1 92.5 187 ARG B O 1
ATOM 3454 N N . GLU B 1 188 ? -12.016 -10.258 -20.062 1 91.56 188 GLU B N 1
ATOM 3455 C CA . GLU B 1 188 ? -11.727 -8.914 -19.562 1 91.56 188 GLU B CA 1
ATOM 3456 C C . GLU B 1 188 ? -10.938 -8.977 -18.25 1 91.56 188 GLU B C 1
ATOM 3458 O O . GLU B 1 188 ? -9.992 -8.211 -18.062 1 91.56 188 GLU B O 1
ATOM 3463 N N . GLU B 1 189 ? -11.32 -9.844 -17.359 1 91.88 189 GLU B N 1
ATOM 3464 C CA . GLU B 1 189 ? -10.664 -9.984 -16.062 1 91.88 189 GLU B CA 1
ATOM 3465 C C . GLU B 1 189 ? -9.18 -10.312 -16.219 1 91.88 189 GLU B C 1
ATOM 3467 O O . GLU B 1 189 ? -8.344 -9.82 -15.469 1 91.88 189 GLU B O 1
ATOM 3472 N N . ASN B 1 190 ? -8.922 -11.102 -17.234 1 92.38 190 ASN B N 1
ATOM 3473 C CA . ASN B 1 190 ? -7.523 -11.422 -17.516 1 92.38 190 ASN B CA 1
ATOM 3474 C C . ASN B 1 190 ? -6.746 -10.195 -17.984 1 92.38 190 ASN B C 1
ATOM 3476 O O . ASN B 1 190 ? -5.578 -10.023 -17.625 1 92.38 190 ASN B O 1
ATOM 3480 N N . ARG B 1 191 ? -7.375 -9.367 -18.703 1 90.69 191 ARG B N 1
ATOM 3481 C CA . ARG B 1 191 ? -6.715 -8.148 -19.172 1 90.69 191 ARG B CA 1
ATOM 3482 C C . ARG B 1 191 ? -6.484 -7.172 -18.031 1 90.69 191 ARG B C 1
ATOM 3484 O O . ARG B 1 191 ? -5.453 -6.5 -17.969 1 90.69 191 ARG B O 1
ATOM 3491 N N . ILE B 1 192 ? -7.418 -7.098 -17.141 1 90.06 192 ILE B N 1
ATOM 3492 C CA . ILE B 1 192 ? -7.266 -6.266 -15.953 1 90.06 192 ILE B CA 1
ATOM 3493 C C . ILE B 1 192 ? -6.074 -6.746 -15.133 1 90.06 192 ILE B C 1
ATOM 3495 O O . ILE B 1 192 ? -5.203 -5.953 -14.766 1 90.06 192 ILE B O 1
ATOM 3499 N N . PHE B 1 193 ? -6.066 -8.031 -14.969 1 90.88 193 PHE B N 1
ATOM 3500 C CA . PHE B 1 193 ? -4.949 -8.625 -14.25 1 90.88 193 PHE B CA 1
ATOM 3501 C C . PHE B 1 193 ? -3.631 -8.328 -14.953 1 90.88 193 PHE B C 1
ATOM 3503 O O . PHE B 1 193 ? -2.678 -7.855 -14.328 1 90.88 193 PHE B O 1
ATOM 3510 N N . ALA B 1 194 ? -3.553 -8.617 -16.172 1 89.56 194 ALA B N 1
ATOM 3511 C CA . ALA B 1 194 ? -2.32 -8.438 -16.922 1 89.56 194 ALA B CA 1
ATOM 3512 C C . ALA B 1 194 ? -1.851 -6.988 -16.875 1 89.56 194 ALA B C 1
ATOM 3514 O O . ALA B 1 194 ? -0.666 -6.719 -16.656 1 89.56 194 ALA B O 1
ATOM 3515 N N . GLY B 1 195 ? -2.721 -6.102 -17.031 1 86.5 195 GLY B N 1
ATOM 3516 C CA . GLY B 1 195 ? -2.375 -4.695 -16.953 1 86.5 195 GLY B CA 1
ATOM 3517 C C . GLY B 1 195 ? -1.802 -4.297 -15.602 1 86.5 195 GLY B C 1
ATOM 3518 O O . GLY B 1 195 ? -0.795 -3.588 -15.531 1 86.5 195 GLY B O 1
ATOM 3519 N N . ALA B 1 196 ? -2.395 -4.785 -14.562 1 89.44 196 ALA B N 1
ATOM 3520 C CA . ALA B 1 196 ? -1.948 -4.477 -13.211 1 89.44 196 ALA B CA 1
ATOM 3521 C C . ALA B 1 196 ? -0.576 -5.082 -12.93 1 89.44 196 ALA B C 1
ATOM 3523 O O . ALA B 1 196 ? 0.186 -4.566 -12.109 1 89.44 196 ALA B O 1
ATOM 3524 N N . TRP B 1 197 ? -0.235 -6.113 -13.602 1 90.88 197 TRP B N 1
ATOM 3525 C CA . TRP B 1 197 ? 1.043 -6.793 -13.414 1 90.88 197 TRP B CA 1
ATOM 3526 C C . TRP B 1 197 ? 2.057 -6.332 -14.461 1 90.88 197 TRP B C 1
ATOM 3528 O O . TRP B 1 197 ? 3.078 -6.992 -14.672 1 90.88 197 TRP B O 1
ATOM 3538 N N . GLY B 1 198 ? 1.726 -5.309 -15.195 1 87.56 198 GLY B N 1
ATOM 3539 C CA . GLY B 1 198 ? 2.701 -4.633 -16.031 1 87.56 198 GLY B CA 1
ATOM 3540 C C . GLY B 1 198 ? 2.756 -5.18 -17.453 1 87.56 198 GLY B C 1
ATOM 3541 O O . GLY B 1 198 ? 3.713 -4.926 -18.188 1 87.56 198 GLY B O 1
ATOM 3542 N N . ILE B 1 199 ? 1.823 -5.961 -17.766 1 87.31 199 ILE B N 1
ATOM 3543 C CA . ILE B 1 199 ? 1.715 -6.484 -19.125 1 87.31 199 ILE B CA 1
ATOM 3544 C C . ILE B 1 199 ? 0.604 -5.75 -19.859 1 87.31 199 ILE B C 1
ATOM 3546 O O . ILE B 1 199 ? -0.573 -6.09 -19.734 1 87.31 199 ILE B O 1
ATOM 3550 N N . PRO B 1 200 ? 0.899 -4.844 -20.703 1 82.56 200 PRO B N 1
ATOM 3551 C CA . PRO B 1 200 ? -0.108 -3.92 -21.234 1 82.56 200 PRO B CA 1
ATOM 3552 C C . PRO B 1 200 ? -1.047 -4.578 -22.234 1 82.56 200 PRO B C 1
ATOM 3554 O O . PRO B 1 200 ? -2.219 -4.203 -22.328 1 82.56 200 PRO B O 1
ATOM 3557 N N . ASP B 1 201 ? -0.533 -5.453 -23.047 1 87.06 201 ASP B N 1
ATOM 3558 C CA . ASP B 1 201 ? -1.358 -6.113 -24.062 1 87.06 201 ASP B CA 1
ATOM 3559 C C . ASP B 1 201 ? -1.264 -7.633 -23.938 1 87.06 201 ASP B C 1
ATOM 3561 O O . ASP B 1 201 ? -0.366 -8.25 -24.516 1 87.06 201 ASP B O 1
ATOM 3565 N N . LEU B 1 202 ? -2.266 -8.211 -23.359 1 88.56 202 LEU B N 1
ATOM 3566 C CA . LEU B 1 202 ? -2.277 -9.648 -23.125 1 88.56 202 LEU B CA 1
ATOM 3567 C C . LEU B 1 202 ? -2.479 -10.406 -24.438 1 88.56 202 LEU B C 1
ATOM 3569 O O . LEU B 1 202 ? -2.197 -11.602 -24.516 1 88.56 202 LEU B O 1
ATOM 3573 N N . GLY B 1 203 ? -3.012 -9.758 -25.438 1 90.62 203 GLY B N 1
ATOM 3574 C CA . GLY B 1 203 ? -3.234 -10.398 -26.734 1 90.62 203 GLY B CA 1
ATOM 3575 C C . GLY B 1 203 ? -1.982 -10.469 -27.578 1 90.62 203 GLY B C 1
ATOM 3576 O O . GLY B 1 203 ? -1.971 -11.141 -28.625 1 90.62 203 GLY B O 1
ATOM 3577 N N . ASP B 1 204 ? -1.005 -9.703 -27.156 1 92 204 ASP B N 1
ATOM 3578 C CA . ASP B 1 204 ? 0.274 -9.742 -27.859 1 92 204 ASP B CA 1
ATOM 3579 C C . ASP B 1 204 ? 0.907 -11.133 -27.781 1 92 204 ASP B C 1
ATOM 3581 O O . ASP B 1 204 ? 0.974 -11.727 -26.703 1 92 204 ASP B O 1
ATOM 3585 N N . GLU B 1 205 ? 1.382 -11.641 -28.891 1 93.75 205 GLU B N 1
ATOM 3586 C CA . GLU B 1 205 ? 1.933 -12.992 -28.938 1 93.75 205 GLU B CA 1
ATOM 3587 C C . GLU B 1 205 ? 3.131 -13.141 -28.016 1 93.75 205 GLU B C 1
ATOM 3589 O O . GLU B 1 205 ? 3.289 -14.172 -27.359 1 93.75 205 GLU B O 1
ATOM 3594 N N . GLN B 1 206 ? 3.984 -12.195 -28.062 1 92.25 206 GLN B N 1
ATOM 3595 C CA . GLN B 1 206 ? 5.156 -12.258 -27.188 1 92.25 206 GLN B CA 1
ATOM 3596 C C . GLN B 1 206 ? 4.746 -12.305 -25.719 1 92.25 206 GLN B C 1
ATOM 3598 O O . GLN B 1 206 ? 5.348 -13.031 -24.922 1 92.25 206 GLN B O 1
ATOM 3603 N N . ALA B 1 207 ? 3.816 -11.492 -25.328 1 90.56 207 ALA B N 1
ATOM 3604 C CA . ALA B 1 207 ? 3.305 -11.516 -23.969 1 90.56 207 ALA B CA 1
ATOM 3605 C C . ALA B 1 207 ? 2.76 -12.891 -23.609 1 90.56 207 ALA B C 1
ATOM 3607 O O . ALA B 1 207 ? 3.023 -13.406 -22.516 1 90.56 207 ALA B O 1
ATOM 3608 N N . GLN B 1 208 ? 2.066 -13.477 -24.484 1 92.12 208 GLN B N 1
ATOM 3609 C CA . GLN B 1 208 ? 1.52 -14.812 -24.25 1 92.12 208 GLN B CA 1
ATOM 3610 C C . GLN B 1 208 ? 2.633 -15.836 -24.062 1 92.12 208 GLN B C 1
ATOM 3612 O O . GLN B 1 208 ? 2.553 -16.688 -23.156 1 92.12 208 GLN B O 1
ATOM 3617 N N . ASN B 1 209 ? 3.609 -15.711 -24.859 1 9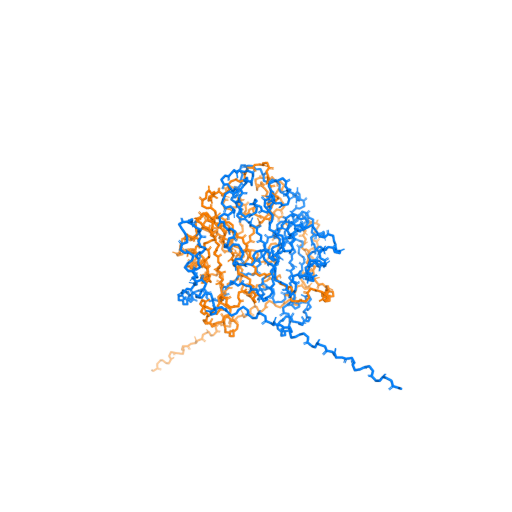1.56 209 ASN B N 1
ATOM 3618 C CA . ASN B 1 209 ? 4.75 -16.609 -24.719 1 91.56 209 ASN B CA 1
ATOM 3619 C C . ASN B 1 209 ? 5.449 -16.422 -23.375 1 91.56 209 ASN B C 1
ATOM 3621 O O . ASN B 1 209 ? 5.859 -17.406 -22.75 1 91.56 209 ASN B O 1
ATOM 3625 N N . ASP B 1 210 ? 5.559 -15.227 -23 1 89.56 210 ASP B N 1
ATOM 3626 C CA . ASP B 1 210 ? 6.195 -14.938 -21.719 1 89.56 210 ASP B CA 1
ATOM 3627 C C . ASP B 1 210 ? 5.395 -15.531 -20.562 1 89.56 210 ASP B C 1
ATOM 3629 O O . ASP B 1 210 ? 5.969 -16.031 -19.594 1 89.56 210 ASP B O 1
ATOM 3633 N N . PHE B 1 211 ? 4.121 -15.43 -20.641 1 88.44 211 PHE B N 1
ATOM 3634 C CA . PHE B 1 211 ? 3.275 -16.031 -19.609 1 88.44 211 PHE B CA 1
ATOM 3635 C C . PHE B 1 211 ? 3.492 -17.547 -19.547 1 88.44 211 PHE B C 1
ATOM 3637 O O . PHE B 1 211 ? 3.625 -18.109 -18.469 1 88.44 211 PHE B O 1
ATOM 3644 N N . ILE B 1 212 ? 3.488 -18.141 -20.656 1 88.12 212 ILE B N 1
ATOM 3645 C CA . ILE B 1 212 ? 3.676 -19.578 -20.719 1 88.12 212 ILE B CA 1
ATOM 3646 C C . ILE B 1 212 ? 5.027 -19.953 -20.109 1 88.12 212 ILE B C 1
ATOM 3648 O O . ILE B 1 212 ? 5.121 -20.891 -19.312 1 88.12 212 ILE B O 1
ATOM 3652 N N . GLU B 1 213 ? 6 -19.203 -20.422 1 89.25 213 GLU B N 1
ATOM 3653 C CA . GLU B 1 213 ? 7.336 -19.469 -19.891 1 89.25 213 GLU B CA 1
ATOM 3654 C C . GLU B 1 213 ? 7.387 -19.281 -18.391 1 89.25 213 GLU B C 1
ATOM 3656 O O . GLU B 1 213 ? 8.18 -19.938 -17.703 1 89.25 213 GLU B O 1
ATOM 3661 N N . GLY B 1 214 ? 6.531 -18.438 -17.922 1 90.5 214 GLY B N 1
ATOM 3662 C CA . GLY B 1 214 ? 6.543 -18.125 -16.5 1 90.5 214 GLY B CA 1
ATOM 3663 C C . GLY B 1 214 ? 5.688 -19.062 -15.672 1 90.5 214 GLY B C 1
ATOM 3664 O O . GLY B 1 214 ? 5.676 -18.984 -14.445 1 90.5 214 GLY B O 1
ATOM 3665 N N . LEU B 1 215 ? 4.988 -19.969 -16.297 1 88.5 215 LEU B N 1
ATOM 3666 C CA . LEU B 1 215 ? 4.016 -20.828 -15.625 1 88.5 215 LEU B CA 1
ATOM 3667 C C . LEU B 1 215 ? 4.684 -21.641 -14.516 1 88.5 215 LEU B C 1
ATOM 3669 O O . LEU B 1 215 ? 4.164 -21.703 -13.398 1 88.5 215 LEU B O 1
ATOM 3673 N N . PRO B 1 216 ? 5.852 -22.25 -14.727 1 87.19 216 PRO B N 1
ATOM 3674 C CA . PRO B 1 216 ? 6.484 -22.984 -13.625 1 87.19 216 PRO B CA 1
ATOM 3675 C C . PRO B 1 216 ? 6.785 -22.094 -12.422 1 87.19 216 PRO B C 1
ATOM 3677 O O . PRO B 1 216 ? 6.57 -22.516 -11.281 1 87.19 216 PRO B O 1
ATOM 3680 N N . GLY B 1 217 ? 7.277 -20.922 -12.695 1 86.88 217 GLY B N 1
ATOM 3681 C CA . GLY B 1 217 ? 7.531 -19.984 -11.617 1 86.88 217 GLY B CA 1
ATOM 3682 C C . GLY B 1 217 ? 6.27 -19.562 -10.883 1 86.88 217 GLY B C 1
ATOM 3683 O O . GLY B 1 217 ? 6.266 -19.438 -9.656 1 86.88 217 GLY B O 1
ATOM 3684 N N . MET B 1 218 ? 5.242 -19.328 -11.617 1 89 218 MET B N 1
ATOM 3685 C CA . MET B 1 218 ? 3.959 -18.938 -11.039 1 89 218 MET B CA 1
ATOM 3686 C C . MET B 1 218 ? 3.418 -20.062 -10.141 1 89 218 MET B C 1
ATOM 3688 O O . MET B 1 218 ? 2.885 -19.781 -9.062 1 89 218 MET B O 1
ATOM 3692 N N . ARG B 1 219 ? 3.559 -21.234 -10.602 1 86.31 219 ARG B N 1
ATOM 3693 C CA . ARG B 1 219 ? 3.133 -22.375 -9.789 1 86.31 219 ARG B CA 1
ATOM 3694 C C . ARG B 1 219 ? 3.967 -22.484 -8.516 1 86.31 219 ARG B C 1
ATOM 3696 O O . ARG B 1 219 ? 3.434 -22.766 -7.445 1 86.31 219 ARG B O 1
ATOM 3703 N N . ALA B 1 220 ? 5.227 -22.219 -8.633 1 83.69 220 ALA B N 1
ATOM 3704 C CA . ALA B 1 220 ? 6.141 -22.312 -7.5 1 83.69 220 ALA B CA 1
ATOM 3705 C C . ALA B 1 220 ? 5.766 -21.312 -6.406 1 83.69 220 ALA B C 1
ATOM 3707 O O . ALA B 1 220 ? 5.875 -21.625 -5.215 1 83.69 220 ALA B O 1
ATOM 3708 N N . ILE B 1 221 ? 5.27 -20.219 -6.785 1 86.69 221 ILE B N 1
ATOM 3709 C CA . ILE B 1 221 ? 4.953 -19.219 -5.777 1 86.69 221 ILE B CA 1
ATOM 3710 C C . ILE B 1 221 ? 3.514 -19.391 -5.305 1 86.69 221 ILE B C 1
ATOM 3712 O O . ILE B 1 221 ? 3.049 -18.656 -4.426 1 86.69 221 ILE B O 1
ATOM 3716 N N . GLY B 1 222 ? 2.789 -20.266 -5.891 1 87.44 222 GLY B N 1
ATOM 3717 C CA . GLY B 1 222 ? 1.439 -20.562 -5.438 1 87.44 222 GLY B CA 1
ATOM 3718 C C . GLY B 1 222 ? 0.383 -19.703 -6.102 1 87.44 222 GLY B C 1
ATOM 3719 O O . GLY B 1 222 ? -0.736 -19.578 -5.598 1 87.44 222 GLY B O 1
ATOM 3720 N N . PHE B 1 223 ? 0.756 -19.094 -7.188 1 90.94 223 PHE B N 1
ATOM 3721 C CA . PHE B 1 223 ? -0.137 -18.125 -7.82 1 90.94 223 PHE B CA 1
ATOM 3722 C C . PHE B 1 223 ? -1.456 -18.781 -8.211 1 90.94 223 PHE B C 1
ATOM 3724 O O . PHE B 1 223 ? -2.508 -18.141 -8.18 1 90.94 223 PHE B O 1
ATOM 3731 N N . GLY B 1 224 ? -1.402 -20.031 -8.578 1 91.25 224 GLY B N 1
ATOM 3732 C CA . GLY B 1 224 ? -2.613 -20.734 -8.953 1 91.25 224 GLY B CA 1
ATOM 3733 C C . GLY B 1 224 ? -3.689 -20.688 -7.887 1 91.25 224 GLY B C 1
ATOM 3734 O O . GLY B 1 224 ? -4.883 -20.656 -8.195 1 91.25 224 GLY B O 1
ATOM 3735 N N . GLU B 1 225 ? -3.303 -20.641 -6.668 1 94.31 225 GLU B N 1
ATOM 3736 C CA . GLU B 1 225 ? -4.262 -20.688 -5.57 1 94.31 225 GLU B CA 1
ATOM 3737 C C . GLU B 1 225 ? -4.688 -19.297 -5.137 1 94.31 225 GLU B C 1
ATOM 3739 O O . GLU B 1 225 ? -5.676 -19.141 -4.422 1 94.31 225 GLU B O 1
ATOM 3744 N N . PHE B 1 226 ? -3.979 -18.359 -5.559 1 96.75 226 PHE B N 1
ATOM 3745 C CA . PHE B 1 226 ? -4.293 -17.016 -5.125 1 96.75 226 PHE B CA 1
ATOM 3746 C C . PHE B 1 226 ? -5.605 -16.531 -5.742 1 96.75 226 PHE B C 1
ATOM 3748 O O . PHE B 1 226 ? -6.023 -17.047 -6.789 1 96.75 226 PHE B O 1
ATOM 3755 N N . ILE B 1 227 ? -6.281 -15.688 -5.074 1 98.25 227 ILE B N 1
ATOM 3756 C CA . ILE B 1 227 ? -7.504 -15.039 -5.535 1 98.25 227 ILE B CA 1
ATOM 3757 C C . ILE B 1 227 ? -7.227 -13.562 -5.844 1 98.25 227 ILE B C 1
ATOM 3759 O O . ILE B 1 227 ? -6.445 -12.914 -5.141 1 98.25 227 ILE B O 1
ATOM 3763 N N . LEU B 1 228 ? -7.797 -13.07 -6.922 1 97.88 228 LEU B N 1
ATOM 3764 C CA . LEU B 1 228 ? -7.785 -11.633 -7.176 1 97.88 228 LEU B CA 1
ATOM 3765 C C . LEU B 1 228 ? -9.203 -11.07 -7.184 1 97.88 228 LEU B C 1
ATOM 3767 O O . LEU B 1 228 ? -10.07 -11.57 -7.91 1 97.88 228 LEU B O 1
ATOM 3771 N N . VAL B 1 229 ? -9.391 -10.008 -6.395 1 98.44 229 VAL B N 1
ATOM 3772 C CA . VAL B 1 229 ? -10.68 -9.312 -6.375 1 98.44 229 VAL B CA 1
ATOM 3773 C C . VAL B 1 229 ? -10.453 -7.809 -6.527 1 98.44 229 VAL B C 1
ATOM 3775 O O . VAL B 1 229 ? -9.336 -7.32 -6.371 1 98.44 229 VAL B O 1
ATOM 3778 N N . ALA B 1 230 ? -11.531 -7.117 -6.879 1 96.44 230 ALA B N 1
ATOM 3779 C CA . ALA B 1 230 ? -11.461 -5.672 -7.066 1 96.44 230 ALA B CA 1
ATOM 3780 C C . ALA B 1 230 ? -12.391 -4.941 -6.098 1 96.44 230 ALA B C 1
ATOM 3782 O O . ALA B 1 230 ? -13.516 -5.383 -5.863 1 96.44 230 ALA B O 1
ATOM 3783 N N . ASP B 1 231 ? -11.875 -3.873 -5.551 1 97.06 231 ASP B N 1
ATOM 3784 C CA . ASP B 1 231 ? -12.727 -3.014 -4.734 1 97.06 231 ASP B CA 1
ATOM 3785 C C . ASP B 1 231 ? -13.602 -2.121 -5.605 1 97.06 231 ASP B C 1
ATOM 3787 O O . ASP B 1 231 ? -13.562 -2.213 -6.836 1 97.06 231 ASP B O 1
ATOM 3791 N N . PRO B 1 232 ? -14.383 -1.236 -5.07 1 94.56 232 PRO B N 1
ATOM 3792 C CA . PRO B 1 232 ? -15.352 -0.46 -5.848 1 94.56 232 PRO B CA 1
ATOM 3793 C C . PRO B 1 232 ? -14.688 0.454 -6.875 1 94.56 232 PRO B C 1
ATOM 3795 O O . PRO B 1 232 ? -15.297 0.789 -7.891 1 94.56 232 PRO B O 1
ATOM 3798 N N . ASP B 1 233 ? -13.469 0.896 -6.586 1 92.94 233 ASP B N 1
ATOM 3799 C CA . ASP B 1 233 ? -12.773 1.788 -7.508 1 92.94 233 ASP B CA 1
ATOM 3800 C C . ASP B 1 233 ? -11.852 1.006 -8.438 1 92.94 233 ASP B C 1
ATOM 3802 O O . ASP B 1 233 ? -11.094 1.597 -9.211 1 92.94 233 ASP B O 1
ATOM 3806 N N . GLY B 1 234 ? -11.805 -0.306 -8.305 1 92.06 234 GLY B N 1
ATOM 3807 C CA . GLY B 1 234 ? -11.055 -1.142 -9.227 1 92.06 234 GLY B CA 1
ATOM 3808 C C . GLY B 1 234 ? -9.672 -1.501 -8.719 1 92.06 234 GLY B C 1
ATOM 3809 O O . GLY B 1 234 ? -8.883 -2.117 -9.438 1 92.06 234 GLY B O 1
ATOM 3810 N N . ASN B 1 235 ? -9.344 -1.064 -7.516 1 94.44 235 ASN B N 1
ATOM 3811 C CA . ASN B 1 235 ? -8.094 -1.526 -6.93 1 94.44 235 ASN B CA 1
ATOM 3812 C C . ASN B 1 235 ? -8.109 -3.031 -6.676 1 94.44 235 ASN B C 1
ATOM 3814 O O . ASN B 1 235 ? -9.125 -3.574 -6.219 1 94.44 235 ASN B O 1
ATOM 3818 N N . LEU B 1 236 ? -6.992 -3.645 -6.949 1 96.44 236 LEU B N 1
ATOM 3819 C CA . LEU B 1 236 ? -6.973 -5.098 -6.859 1 96.44 236 LEU B CA 1
ATOM 3820 C C . LEU B 1 236 ? -6.367 -5.555 -5.535 1 96.44 236 LEU B C 1
ATOM 3822 O O . LEU B 1 236 ? -5.387 -4.973 -5.062 1 96.44 236 LEU B O 1
ATOM 3826 N N . PHE B 1 237 ? -6.977 -6.551 -4.961 1 98.19 237 PHE B N 1
ATOM 3827 C CA . PHE B 1 237 ? -6.398 -7.316 -3.859 1 98.19 237 PHE B CA 1
ATOM 3828 C C . PHE B 1 237 ? -5.996 -8.711 -4.324 1 98.19 237 PHE B C 1
ATOM 3830 O O . PHE B 1 237 ? -6.82 -9.453 -4.863 1 98.19 237 PHE B O 1
ATOM 3837 N N . GLU B 1 238 ? -4.746 -8.992 -4.215 1 98.19 238 GLU B N 1
ATOM 3838 C CA . GLU B 1 238 ? -4.266 -10.367 -4.297 1 98.19 238 GLU B CA 1
ATOM 3839 C C . GLU B 1 238 ? -4.398 -11.086 -2.957 1 98.19 238 GLU B C 1
ATOM 3841 O O . GLU B 1 238 ? -3.746 -10.711 -1.98 1 98.19 238 GLU B O 1
ATOM 3846 N N . VAL B 1 239 ? -5.176 -12.117 -2.922 1 98.25 239 VAL B N 1
ATOM 3847 C CA . VAL B 1 239 ? -5.477 -12.805 -1.674 1 98.25 239 VAL B CA 1
ATOM 3848 C C . VAL B 1 239 ? -4.641 -14.078 -1.57 1 98.25 239 VAL B C 1
ATOM 3850 O O . VAL B 1 239 ? -4.699 -14.938 -2.449 1 98.25 239 VAL B O 1
ATOM 3853 N N . GLN B 1 240 ? -3.84 -14.148 -0.521 1 96.81 240 GLN B N 1
ATOM 3854 C CA . GLN B 1 240 ? -2.971 -15.289 -0.236 1 96.81 240 GLN B CA 1
ATOM 3855 C C . GLN B 1 240 ? -3.336 -15.938 1.095 1 96.81 240 GLN B C 1
ATOM 3857 O O . GLN B 1 240 ? -3.932 -15.297 1.963 1 96.81 240 GLN B O 1
ATOM 3862 N N . GLY B 1 241 ? -2.984 -17.172 1.195 1 94.5 241 GLY B N 1
ATOM 3863 C CA . GLY B 1 241 ? -3.168 -17.859 2.471 1 94.5 241 GLY B CA 1
ATOM 3864 C C . GLY B 1 241 ? -2.061 -17.562 3.465 1 94.5 241 GLY B C 1
ATOM 3865 O O . GLY B 1 241 ? -0.945 -17.219 3.074 1 94.5 241 GLY B O 1
ATOM 3866 N N . ARG B 1 242 ? -2.428 -17.672 4.762 1 87.38 242 ARG B N 1
ATOM 3867 C CA . ARG B 1 242 ? -1.463 -17.438 5.828 1 87.38 242 ARG B CA 1
ATOM 3868 C C . ARG B 1 242 ? -0.266 -18.375 5.707 1 87.38 242 ARG B C 1
ATOM 3870 O O . ARG B 1 242 ? 0.865 -17.984 6.008 1 87.38 242 ARG B O 1
ATOM 3877 N N . VAL B 1 243 ? -0.646 -19.609 5.535 1 66.06 243 VAL B N 1
ATOM 3878 C CA . VAL B 1 243 ? 0.419 -20.578 5.309 1 66.06 243 VAL B CA 1
ATOM 3879 C C . VAL B 1 243 ? 0.632 -20.766 3.807 1 66.06 243 VAL B C 1
ATOM 3881 O O . VAL B 1 243 ? -0.33 -20.938 3.055 1 66.06 243 VAL B O 1
ATOM 3884 N N . GLY B 1 244 ? 1.564 -20 3.293 1 59.38 244 GLY B N 1
ATOM 3885 C CA . GLY B 1 244 ? 1.646 -20.156 1.85 1 59.38 244 GLY B CA 1
ATOM 3886 C C . GLY B 1 244 ? 3.041 -20.5 1.364 1 59.38 244 GLY B C 1
ATOM 3887 O O . GLY B 1 244 ? 3.984 -20.562 2.156 1 59.38 244 GLY B O 1
ATOM 3888 N N . ARG B 1 245 ? 3.121 -21.047 0.197 1 53.09 245 ARG B N 1
ATOM 3889 C CA . ARG B 1 245 ? 4.301 -21.484 -0.543 1 53.09 245 ARG B CA 1
ATOM 3890 C C . ARG B 1 245 ? 5.141 -20.281 -0.992 1 53.09 245 ARG B C 1
ATOM 3892 O O . ARG B 1 245 ? 4.609 -19.188 -1.187 1 53.09 245 ARG B O 1
ATOM 3899 N N . ILE B 1 246 ? 6.262 -20.188 -0.534 1 49.62 246 ILE B N 1
ATOM 3900 C CA . ILE B 1 246 ? 7.164 -19.484 -1.439 1 49.62 246 ILE B CA 1
ATOM 3901 C C . ILE B 1 246 ? 7.77 -20.484 -2.436 1 49.62 246 ILE B C 1
ATOM 3903 O O . ILE B 1 246 ? 8.18 -21.578 -2.057 1 49.62 246 ILE B O 1
#